Protein AF-X7YK09-F1 (afdb_monomer_lite)

Radius of gyration: 30.99 Å; chains: 1; bounding box: 77×107×88 Å

Structure (mmCIF, N/CA/C/O backbone):
data_AF-X7YK09-F1
#
_entry.id   AF-X7YK09-F1
#
loop_
_atom_site.group_PDB
_atom_site.id
_atom_site.type_symbol
_atom_site.label_atom_id
_atom_site.label_alt_id
_atom_site.label_comp_id
_atom_site.label_asym_id
_atom_site.label_entity_id
_atom_site.label_seq_id
_atom_site.pdbx_PDB_ins_code
_atom_site.Cartn_x
_atom_site.Cartn_y
_atom_site.Cartn_z
_atom_site.occupancy
_atom_site.B_iso_or_equiv
_atom_site.auth_seq_id
_atom_site.auth_comp_id
_atom_site.auth_asym_id
_atom_site.auth_atom_id
_atom_site.pdbx_PDB_model_num
ATOM 1 N N . MET A 1 1 ? -22.157 2.667 -17.220 1.00 92.31 1 MET A N 1
ATOM 2 C CA . MET A 1 1 ? -20.716 2.875 -16.976 1.00 92.31 1 MET A CA 1
ATOM 3 C C . MET A 1 1 ? -20.073 1.533 -16.712 1.00 92.31 1 MET A C 1
ATOM 5 O O . MET A 1 1 ? -20.539 0.805 -15.844 1.00 92.31 1 MET A O 1
ATOM 9 N N . GLU A 1 2 ? -19.027 1.215 -17.466 1.00 94.06 2 GLU A N 1
ATOM 10 C CA . GLU A 1 2 ? -18.252 -0.013 -17.278 1.00 94.06 2 GLU A CA 1
ATOM 11 C C . GLU A 1 2 ? -17.413 0.057 -15.997 1.00 94.06 2 GLU A C 1
ATOM 13 O O . GLU A 1 2 ? -17.046 1.136 -15.515 1.00 94.06 2 GLU A O 1
ATOM 18 N N . THR A 1 3 ? -17.043 -1.108 -15.477 1.00 94.31 3 THR A N 1
ATOM 19 C CA . THR A 1 3 ? -16.268 -1.264 -14.246 1.00 94.31 3 THR A CA 1
ATOM 20 C C . THR A 1 3 ? -14.981 -0.429 -14.191 1.00 94.31 3 THR A C 1
ATOM 22 O O . THR A 1 3 ? -14.715 0.231 -13.183 1.00 94.31 3 THR A O 1
ATOM 25 N N . TRP A 1 4 ? -14.190 -0.378 -15.269 1.00 94.31 4 TRP A N 1
ATOM 26 C CA . TRP A 1 4 ? -12.955 0.420 -15.291 1.00 94.31 4 TRP A CA 1
ATOM 27 C C . TRP A 1 4 ? -13.224 1.933 -15.201 1.00 94.31 4 TRP A C 1
ATOM 29 O O . TRP A 1 4 ? -12.419 2.669 -14.625 1.00 94.31 4 TRP A O 1
ATOM 39 N N . GLN A 1 5 ? -14.362 2.407 -15.725 1.00 95.69 5 GLN A N 1
ATOM 40 C CA . GLN A 1 5 ? -14.768 3.813 -15.636 1.00 95.69 5 GLN A CA 1
ATOM 41 C C . GLN A 1 5 ? -15.192 4.155 -14.208 1.00 95.69 5 GLN A C 1
ATOM 43 O O . GLN A 1 5 ? -14.807 5.203 -13.688 1.00 95.69 5 GLN A O 1
ATOM 48 N N . LEU A 1 6 ? -15.935 3.252 -13.555 1.00 97.12 6 LEU A N 1
ATOM 49 C CA . LEU A 1 6 ? -16.277 3.374 -12.137 1.00 97.12 6 LEU A CA 1
ATOM 50 C C . LEU A 1 6 ? -15.015 3.415 -11.276 1.00 97.12 6 LEU A C 1
ATOM 52 O O . LEU A 1 6 ? -14.893 4.280 -10.412 1.00 97.12 6 LEU A O 1
ATOM 56 N N . ARG A 1 7 ? -14.042 2.540 -11.550 1.00 97.44 7 ARG A N 1
ATOM 57 C CA . ARG A 1 7 ? -12.750 2.517 -10.852 1.00 97.44 7 ARG A CA 1
ATOM 58 C C . ARG A 1 7 ? -11.972 3.818 -11.035 1.00 97.44 7 ARG A C 1
ATOM 60 O O . ARG A 1 7 ? -11.474 4.371 -10.058 1.00 97.44 7 ARG A O 1
ATOM 67 N N . ALA A 1 8 ? -11.904 4.342 -12.259 1.00 95.62 8 ALA A N 1
ATOM 68 C CA . ALA A 1 8 ? -11.252 5.621 -12.532 1.00 95.62 8 ALA A CA 1
ATOM 69 C C . ALA A 1 8 ? -11.930 6.784 -11.788 1.00 95.62 8 ALA A C 1
ATOM 71 O O . ALA A 1 8 ? -11.247 7.618 -11.189 1.00 95.62 8 ALA A O 1
ATOM 72 N N . LYS A 1 9 ? -13.269 6.803 -11.769 1.00 96.50 9 LYS A N 1
ATOM 73 C CA . LYS A 1 9 ? -14.071 7.795 -11.043 1.00 96.50 9 LYS A CA 1
ATOM 74 C C . LYS A 1 9 ? -13.859 7.695 -9.531 1.00 96.50 9 LYS A C 1
ATOM 76 O O . LYS A 1 9 ? -13.621 8.713 -8.886 1.00 96.50 9 LYS A O 1
ATOM 81 N N . PHE A 1 10 ? -13.848 6.479 -8.986 1.00 97.56 10 PHE A N 1
ATOM 82 C CA . PHE A 1 10 ? -13.538 6.207 -7.583 1.00 97.56 10 PHE A CA 1
ATOM 83 C C . PHE A 1 10 ? -12.132 6.683 -7.206 1.00 97.56 10 PHE A C 1
ATOM 85 O O . PHE A 1 10 ? -11.985 7.438 -6.250 1.00 97.56 10 PHE A O 1
ATOM 92 N N . ALA A 1 11 ? -11.107 6.333 -7.987 1.00 96.50 11 ALA A N 1
ATOM 93 C CA . ALA A 1 11 ? -9.727 6.751 -7.738 1.00 96.50 11 ALA A CA 1
ATOM 94 C C . ALA A 1 11 ? -9.563 8.283 -7.752 1.00 96.50 11 ALA A C 1
ATOM 96 O O . ALA A 1 11 ? -8.857 8.845 -6.910 1.00 96.50 11 ALA A O 1
ATOM 97 N N . ALA A 1 12 ? -10.228 8.970 -8.687 1.00 95.38 12 ALA A N 1
ATOM 98 C CA . ALA A 1 12 ? -10.212 10.428 -8.774 1.00 95.38 12 ALA A CA 1
ATOM 99 C C . ALA A 1 12 ? -10.937 11.088 -7.589 1.00 95.38 12 ALA A C 1
ATOM 101 O O . ALA A 1 12 ? -10.392 12.002 -6.967 1.00 95.38 12 ALA A O 1
ATOM 102 N N . ALA A 1 13 ? -12.129 10.603 -7.234 1.00 96.88 13 ALA A N 1
ATOM 103 C CA . ALA A 1 13 ? -12.902 11.117 -6.106 1.00 96.88 13 ALA A CA 1
ATOM 104 C C . ALA A 1 13 ? -12.192 10.868 -4.762 1.00 96.88 13 ALA A C 1
ATOM 106 O O . ALA A 1 13 ? -12.119 11.766 -3.922 1.00 96.88 13 ALA A O 1
ATOM 107 N N . LEU A 1 14 ? -11.573 9.697 -4.594 1.00 96.19 14 LEU A N 1
ATOM 108 C CA . LEU A 1 14 ? -10.750 9.372 -3.431 1.00 96.19 14 LEU A CA 1
ATOM 109 C C . LEU A 1 14 ? -9.517 10.283 -3.336 1.00 96.19 14 LEU A C 1
ATOM 111 O O . LEU A 1 14 ? -9.189 10.767 -2.256 1.00 96.19 14 LEU A O 1
ATOM 115 N N . SER A 1 15 ? -8.867 10.570 -4.470 1.00 94.62 15 SER A N 1
ATOM 116 C CA . SER A 1 15 ? -7.759 11.530 -4.558 1.00 94.62 15 SER A CA 1
ATOM 117 C C . SER A 1 15 ? -8.180 12.941 -4.151 1.00 94.62 15 SER A C 1
ATOM 119 O O . SER A 1 15 ? -7.421 13.617 -3.459 1.00 94.62 15 SER A O 1
ATOM 121 N N . ALA A 1 16 ? -9.366 13.392 -4.563 1.00 95.12 16 ALA A N 1
ATOM 122 C CA . ALA A 1 16 ? -9.889 14.703 -4.190 1.00 95.12 16 ALA A CA 1
ATOM 123 C C . ALA A 1 16 ? -10.205 14.781 -2.687 1.00 95.12 16 ALA A C 1
ATOM 125 O O . ALA A 1 16 ? -9.787 15.728 -2.021 1.00 95.12 16 ALA A O 1
ATOM 126 N N . MET A 1 17 ? -10.872 13.758 -2.140 1.00 94.69 17 MET A N 1
ATOM 127 C CA . MET A 1 17 ? -11.149 13.652 -0.705 1.00 94.69 17 MET A CA 1
ATOM 128 C C . MET A 1 17 ? -9.850 13.654 0.112 1.00 94.69 17 MET A C 1
ATOM 130 O O . MET A 1 17 ? -9.700 14.460 1.029 1.00 94.69 17 MET A O 1
ATOM 134 N N . TYR A 1 18 ? -8.880 12.808 -0.251 1.00 91.75 18 TYR A N 1
ATOM 135 C CA . TYR A 1 18 ? -7.612 12.712 0.473 1.00 91.75 18 TYR A CA 1
ATOM 136 C C . TYR A 1 18 ? -6.796 14.010 0.389 1.00 91.75 18 TYR A C 1
ATOM 138 O O . TYR A 1 18 ? -6.213 14.427 1.385 1.00 91.75 18 TYR A O 1
ATOM 146 N N . GLY A 1 19 ? -6.802 14.703 -0.755 1.00 90.38 19 GLY A N 1
ATOM 147 C CA . GLY A 1 19 ? -6.161 16.017 -0.896 1.00 90.38 19 GLY A CA 1
ATOM 148 C C . GLY A 1 19 ? -6.806 17.118 -0.050 1.00 90.38 19 GLY A C 1
ATOM 149 O O . GLY A 1 19 ? -6.098 17.987 0.459 1.00 90.38 19 GLY A O 1
ATOM 150 N N . ALA A 1 20 ? -8.126 17.064 0.159 1.00 90.12 20 ALA A N 1
ATOM 151 C CA . ALA A 1 20 ? -8.821 17.972 1.070 1.00 90.12 20 ALA A CA 1
ATOM 152 C C . ALA A 1 20 ? -8.476 17.693 2.546 1.00 90.12 20 ALA A C 1
ATOM 154 O O . ALA A 1 20 ? -8.374 18.624 3.345 1.00 90.12 20 ALA A O 1
ATOM 155 N N . GLU A 1 21 ? -8.274 16.423 2.908 1.00 87.06 21 GLU A N 1
ATOM 156 C CA . GLU A 1 21 ? -7.881 16.012 4.261 1.00 87.06 21 GLU A CA 1
ATOM 157 C C . GLU A 1 21 ? -6.383 16.236 4.541 1.00 87.06 21 GLU A C 1
ATOM 159 O O . GLU A 1 21 ? -6.003 16.554 5.669 1.00 87.06 21 GLU A O 1
ATOM 164 N N . VAL A 1 22 ? -5.526 16.094 3.524 1.00 84.75 22 VAL A N 1
ATOM 165 C CA . VAL A 1 22 ? -4.061 16.157 3.628 1.00 84.75 22 VAL A CA 1
ATOM 166 C C . VAL A 1 22 ? -3.498 17.102 2.552 1.00 84.75 22 VAL A C 1
ATOM 168 O O . VAL A 1 22 ? -3.063 16.646 1.498 1.00 84.75 22 VAL A O 1
ATOM 171 N N . PRO A 1 23 ? -3.411 18.424 2.799 1.00 84.12 23 PRO A N 1
ATOM 172 C CA . PRO A 1 23 ? -2.991 19.393 1.776 1.00 84.12 23 PRO A CA 1
ATOM 173 C C . PRO A 1 23 ? -1.617 19.122 1.138 1.00 84.12 23 PRO A C 1
ATOM 175 O O . PRO A 1 23 ? -1.407 19.411 -0.038 1.00 84.12 23 PRO A O 1
ATOM 178 N N . ALA A 1 24 ? -0.683 18.519 1.883 1.00 82.88 24 ALA A N 1
ATOM 179 C CA . ALA A 1 24 ? 0.633 18.139 1.360 1.00 82.88 24 ALA A CA 1
ATOM 180 C C . ALA A 1 24 ? 0.560 17.067 0.250 1.00 82.88 24 ALA A C 1
ATOM 182 O O . ALA A 1 24 ? 1.453 16.995 -0.593 1.00 82.88 24 ALA A O 1
ATOM 183 N N . TYR A 1 25 ? -0.507 16.260 0.214 1.00 88.12 25 TYR A N 1
ATOM 184 C CA . TYR A 1 25 ? -0.763 15.322 -0.878 1.00 88.12 25 TYR A CA 1
ATOM 185 C C . TYR A 1 25 ? -1.059 16.051 -2.194 1.00 88.12 25 TYR A C 1
ATOM 187 O O . TYR A 1 25 ? -0.562 15.643 -3.240 1.00 88.12 25 TYR A O 1
ATOM 195 N N . THR A 1 26 ? -1.795 17.165 -2.160 1.00 89.50 26 THR A N 1
ATOM 196 C CA . THR A 1 26 ? -2.058 17.972 -3.362 1.00 89.50 26 THR A CA 1
ATOM 197 C C . THR A 1 26 ? -0.751 18.476 -3.972 1.00 89.50 26 THR A C 1
ATOM 199 O O . THR A 1 26 ? -0.512 18.287 -5.163 1.00 89.50 26 THR A O 1
ATOM 202 N N . THR A 1 27 ? 0.159 18.996 -3.138 1.00 89.25 27 THR A N 1
ATOM 203 C CA . THR A 1 27 ? 1.508 19.383 -3.578 1.00 89.25 27 THR A CA 1
ATOM 204 C C . THR A 1 27 ? 2.283 18.200 -4.161 1.00 89.25 27 THR A C 1
ATOM 206 O O . THR A 1 27 ? 2.948 18.349 -5.185 1.00 89.25 27 THR A O 1
ATOM 209 N N . LEU A 1 28 ? 2.191 17.012 -3.553 1.00 91.06 28 LEU A N 1
ATOM 210 C CA . LEU A 1 28 ? 2.830 15.809 -4.087 1.00 91.06 28 LEU A CA 1
ATOM 211 C C . LEU A 1 28 ? 2.310 15.461 -5.490 1.00 91.06 28 LEU A C 1
ATOM 213 O O . LEU A 1 28 ? 3.113 15.174 -6.379 1.00 91.06 28 LEU A O 1
ATOM 217 N N . VAL A 1 29 ? 0.992 15.483 -5.703 1.00 92.31 29 VAL A N 1
ATOM 218 C CA . VAL A 1 29 ? 0.377 15.175 -7.006 1.00 92.31 29 VAL A CA 1
ATOM 219 C C . VAL A 1 29 ? 0.823 16.180 -8.070 1.00 92.31 29 VAL A C 1
ATOM 221 O O . VAL A 1 29 ? 1.201 15.780 -9.172 1.00 92.31 29 VAL A O 1
ATOM 224 N N . GLU A 1 30 ? 0.857 17.471 -7.736 1.00 92.75 30 GLU A N 1
ATOM 225 C CA . GLU A 1 30 ? 1.338 18.530 -8.631 1.00 92.75 30 GLU A CA 1
ATOM 226 C C . GLU A 1 30 ? 2.808 18.332 -9.025 1.00 92.75 30 GLU A C 1
ATOM 228 O O . GLU A 1 30 ? 3.157 18.385 -10.209 1.00 92.75 30 GLU A O 1
ATOM 233 N N . VAL A 1 31 ? 3.677 18.062 -8.043 1.00 94.06 31 VAL A N 1
ATOM 234 C CA . VAL A 1 31 ? 5.107 17.822 -8.284 1.00 94.06 31 VAL A CA 1
ATOM 235 C C . VAL A 1 31 ? 5.309 16.548 -9.102 1.00 94.06 31 VAL A C 1
ATOM 237 O O . VAL A 1 31 ? 6.095 16.573 -10.048 1.00 94.06 31 VAL A O 1
ATOM 240 N N . SER A 1 32 ? 4.566 15.477 -8.812 1.00 94.25 32 SER A N 1
ATOM 241 C CA . SER A 1 32 ? 4.608 14.220 -9.576 1.00 94.25 32 SER A CA 1
ATOM 242 C C . SER A 1 32 ? 4.246 14.452 -11.041 1.00 94.25 32 SER A C 1
ATOM 244 O O . SER A 1 32 ? 4.984 14.045 -11.937 1.00 94.25 32 SER A O 1
ATOM 246 N N . ALA A 1 33 ? 3.161 15.188 -11.303 1.00 93.44 33 ALA A N 1
ATOM 247 C CA . ALA A 1 33 ? 2.742 15.518 -12.661 1.00 93.44 33 ALA A CA 1
ATOM 248 C C . ALA A 1 33 ? 3.799 16.346 -13.412 1.00 93.44 33 ALA A C 1
ATOM 250 O O . ALA A 1 33 ? 4.042 16.098 -14.594 1.00 93.44 33 ALA A O 1
ATOM 251 N N . GLN A 1 34 ? 4.456 17.300 -12.741 1.00 94.25 34 GLN A N 1
ATOM 252 C CA . GLN A 1 34 ? 5.534 18.077 -13.356 1.00 94.25 34 GLN A CA 1
ATOM 253 C C . GLN A 1 34 ? 6.770 17.217 -13.648 1.00 94.25 34 GLN A C 1
ATOM 255 O O . GLN A 1 34 ? 7.324 17.315 -14.739 1.00 94.25 34 GLN A O 1
ATOM 260 N N . VAL A 1 35 ? 7.191 16.365 -12.709 1.00 94.81 35 VAL A N 1
ATOM 261 C CA . VAL A 1 35 ? 8.337 15.462 -12.911 1.00 94.81 35 VAL A CA 1
ATOM 262 C C . VAL A 1 35 ? 8.082 14.509 -14.074 1.00 94.81 35 VAL A C 1
ATOM 264 O O . VAL A 1 35 ? 8.972 14.308 -14.892 1.00 94.81 35 VAL A O 1
ATOM 267 N N . ASN A 1 36 ? 6.868 13.974 -14.202 1.00 94.38 36 ASN A N 1
ATOM 268 C CA . ASN A 1 36 ? 6.520 13.072 -15.300 1.00 94.38 36 ASN A CA 1
ATOM 269 C C . ASN A 1 36 ? 6.597 13.768 -16.664 1.00 94.38 36 ASN A C 1
ATOM 271 O O . ASN A 1 36 ? 7.198 13.222 -17.588 1.00 94.38 36 ASN A O 1
ATOM 275 N N . ARG A 1 37 ? 6.051 14.989 -16.780 1.00 92.12 37 ARG A N 1
ATOM 276 C CA . ARG A 1 37 ? 6.162 15.794 -18.009 1.00 92.12 37 ARG A CA 1
ATOM 277 C C . ARG A 1 37 ? 7.616 16.096 -18.365 1.00 92.12 37 ARG A C 1
ATOM 279 O O . ARG A 1 37 ? 8.008 15.918 -19.514 1.00 92.12 37 ARG A O 1
ATOM 286 N N . ASP A 1 38 ? 8.415 16.509 -17.384 1.00 92.62 38 ASP A N 1
ATOM 287 C CA . ASP A 1 38 ? 9.821 16.841 -17.614 1.00 92.62 38 ASP A CA 1
ATOM 288 C C . ASP A 1 38 ? 10.634 15.592 -17.983 1.00 92.62 38 ASP A C 1
ATOM 290 O O . ASP A 1 38 ? 11.462 15.649 -18.886 1.00 92.62 38 ASP A O 1
ATOM 294 N N . CYS A 1 39 ? 10.380 14.450 -17.340 1.00 89.50 39 CYS A N 1
ATOM 295 C CA . CYS A 1 39 ? 11.050 13.189 -17.657 1.00 89.50 39 CYS A CA 1
ATOM 296 C C . CYS A 1 39 ? 10.800 12.786 -19.117 1.00 89.50 39 CYS A C 1
ATOM 298 O O . CYS A 1 39 ? 11.745 12.464 -19.831 1.00 89.50 39 CYS A O 1
ATOM 300 N N . LEU A 1 40 ? 9.558 12.903 -19.595 1.00 88.06 40 LEU A N 1
ATOM 301 C CA . LEU A 1 40 ? 9.205 12.602 -20.986 1.00 88.06 40 LEU A CA 1
ATOM 302 C C . LEU A 1 40 ? 9.878 13.522 -21.999 1.00 88.06 40 LEU A C 1
ATOM 304 O O . LEU A 1 40 ? 10.273 13.065 -23.067 1.00 88.06 40 LEU A O 1
ATOM 308 N N . ALA A 1 41 ? 10.038 14.801 -21.662 1.00 88.00 41 ALA A N 1
ATOM 309 C CA . ALA A 1 41 ? 10.710 15.754 -22.537 1.00 88.00 41 ALA A CA 1
ATOM 310 C C . ALA A 1 41 ? 12.214 15.458 -22.706 1.00 88.00 41 ALA A C 1
ATOM 312 O O . ALA A 1 41 ? 12.792 15.840 -23.720 1.00 88.00 41 ALA A O 1
ATOM 313 N N . HIS A 1 42 ? 12.849 14.785 -21.736 1.00 85.81 42 HIS A N 1
ATOM 314 C CA . HIS A 1 42 ? 14.308 14.613 -21.695 1.00 85.81 42 HIS A CA 1
ATOM 315 C C . HIS A 1 42 ? 14.788 13.154 -21.788 1.00 85.81 42 HIS A C 1
ATOM 317 O O . HIS A 1 42 ? 15.977 12.932 -22.014 1.00 85.81 42 HIS A O 1
ATOM 323 N N . ARG A 1 43 ? 13.910 12.153 -21.619 1.00 82.12 43 ARG A N 1
ATOM 324 C CA . ARG A 1 43 ? 14.255 10.723 -21.692 1.00 82.12 43 ARG A CA 1
ATOM 325 C C . ARG A 1 43 ? 13.436 9.995 -22.766 1.00 82.12 43 ARG A C 1
ATOM 327 O O . ARG A 1 43 ? 12.277 9.647 -22.522 1.00 82.12 43 ARG A O 1
ATOM 334 N N . PRO A 1 44 ? 14.038 9.699 -23.934 1.00 77.75 44 PRO A N 1
ATOM 335 C CA . PRO A 1 44 ? 13.422 8.844 -24.943 1.00 77.75 44 PRO A CA 1
ATOM 336 C C . PRO A 1 44 ? 13.005 7.490 -24.350 1.00 77.75 44 PRO A C 1
ATOM 338 O O . PRO A 1 44 ? 13.756 6.876 -23.596 1.00 77.75 44 PRO A O 1
ATOM 341 N N . GLY A 1 45 ? 11.800 7.020 -24.680 1.00 79.31 45 GLY A N 1
ATOM 342 C CA . GLY A 1 45 ? 11.297 5.722 -24.217 1.00 79.31 45 GLY A CA 1
ATOM 343 C C . GLY A 1 45 ? 10.759 5.691 -22.780 1.00 79.31 45 GLY A C 1
ATOM 344 O O . GLY A 1 45 ? 10.422 4.611 -22.301 1.00 79.31 45 GLY A O 1
ATOM 345 N N . ALA A 1 46 ? 10.612 6.833 -22.097 1.00 79.88 46 ALA A N 1
ATOM 346 C CA . ALA A 1 46 ? 10.075 6.882 -20.730 1.00 79.88 46 ALA A CA 1
ATOM 347 C C . ALA A 1 46 ? 8.627 6.348 -20.594 1.00 79.88 46 ALA A C 1
ATOM 349 O O . ALA A 1 46 ? 8.224 5.954 -19.501 1.00 79.88 46 ALA A O 1
ATOM 350 N N . GLU A 1 47 ? 7.868 6.244 -21.694 1.00 85.25 47 GLU A N 1
ATOM 351 C CA . GLU A 1 47 ? 6.514 5.659 -21.707 1.00 85.25 47 GLU A CA 1
ATOM 352 C C . GLU A 1 47 ? 6.477 4.129 -21.833 1.00 85.25 47 GLU A C 1
ATOM 354 O O . GLU A 1 47 ? 5.401 3.532 -21.772 1.00 85.25 47 GLU A O 1
ATOM 359 N N . ARG A 1 48 ? 7.625 3.450 -21.971 1.00 86.12 48 ARG A N 1
ATOM 360 C CA . ARG A 1 48 ? 7.666 1.980 -22.130 1.00 86.12 48 ARG A CA 1
ATOM 361 C C . ARG A 1 48 ? 7.030 1.214 -20.962 1.00 86.12 48 ARG A C 1
ATOM 363 O O . ARG A 1 48 ? 6.594 0.082 -21.133 1.00 86.12 48 ARG A O 1
ATOM 370 N N . LEU A 1 49 ? 6.959 1.837 -19.781 1.00 84.44 49 LEU A N 1
ATOM 371 C CA . LEU A 1 49 ? 6.321 1.305 -18.569 1.00 84.44 49 LEU A CA 1
ATOM 372 C C . LEU A 1 49 ? 4.943 1.946 -18.286 1.00 84.44 49 LEU A C 1
ATOM 374 O O . LEU A 1 49 ? 4.410 1.812 -17.178 1.00 84.44 49 LEU A O 1
ATOM 378 N N . GLY A 1 50 ? 4.357 2.643 -19.262 1.00 84.25 50 GLY A N 1
ATOM 379 C CA . GLY A 1 50 ? 3.042 3.282 -19.193 1.00 84.25 50 GLY A CA 1
ATOM 380 C C . GLY A 1 50 ? 3.015 4.655 -19.862 1.00 84.25 50 GLY A C 1
ATOM 381 O O . GLY A 1 50 ? 3.931 5.447 -19.666 1.00 84.25 50 GLY A O 1
ATOM 382 N N . SER A 1 51 ? 1.933 4.956 -20.585 1.00 84.88 51 SER A N 1
ATOM 383 C CA . SER A 1 51 ? 1.700 6.291 -21.151 1.00 84.88 51 SER A CA 1
ATOM 384 C C . SER A 1 51 ? 1.606 7.362 -20.064 1.00 84.88 51 SER A C 1
ATOM 386 O O . SER A 1 51 ? 1.215 7.068 -18.929 1.00 84.88 51 SER A O 1
ATOM 388 N N . LEU A 1 52 ? 1.879 8.623 -20.410 1.00 84.75 52 LEU A N 1
ATOM 389 C CA . LEU A 1 52 ? 1.736 9.749 -19.481 1.00 84.75 52 LEU A CA 1
ATOM 390 C C . LEU A 1 52 ? 0.345 9.788 -18.838 1.00 84.75 52 LEU A C 1
ATOM 392 O O . LEU A 1 52 ? 0.230 9.954 -17.626 1.00 84.75 52 LEU A O 1
ATOM 396 N N . ALA A 1 53 ? -0.709 9.584 -19.634 1.00 82.75 53 ALA A N 1
ATOM 397 C CA . ALA A 1 53 ? -2.084 9.572 -19.143 1.00 82.75 53 ALA A CA 1
ATOM 398 C C . ALA A 1 53 ? -2.296 8.490 -18.071 1.00 82.75 53 ALA A C 1
ATOM 400 O O . ALA A 1 53 ? -2.854 8.781 -17.011 1.00 82.75 53 ALA A O 1
ATOM 401 N N . ARG A 1 54 ? -1.785 7.270 -18.306 1.00 85.75 54 ARG A N 1
ATOM 402 C CA . ARG A 1 54 ? -1.821 6.184 -17.319 1.00 85.75 54 ARG A CA 1
ATOM 403 C C . ARG A 1 54 ? -1.039 6.564 -16.069 1.00 85.75 54 ARG A C 1
ATOM 405 O O . ARG A 1 54 ? -1.594 6.496 -14.983 1.00 85.75 54 ARG A O 1
ATOM 412 N N . VAL A 1 55 ? 0.212 6.998 -16.212 1.00 86.94 55 VAL A N 1
ATOM 413 C CA . VAL A 1 55 ? 1.100 7.304 -15.078 1.00 86.94 55 VAL A CA 1
ATOM 414 C C . VAL A 1 55 ? 0.552 8.449 -14.219 1.00 86.94 55 VAL A C 1
ATOM 416 O O . VAL A 1 55 ? 0.624 8.387 -12.997 1.00 86.94 55 VAL A O 1
ATOM 419 N N . THR A 1 56 ? -0.033 9.483 -14.828 1.00 85.31 56 THR A N 1
ATOM 420 C CA . THR A 1 56 ? -0.655 10.600 -14.099 1.00 85.31 56 THR A CA 1
ATOM 421 C C . THR A 1 56 ? -1.949 10.194 -13.386 1.00 85.31 56 THR A C 1
ATOM 423 O O . THR A 1 56 ? -2.256 10.728 -12.319 1.00 85.31 56 THR A O 1
ATOM 426 N N . ALA A 1 57 ? -2.725 9.265 -13.951 1.00 84.62 57 ALA A N 1
ATOM 427 C CA . ALA A 1 57 ? -3.931 8.745 -13.309 1.00 84.62 57 ALA A CA 1
ATOM 428 C C . ALA A 1 57 ? -3.627 7.684 -12.235 1.00 84.62 57 ALA A C 1
ATOM 430 O O . ALA A 1 57 ? -4.406 7.517 -11.291 1.00 84.62 57 ALA A O 1
ATOM 431 N N . GLU A 1 58 ? -2.510 6.977 -12.384 1.00 90.94 58 GLU A N 1
ATOM 432 C CA . GLU A 1 58 ? -2.109 5.839 -11.574 1.00 90.94 58 GLU A CA 1
ATOM 433 C C . GLU A 1 58 ? -1.851 6.223 -10.119 1.00 90.94 58 GLU A C 1
ATOM 435 O O . GLU A 1 58 ? -1.081 7.132 -9.793 1.00 90.94 58 GLU A O 1
ATOM 440 N N . ARG A 1 59 ? -2.529 5.487 -9.239 1.00 93.38 59 ARG A N 1
ATOM 441 C CA . ARG A 1 59 ? -2.442 5.634 -7.794 1.00 93.38 59 ARG A CA 1
ATOM 442 C C . ARG A 1 59 ? -2.570 4.268 -7.137 1.00 93.38 59 ARG A C 1
ATOM 444 O O . ARG A 1 59 ? -3.225 3.375 -7.682 1.00 93.38 59 ARG A O 1
ATOM 451 N N . HIS A 1 60 ? -2.033 4.134 -5.935 1.00 94.69 60 HIS A N 1
ATOM 452 C CA . HIS A 1 60 ? -2.483 3.096 -5.019 1.00 94.69 60 HIS A CA 1
ATOM 453 C C . HIS A 1 60 ? -2.912 3.703 -3.685 1.00 94.69 60 HIS A C 1
ATOM 455 O O . HIS A 1 60 ? -2.297 4.650 -3.205 1.00 94.69 60 HIS A O 1
ATOM 461 N N . GLY A 1 61 ? -3.987 3.184 -3.103 1.00 93.12 61 GLY A N 1
ATOM 462 C CA . GLY A 1 61 ? -4.403 3.504 -1.741 1.00 93.12 61 GLY A CA 1
ATOM 463 C C . GLY A 1 61 ? -4.014 2.394 -0.778 1.00 93.12 61 GLY A C 1
ATOM 464 O O . GLY A 1 61 ? -3.775 1.259 -1.192 1.00 93.12 61 GLY A O 1
ATOM 465 N N . THR A 1 62 ? -4.001 2.697 0.515 1.00 92.69 62 THR A N 1
ATOM 466 C CA . THR A 1 62 ? -3.859 1.670 1.548 1.00 92.69 62 THR A CA 1
ATOM 467 C C . THR A 1 62 ? -4.881 1.848 2.655 1.00 92.69 62 THR A C 1
ATOM 469 O O . THR A 1 62 ? -5.097 2.948 3.171 1.00 92.69 62 THR A O 1
ATOM 472 N N . ILE A 1 63 ? -5.533 0.750 3.027 1.00 94.50 63 ILE A N 1
ATOM 473 C CA . ILE A 1 63 ? -6.570 0.721 4.061 1.00 94.50 63 ILE A CA 1
ATOM 474 C C . ILE A 1 63 ? -6.298 -0.399 5.052 1.00 94.50 63 ILE A C 1
ATOM 476 O O . ILE A 1 63 ? -5.546 -1.343 4.782 1.00 94.50 63 ILE A O 1
ATOM 480 N N . ARG A 1 64 ? -6.927 -0.291 6.218 1.00 94.75 64 ARG A N 1
ATOM 481 C CA . ARG A 1 64 ? -6.803 -1.287 7.272 1.00 94.75 64 ARG A CA 1
ATOM 482 C C . ARG A 1 64 ? -8.171 -1.649 7.833 1.00 94.75 64 ARG A C 1
ATOM 484 O O . ARG A 1 64 ? -9.038 -0.788 7.986 1.00 94.75 64 ARG A O 1
ATOM 491 N N . VAL A 1 65 ? -8.339 -2.924 8.146 1.00 97.75 65 VAL A N 1
ATOM 492 C CA . VAL A 1 65 ? -9.542 -3.510 8.741 1.00 97.75 65 VAL A CA 1
ATOM 493 C C . VAL A 1 65 ? -9.149 -4.437 9.890 1.00 97.75 65 VAL A C 1
ATOM 495 O O . VAL A 1 65 ? -7.998 -4.848 10.019 1.00 97.75 65 VAL A O 1
ATOM 498 N N . GLY A 1 66 ? -10.085 -4.729 10.780 1.00 97.50 66 GLY A N 1
ATOM 499 C CA . GLY A 1 66 ? -9.836 -5.488 12.002 1.00 97.50 66 GLY A CA 1
ATOM 500 C C . GLY A 1 66 ? -10.312 -6.932 11.956 1.00 97.50 66 GLY A C 1
ATOM 501 O O . GLY A 1 66 ? -9.797 -7.742 12.721 1.00 97.50 66 GLY A O 1
ATOM 502 N N . SER A 1 67 ? -11.276 -7.271 11.096 1.00 97.38 67 SER A N 1
ATOM 503 C CA . SER A 1 67 ? -11.906 -8.596 11.110 1.00 97.38 67 SER A CA 1
ATOM 504 C C . SER A 1 67 ? -12.060 -9.231 9.721 1.00 97.38 67 SER A C 1
ATOM 506 O O . SER A 1 67 ? -12.085 -8.520 8.712 1.00 97.38 67 SER A O 1
ATOM 508 N N . PRO A 1 68 ? -12.236 -10.568 9.655 1.00 97.12 68 PRO A N 1
ATOM 509 C CA . PRO A 1 68 ? -12.559 -11.271 8.413 1.00 97.12 68 PRO A CA 1
ATOM 510 C C . PRO A 1 68 ? -13.807 -10.728 7.713 1.00 97.12 68 PRO A C 1
ATOM 512 O O . PRO A 1 68 ? -13.807 -10.554 6.499 1.00 97.12 68 PRO A O 1
ATOM 515 N N . ALA A 1 69 ? -14.854 -10.414 8.481 1.00 97.25 69 ALA A N 1
ATOM 516 C CA . ALA A 1 69 ? -16.109 -9.892 7.945 1.00 97.25 69 ALA A CA 1
ATOM 517 C C . ALA A 1 69 ? -15.927 -8.504 7.312 1.00 97.25 69 ALA A C 1
ATOM 519 O O . ALA A 1 69 ? -16.467 -8.231 6.242 1.00 97.25 69 ALA A O 1
ATOM 520 N N . GLU A 1 70 ? -15.121 -7.642 7.937 1.00 98.25 70 GLU A N 1
ATOM 521 C CA . GLU A 1 70 ? -14.770 -6.338 7.370 1.00 98.25 70 GLU A CA 1
ATOM 522 C C . GLU A 1 70 ? -13.939 -6.486 6.089 1.00 98.25 70 GLU A C 1
ATOM 524 O O . GLU A 1 70 ? -14.182 -5.771 5.119 1.00 98.25 70 GLU A O 1
ATOM 529 N N . LEU A 1 71 ? -12.998 -7.436 6.047 1.00 98.38 71 LEU A N 1
ATOM 530 C CA . LEU A 1 71 ? -12.211 -7.707 4.843 1.00 98.38 71 LEU A CA 1
ATOM 531 C C . LEU A 1 71 ? -13.066 -8.284 3.701 1.00 98.38 71 LEU A C 1
ATOM 533 O O . LEU A 1 71 ? -12.865 -7.923 2.543 1.00 98.38 71 LEU A O 1
ATOM 537 N N . ALA A 1 72 ? -14.044 -9.137 4.013 1.00 98.38 72 ALA A N 1
ATOM 538 C CA . ALA A 1 72 ? -15.005 -9.642 3.035 1.00 98.38 72 ALA A CA 1
ATOM 539 C C . ALA A 1 72 ? -15.866 -8.506 2.452 1.00 98.38 72 ALA A C 1
ATOM 541 O O . ALA A 1 72 ? -16.046 -8.431 1.238 1.00 98.38 72 ALA A O 1
ATOM 542 N N . ALA A 1 73 ? -16.319 -7.568 3.292 1.00 98.31 73 ALA A N 1
ATOM 543 C CA . ALA A 1 73 ? -17.040 -6.378 2.837 1.00 98.31 73 ALA A CA 1
ATOM 544 C C . ALA A 1 73 ? -16.176 -5.490 1.924 1.00 98.31 73 ALA A C 1
ATOM 546 O O . ALA A 1 73 ? -16.659 -5.010 0.899 1.00 98.31 73 ALA A O 1
ATOM 547 N N . VAL A 1 74 ? -14.886 -5.322 2.239 1.00 98.50 74 VAL A N 1
ATOM 548 C CA . VAL A 1 74 ? -13.930 -4.648 1.343 1.00 98.50 74 VAL A CA 1
ATOM 549 C C . VAL A 1 74 ? -13.840 -5.365 -0.004 1.00 98.50 74 VAL A C 1
ATOM 551 O O . VAL A 1 74 ? -13.864 -4.715 -1.048 1.00 98.50 74 VAL A O 1
ATOM 554 N N . ALA A 1 75 ? -13.763 -6.696 0.004 1.00 98.56 75 ALA A N 1
ATOM 555 C CA . ALA A 1 75 ? -13.674 -7.475 -1.221 1.00 98.56 75 ALA A CA 1
ATOM 556 C C . ALA A 1 75 ? -14.930 -7.340 -2.096 1.00 98.56 75 ALA A C 1
ATOM 558 O O . ALA A 1 75 ? -14.817 -7.241 -3.317 1.00 98.56 75 ALA A O 1
ATOM 559 N N . ASP A 1 76 ? -16.113 -7.286 -1.484 1.00 98.44 76 ASP A N 1
ATOM 560 C CA . ASP A 1 76 ? -17.372 -7.018 -2.183 1.00 98.44 76 ASP A CA 1
ATOM 561 C C . ASP A 1 76 ? -17.427 -5.600 -2.756 1.00 98.44 76 ASP A C 1
ATOM 563 O O . ASP A 1 76 ? -17.814 -5.418 -3.911 1.00 98.44 76 ASP A O 1
ATOM 567 N N . LEU A 1 77 ? -17.000 -4.601 -1.978 1.00 98.62 77 LEU A N 1
ATOM 568 C CA . LEU A 1 77 ? -16.950 -3.211 -2.422 1.00 98.62 77 LEU A CA 1
ATOM 569 C C . LEU A 1 77 ? -16.013 -3.042 -3.624 1.00 98.62 77 LEU A C 1
ATOM 571 O O . LEU A 1 77 ? -16.385 -2.430 -4.622 1.00 98.62 77 LEU A O 1
ATOM 575 N N . PHE A 1 78 ? -14.807 -3.604 -3.551 1.00 98.50 78 PHE A N 1
ATOM 576 C CA . PHE A 1 78 ? -13.807 -3.487 -4.611 1.00 98.50 78 PHE A CA 1
ATOM 577 C C . PHE A 1 78 ? -14.114 -4.336 -5.848 1.00 98.50 78 PHE A C 1
ATOM 579 O O . PHE A 1 78 ? -13.737 -3.940 -6.954 1.00 98.50 78 PHE A O 1
ATOM 586 N N . ALA A 1 79 ? -14.888 -5.416 -5.717 1.00 98.12 79 ALA A N 1
ATOM 587 C CA . ALA A 1 79 ? -15.383 -6.162 -6.871 1.00 98.12 79 ALA A CA 1
ATOM 588 C C . ALA A 1 79 ? -16.250 -5.292 -7.803 1.00 98.12 79 ALA A C 1
ATOM 590 O O . ALA A 1 79 ? -16.151 -5.436 -9.020 1.00 98.12 79 ALA A O 1
ATOM 591 N N . ALA A 1 80 ? -17.021 -4.333 -7.268 1.00 98.06 80 ALA A N 1
ATOM 592 C CA . ALA A 1 80 ? -17.803 -3.380 -8.072 1.00 98.06 80 ALA A CA 1
ATOM 593 C C . ALA A 1 80 ? -16.931 -2.479 -8.965 1.00 98.06 80 ALA A C 1
ATOM 595 O O . ALA A 1 80 ? -17.388 -1.957 -9.980 1.00 98.06 80 ALA A O 1
ATOM 596 N N . PHE A 1 81 ? -15.660 -2.317 -8.591 1.00 98.00 81 PHE A N 1
ATOM 597 C CA . PHE A 1 81 ? -14.644 -1.574 -9.331 1.00 98.00 81 PHE A CA 1
ATOM 598 C C . PHE A 1 81 ? -13.691 -2.500 -10.104 1.00 98.00 81 PHE A C 1
ATOM 600 O O . PHE A 1 81 ? -12.656 -2.043 -10.589 1.00 98.00 81 PHE A O 1
ATOM 607 N N . GLY A 1 82 ? -14.014 -3.793 -10.243 1.00 97.31 82 GLY A N 1
ATOM 608 C CA . GLY A 1 82 ? -13.243 -4.747 -11.058 1.00 97.31 82 GLY A CA 1
ATOM 609 C C . GLY A 1 82 ? -11.921 -5.132 -10.425 1.00 97.31 82 GLY A C 1
ATOM 610 O O . GLY A 1 82 ? -10.975 -5.516 -11.108 1.00 97.31 82 GLY A O 1
ATOM 611 N N . MET A 1 83 ? -11.831 -4.970 -9.111 1.00 98.50 83 MET A N 1
ATOM 612 C CA . MET A 1 83 ? -10.625 -5.221 -8.352 1.00 98.50 83 MET A CA 1
ATOM 613 C C . MET A 1 83 ? -10.787 -6.523 -7.581 1.00 98.50 83 MET A C 1
ATOM 615 O O . MET A 1 83 ? -11.748 -6.716 -6.837 1.00 98.50 83 MET A O 1
ATOM 619 N N . VAL A 1 84 ? -9.824 -7.420 -7.755 1.00 98.44 84 VAL A N 1
ATOM 620 C CA . VAL A 1 84 ? -9.783 -8.733 -7.105 1.00 98.44 84 VAL A CA 1
ATOM 621 C C . VAL A 1 84 ? -8.558 -8.829 -6.198 1.00 98.44 84 VAL A C 1
ATOM 623 O O . VAL A 1 84 ? -7.591 -8.100 -6.430 1.00 98.44 84 VAL A O 1
ATOM 626 N N . PRO A 1 85 ? -8.576 -9.681 -5.158 1.00 98.50 85 PRO A N 1
ATOM 627 C CA . PRO A 1 85 ? -7.438 -9.818 -4.259 1.00 98.50 85 PRO A CA 1
ATOM 628 C C . PRO A 1 85 ? -6.290 -10.576 -4.939 1.00 98.50 85 PRO A C 1
ATOM 630 O O . PRO A 1 85 ? -6.450 -11.707 -5.405 1.00 98.50 85 PRO A O 1
ATOM 633 N N . VAL A 1 86 ? -5.118 -9.949 -4.980 1.00 98.38 86 VAL A N 1
ATOM 634 C CA . VAL A 1 86 ? -3.891 -10.471 -5.581 1.00 98.38 86 VAL A CA 1
ATOM 635 C C . VAL A 1 86 ? -2.767 -10.452 -4.551 1.00 98.38 86 VAL A C 1
ATOM 637 O O . VAL A 1 86 ? -2.505 -9.443 -3.890 1.00 98.38 86 VAL A O 1
ATOM 640 N N . GLY A 1 87 ? -2.077 -11.584 -4.436 1.00 96.31 87 GLY A N 1
ATOM 641 C CA . GLY A 1 87 ? -0.971 -11.773 -3.510 1.00 96.31 87 GLY A CA 1
ATOM 642 C C . GLY A 1 87 ? -1.401 -11.889 -2.046 1.00 96.31 87 GLY A C 1
ATOM 643 O O . GLY A 1 87 ? -2.461 -11.422 -1.624 1.00 96.31 87 GLY A O 1
ATOM 644 N N . TYR A 1 88 ? -0.535 -12.523 -1.262 1.00 95.25 88 TYR A N 1
ATOM 645 C CA . TYR A 1 88 ? -0.651 -12.654 0.185 1.00 95.25 88 TYR A CA 1
ATOM 646 C C . TYR A 1 88 ? 0.620 -12.100 0.821 1.00 95.25 88 TYR A C 1
ATOM 648 O O . TYR A 1 88 ? 1.727 -12.495 0.447 1.00 95.25 88 TYR A O 1
ATOM 656 N N . TYR A 1 89 ? 0.456 -11.181 1.766 1.00 94.06 89 TYR A N 1
ATOM 657 C CA . TYR A 1 89 ? 1.557 -10.505 2.437 1.00 94.06 89 TYR A CA 1
ATOM 658 C C . TYR A 1 89 ? 1.422 -10.728 3.938 1.00 94.06 89 TYR A C 1
ATOM 660 O O . TYR A 1 89 ? 0.466 -10.262 4.555 1.00 94.06 89 TYR A O 1
ATOM 668 N N . ASP A 1 90 ? 2.386 -11.429 4.525 1.00 92.62 90 ASP A N 1
ATOM 669 C CA . ASP A 1 90 ? 2.442 -11.649 5.965 1.00 92.62 90 ASP A CA 1
ATOM 670 C C . ASP A 1 90 ? 3.452 -10.688 6.596 1.00 92.62 90 ASP A C 1
ATOM 672 O O . ASP A 1 90 ? 4.663 -10.888 6.510 1.00 92.62 90 ASP A O 1
ATOM 676 N N . LEU A 1 91 ? 2.967 -9.599 7.195 1.00 90.75 91 LEU A N 1
ATOM 677 C CA . LEU A 1 91 ? 3.848 -8.591 7.792 1.00 90.75 91 LEU A CA 1
ATOM 678 C C . LEU A 1 91 ? 4.288 -8.981 9.210 1.00 90.75 91 LEU A C 1
ATOM 680 O O . LEU A 1 91 ? 5.154 -8.329 9.797 1.00 90.75 91 LEU A O 1
ATOM 684 N N . ARG A 1 92 ? 3.752 -10.080 9.748 1.00 90.12 92 ARG A N 1
ATOM 685 C CA . ARG A 1 92 ? 4.096 -10.611 11.073 1.00 90.12 92 ARG A CA 1
ATOM 686 C C . ARG A 1 92 ? 5.430 -11.356 11.063 1.00 90.12 92 ARG A C 1
ATOM 688 O O . ARG A 1 92 ? 5.959 -11.687 12.124 1.00 90.12 92 ARG A O 1
ATOM 695 N N . THR A 1 93 ? 5.954 -11.658 9.875 1.00 84.62 93 THR A N 1
ATOM 696 C CA . THR A 1 93 ? 7.252 -12.316 9.664 1.00 84.62 93 THR A CA 1
ATOM 697 C C . THR A 1 93 ? 8.345 -11.336 9.233 1.00 84.62 93 THR A C 1
ATOM 699 O O . THR A 1 93 ? 9.453 -11.760 8.912 1.00 84.62 93 THR A O 1
ATOM 702 N N . ALA A 1 94 ? 8.050 -10.034 9.169 1.00 81.75 94 ALA A N 1
ATOM 703 C CA . ALA A 1 94 ? 9.045 -9.012 8.862 1.00 81.75 94 ALA A CA 1
ATOM 704 C C . ALA A 1 94 ? 10.077 -8.873 9.997 1.00 81.75 94 ALA A C 1
ATOM 706 O O . ALA A 1 94 ? 9.811 -9.245 11.137 1.00 81.75 94 ALA A O 1
ATOM 707 N N . ALA A 1 95 ? 11.245 -8.291 9.697 1.00 75.12 95 ALA A N 1
ATOM 708 C CA . ALA A 1 95 ? 12.306 -8.071 10.689 1.00 75.12 95 ALA A CA 1
ATOM 709 C C . ALA A 1 95 ? 11.851 -7.207 11.884 1.00 75.12 95 ALA A C 1
ATOM 711 O O . ALA A 1 95 ? 12.281 -7.450 13.006 1.00 75.12 95 ALA A O 1
ATOM 712 N N . SER A 1 96 ? 10.965 -6.233 11.638 1.00 75.62 96 SER A N 1
ATOM 713 C CA . SER A 1 96 ? 10.159 -5.554 12.662 1.00 75.62 96 SER A CA 1
ATOM 714 C C . SER A 1 96 ? 8.702 -5.985 12.436 1.00 75.62 96 SER A C 1
ATOM 716 O O . SER A 1 96 ? 8.077 -5.515 11.477 1.00 75.62 96 SER A O 1
ATOM 718 N N . PRO A 1 97 ? 8.196 -6.970 13.203 1.00 83.56 97 PRO A N 1
ATOM 719 C CA . PRO A 1 97 ? 6.886 -7.566 12.972 1.00 83.56 97 PRO A CA 1
ATOM 720 C C . PRO A 1 97 ? 5.732 -6.582 13.173 1.00 83.56 97 PRO A C 1
ATOM 722 O O . PRO A 1 97 ? 5.685 -5.843 14.154 1.00 83.56 97 PRO A O 1
ATOM 725 N N . ILE A 1 98 ? 4.744 -6.632 12.282 1.00 87.69 98 ILE A N 1
ATOM 726 C CA . ILE A 1 98 ? 3.497 -5.865 12.401 1.00 87.69 98 ILE A CA 1
ATOM 727 C C . ILE A 1 98 ? 2.340 -6.866 12.476 1.00 87.69 98 ILE A C 1
ATOM 729 O O . ILE A 1 98 ? 2.323 -7.802 11.675 1.00 87.69 98 ILE A O 1
ATOM 733 N N . PRO A 1 99 ? 1.355 -6.694 13.380 1.00 93.06 99 PRO A N 1
ATOM 734 C CA . PRO A 1 99 ? 0.302 -7.682 13.634 1.00 93.06 99 PRO A CA 1
ATOM 735 C C . PRO A 1 99 ? -0.786 -7.716 12.548 1.00 93.06 99 PRO A C 1
ATOM 737 O O . PRO A 1 99 ? -1.977 -7.661 12.853 1.00 93.06 99 PRO A O 1
ATOM 740 N N . VAL A 1 100 ? -0.411 -7.773 11.269 1.00 94.25 100 VAL A N 1
ATOM 741 C CA . VAL A 1 100 ? -1.348 -7.760 10.141 1.00 94.25 100 VAL A CA 1
ATOM 742 C C . VAL A 1 100 ? -0.956 -8.751 9.051 1.00 94.25 100 VAL A C 1
ATOM 744 O O . VAL A 1 100 ? 0.223 -8.992 8.793 1.00 94.25 100 VAL A O 1
ATOM 747 N N . ILE A 1 101 ? -1.974 -9.264 8.371 1.00 95.81 101 ILE A N 1
ATOM 748 C CA . ILE A 1 101 ? -1.849 -9.951 7.084 1.00 95.81 101 ILE A CA 1
ATOM 749 C C . ILE A 1 101 ? -2.596 -9.148 6.024 1.00 95.81 101 ILE A C 1
ATOM 751 O O . ILE A 1 101 ? -3.578 -8.474 6.340 1.00 95.81 101 ILE A O 1
ATOM 755 N N . SER A 1 102 ? -2.147 -9.200 4.775 1.00 96.31 102 SER A N 1
ATOM 756 C CA . SER A 1 102 ? -2.648 -8.293 3.741 1.00 96.31 102 SER A CA 1
ATOM 757 C C . SER A 1 102 ? -2.792 -8.956 2.375 1.00 96.31 102 SER A C 1
ATOM 759 O O . SER A 1 102 ? -2.174 -9.979 2.077 1.00 96.31 102 SER A O 1
ATOM 761 N N . THR A 1 103 ? -3.586 -8.318 1.519 1.00 97.88 103 THR A N 1
ATOM 762 C CA . THR A 1 103 ? -3.689 -8.588 0.078 1.00 97.88 103 THR A CA 1
ATOM 763 C C . THR A 1 103 ? -3.849 -7.265 -0.676 1.00 97.88 103 THR A C 1
ATOM 765 O O . THR A 1 103 ? -4.171 -6.237 -0.073 1.00 97.88 103 THR A O 1
ATOM 768 N N . ALA A 1 104 ? -3.614 -7.264 -1.986 1.00 97.88 104 ALA A N 1
ATOM 769 C CA . ALA A 1 104 ? -3.827 -6.098 -2.833 1.00 97.88 104 ALA A CA 1
ATOM 770 C C . ALA A 1 104 ? -5.066 -6.294 -3.706 1.00 97.88 104 ALA A C 1
ATOM 772 O O . ALA A 1 104 ? -5.110 -7.210 -4.518 1.00 97.88 104 ALA A O 1
ATOM 773 N N . PHE A 1 105 ? -6.055 -5.412 -3.589 1.00 98.62 105 PHE A N 1
ATOM 774 C CA . PHE A 1 105 ? -7.177 -5.384 -4.523 1.00 98.62 105 PHE A CA 1
ATOM 775 C C . PHE A 1 105 ? -6.781 -4.583 -5.756 1.00 98.62 105 PHE A C 1
ATOM 777 O O . PHE A 1 105 ? -6.387 -3.423 -5.626 1.00 98.62 105 PHE A O 1
ATOM 784 N N . ARG A 1 106 ? -6.860 -5.188 -6.945 1.00 98.31 106 ARG A N 1
ATOM 785 C CA . ARG A 1 106 ? -6.516 -4.528 -8.215 1.00 98.31 106 ARG A CA 1
ATOM 786 C C . ARG A 1 106 ? -7.168 -5.200 -9.425 1.00 98.31 106 ARG A C 1
ATOM 788 O O . ARG A 1 106 ? -7.537 -6.372 -9.314 1.00 98.31 106 ARG A O 1
ATOM 795 N N . PRO A 1 107 ? -7.300 -4.509 -10.572 1.00 97.75 107 PRO A N 1
ATOM 796 C CA . PRO A 1 107 ? -7.623 -5.185 -11.822 1.00 97.75 107 PRO A CA 1
ATOM 797 C C . PRO A 1 107 ? -6.491 -6.140 -12.229 1.00 97.75 107 PRO A C 1
ATOM 799 O O . PRO A 1 107 ? -5.321 -5.959 -11.867 1.00 97.75 107 PRO A O 1
ATOM 802 N N . ILE A 1 108 ? -6.859 -7.183 -12.968 1.00 96.38 108 ILE A N 1
ATOM 803 C CA . ILE A 1 108 ? -5.931 -8.222 -13.441 1.00 96.38 108 ILE A CA 1
ATOM 804 C C . ILE A 1 108 ? -5.886 -8.338 -14.962 1.00 96.38 108 ILE A C 1
ATOM 806 O O . ILE A 1 108 ? -4.957 -8.945 -15.482 1.00 96.38 108 ILE A O 1
ATOM 810 N N . ASP A 1 109 ? -6.850 -7.752 -15.665 1.00 93.56 109 ASP A N 1
ATOM 811 C CA . ASP A 1 109 ? -6.861 -7.693 -17.122 1.00 93.56 109 ASP A CA 1
ATOM 812 C C . ASP A 1 109 ? -5.876 -6.625 -17.633 1.00 93.56 109 ASP A C 1
ATOM 814 O O . ASP A 1 109 ? -5.753 -5.541 -17.049 1.00 93.56 109 ASP A O 1
ATOM 818 N N . ALA A 1 110 ? -5.135 -6.944 -18.696 1.00 89.12 110 ALA A N 1
ATOM 819 C CA . ALA A 1 110 ? -4.077 -6.084 -19.216 1.00 89.12 110 ALA A CA 1
ATOM 820 C C . ALA A 1 110 ? -4.617 -4.777 -19.823 1.00 89.12 110 ALA A C 1
ATOM 822 O O . ALA A 1 110 ? -3.988 -3.725 -19.657 1.00 89.12 110 ALA A O 1
ATOM 823 N N . GLU A 1 111 ? -5.776 -4.812 -20.488 1.00 88.94 111 GLU A N 1
ATOM 824 C CA . GLU A 1 111 ? -6.418 -3.612 -21.031 1.00 88.94 111 GLU A CA 1
ATOM 825 C C . GLU A 1 111 ? -6.962 -2.733 -19.906 1.00 88.94 111 GLU A C 1
ATOM 827 O O . GLU A 1 111 ? -6.773 -1.514 -19.905 1.00 88.94 111 GLU A O 1
ATOM 832 N N . GLU A 1 112 ? -7.584 -3.342 -18.899 1.00 92.19 112 GLU A N 1
ATOM 833 C CA . GLU A 1 112 ? -8.068 -2.629 -17.722 1.00 92.19 112 GLU A CA 1
ATOM 834 C C . GLU A 1 112 ? -6.942 -1.948 -16.933 1.00 92.19 112 GLU A C 1
ATOM 836 O O . GLU A 1 112 ? -7.109 -0.807 -16.490 1.00 92.19 112 GLU A O 1
ATOM 841 N N . LEU A 1 113 ? -5.793 -2.615 -16.778 1.00 92.12 113 LEU A N 1
ATOM 842 C CA . LEU A 1 113 ? -4.582 -2.049 -16.171 1.00 92.12 113 LEU A CA 1
ATOM 843 C C . LEU A 1 113 ? -3.992 -0.910 -17.014 1.00 92.12 113 LEU A C 1
ATOM 845 O O . LEU A 1 113 ? -3.451 0.056 -16.466 1.00 92.12 113 LEU A O 1
ATOM 849 N N . ALA A 1 114 ? -4.104 -0.991 -18.343 1.00 88.31 114 ALA A N 1
ATOM 850 C CA . ALA A 1 114 ? -3.685 0.082 -19.237 1.00 88.31 114 ALA A CA 1
ATOM 851 C C . ALA A 1 114 ? -4.592 1.321 -19.118 1.00 88.31 114 ALA A C 1
ATOM 853 O O . ALA A 1 114 ? -4.090 2.446 -19.165 1.00 88.31 114 ALA A O 1
ATOM 854 N N . ARG A 1 115 ? -5.905 1.126 -18.919 1.00 90.25 115 ARG A N 1
ATOM 855 C CA . ARG A 1 115 ? -6.888 2.212 -18.750 1.00 90.25 115 ARG A CA 1
ATOM 856 C C . ARG A 1 115 ? -6.831 2.844 -17.360 1.00 90.25 115 ARG A C 1
ATOM 858 O O . ARG A 1 115 ? -6.784 4.066 -17.237 1.00 90.25 115 ARG A O 1
ATOM 865 N N . ASN A 1 116 ? -6.861 2.031 -16.305 1.00 93.62 116 ASN A N 1
ATOM 866 C CA . ASN A 1 116 ? -6.792 2.505 -14.928 1.00 93.62 116 ASN A CA 1
ATOM 867 C C . ASN A 1 116 ? -6.259 1.411 -13.978 1.00 93.62 116 ASN A C 1
ATOM 869 O O . ASN A 1 116 ? -7.026 0.527 -13.578 1.00 93.62 116 ASN A O 1
ATOM 873 N N . PRO A 1 117 ? -4.983 1.493 -13.559 1.00 95.00 117 PRO A N 1
ATOM 874 C CA . PRO A 1 117 ? -4.348 0.512 -12.679 1.00 95.00 117 PRO A CA 1
ATOM 875 C C . PRO A 1 117 ? -4.534 0.848 -11.190 1.00 95.00 117 PRO A C 1
ATOM 877 O O . PRO A 1 117 ? -3.618 0.656 -10.395 1.00 95.00 117 PRO A O 1
ATOM 880 N N . PHE A 1 118 ? -5.675 1.417 -10.785 1.00 97.62 118 PHE A N 1
ATOM 881 C CA . PHE A 1 118 ? -5.884 1.743 -9.375 1.00 97.62 118 PHE A CA 1
ATOM 882 C C . PHE A 1 118 ? -5.865 0.478 -8.506 1.00 97.62 118 PHE A C 1
ATOM 884 O O . PHE A 1 118 ? -6.498 -0.530 -8.828 1.00 97.62 118 PHE A O 1
ATOM 891 N N . ARG A 1 119 ? -5.114 0.543 -7.403 1.00 97.75 119 ARG A N 1
ATOM 892 C CA . ARG A 1 119 ? -4.857 -0.575 -6.484 1.00 97.75 119 ARG A CA 1
ATOM 893 C C . ARG A 1 119 ? -5.139 -0.147 -5.055 1.00 97.75 119 ARG A C 1
ATOM 895 O O . ARG A 1 119 ? -4.889 1.005 -4.705 1.00 97.75 119 ARG A O 1
ATOM 902 N N . VAL A 1 120 ? -5.578 -1.076 -4.213 1.00 98.00 120 VAL A N 1
ATOM 903 C CA . VAL A 1 120 ? -5.677 -0.838 -2.770 1.00 98.00 120 VAL A CA 1
ATOM 904 C C . VAL A 1 120 ? -5.024 -1.969 -1.986 1.00 98.00 120 VAL A C 1
ATOM 906 O O . VAL A 1 120 ? -5.526 -3.094 -1.968 1.00 98.00 120 VAL A O 1
ATOM 909 N N . PHE A 1 121 ? -3.919 -1.667 -1.300 1.00 96.75 121 PHE A N 1
ATOM 910 C CA . PHE A 1 121 ? -3.321 -2.591 -0.336 1.00 96.75 121 PHE A CA 1
ATOM 911 C C . PHE A 1 121 ? -4.176 -2.601 0.931 1.00 96.75 121 PHE A C 1
ATOM 913 O O . PHE A 1 121 ? -4.369 -1.567 1.574 1.00 96.75 121 PHE A O 1
ATOM 920 N N . THR A 1 122 ? -4.717 -3.762 1.278 1.00 97.44 122 THR A N 1
ATOM 921 C CA . THR A 1 122 ? -5.647 -3.907 2.398 1.00 97.44 122 THR A CA 1
ATOM 922 C C . THR A 1 122 ? -5.052 -4.836 3.436 1.00 97.44 122 THR A C 1
ATOM 924 O O . THR A 1 122 ? -4.820 -6.013 3.159 1.00 97.44 122 THR A O 1
ATOM 927 N N . SER A 1 123 ? -4.831 -4.307 4.637 1.00 96.06 123 SER A N 1
ATOM 928 C CA . SER A 1 123 ? -4.317 -5.064 5.780 1.00 96.06 123 SER A CA 1
ATOM 929 C C . SER A 1 123 ? -5.431 -5.396 6.764 1.00 96.06 123 SER A C 1
ATOM 931 O O . SER A 1 123 ? -6.222 -4.526 7.121 1.00 96.06 123 SER A O 1
ATOM 933 N N . MET A 1 124 ? -5.458 -6.631 7.251 1.00 97.44 124 MET A N 1
ATOM 934 C CA . MET A 1 124 ? -6.348 -7.085 8.312 1.00 97.44 124 MET A CA 1
ATOM 935 C C . MET A 1 124 ? -5.545 -7.400 9.576 1.00 97.44 124 MET A C 1
ATOM 937 O O . MET A 1 124 ? -4.508 -8.063 9.508 1.00 97.44 124 MET A O 1
ATOM 941 N N . LEU A 1 125 ? -6.037 -6.949 10.732 1.00 96.75 125 LEU A N 1
ATOM 942 C CA . LEU A 1 125 ? -5.444 -7.261 12.031 1.00 96.75 125 LEU A CA 1
ATOM 943 C C . LEU A 1 125 ? -5.431 -8.772 12.302 1.00 96.75 125 LEU A C 1
ATOM 945 O O . LEU A 1 125 ? -6.446 -9.458 12.191 1.00 96.75 125 LEU A O 1
ATOM 949 N N . ALA A 1 126 ? -4.279 -9.288 12.709 1.00 96.31 126 ALA A N 1
ATOM 950 C CA . ALA A 1 126 ? -4.050 -10.700 12.968 1.00 96.31 126 ALA A CA 1
ATOM 951 C C . ALA A 1 126 ? -4.312 -11.053 14.444 1.00 96.31 126 ALA A C 1
ATOM 953 O O . ALA A 1 126 ? -3.422 -11.515 15.151 1.00 96.31 126 ALA A O 1
ATOM 954 N N . THR A 1 127 ? -5.549 -10.871 14.921 1.00 95.62 127 THR A N 1
ATOM 955 C CA . THR A 1 127 ? -5.904 -10.968 16.360 1.00 95.62 127 THR A CA 1
ATOM 956 C C . THR A 1 127 ? -5.619 -12.322 17.017 1.00 95.62 127 THR A C 1
ATOM 958 O O . THR A 1 127 ? -5.479 -12.400 18.234 1.00 95.62 127 THR A O 1
ATOM 961 N N . ARG A 1 128 ? -5.543 -13.403 16.233 1.00 94.06 128 ARG A N 1
ATOM 962 C CA . ARG A 1 128 ? -5.210 -14.757 16.704 1.00 94.06 128 ARG A CA 1
ATOM 963 C C . ARG A 1 128 ? -3.734 -14.959 17.030 1.00 94.06 128 ARG A C 1
ATOM 965 O O . ARG A 1 128 ? -3.407 -15.964 17.648 1.00 94.06 128 ARG A O 1
ATOM 972 N N . ASP A 1 129 ? -2.864 -14.048 16.608 1.00 93.38 129 ASP A N 1
ATOM 973 C CA . ASP A 1 129 ? -1.431 -14.160 16.843 1.00 93.38 129 ASP A CA 1
ATOM 974 C C . ASP A 1 129 ? -1.089 -13.766 18.285 1.00 93.38 129 ASP A C 1
ATOM 976 O O . ASP A 1 129 ? -1.093 -12.590 18.668 1.00 93.38 129 ASP A O 1
ATOM 980 N N . ARG A 1 130 ? -0.791 -14.783 19.097 1.00 91.94 130 ARG A N 1
ATOM 981 C CA . ARG A 1 130 ? -0.538 -14.642 20.537 1.00 91.94 130 ARG A CA 1
ATOM 982 C C . ARG A 1 130 ? 0.741 -13.881 20.864 1.00 91.94 130 ARG A C 1
ATOM 984 O O . ARG A 1 130 ? 0.915 -13.486 22.014 1.00 91.94 130 ARG A O 1
ATOM 991 N N . ARG A 1 131 ? 1.612 -13.652 19.876 1.00 90.38 131 ARG A N 1
ATOM 992 C CA . ARG A 1 131 ? 2.794 -12.799 20.040 1.00 90.38 131 ARG A CA 1
ATOM 993 C C . ARG A 1 131 ? 2.416 -11.336 20.269 1.00 90.38 131 ARG A C 1
ATOM 995 O O . ARG A 1 131 ? 3.199 -10.608 20.866 1.00 90.38 131 ARG A O 1
ATOM 1002 N N . PHE A 1 132 ? 1.230 -10.922 19.814 1.00 91.31 132 PHE A N 1
ATOM 1003 C CA . PHE A 1 132 ? 0.737 -9.545 19.917 1.00 91.31 132 PHE A CA 1
ATOM 1004 C C . PHE A 1 132 ? -0.516 -9.421 20.787 1.00 91.31 132 PHE A C 1
ATOM 1006 O O . PHE A 1 132 ? -0.718 -8.396 21.432 1.00 91.31 132 PHE A O 1
ATOM 1013 N N . PHE A 1 133 ? -1.371 -10.448 20.804 1.00 93.56 133 PHE A N 1
ATOM 1014 C CA . PHE A 1 133 ? -2.641 -10.418 21.526 1.00 93.56 133 PHE A CA 1
ATOM 1015 C C . PHE A 1 133 ? -2.761 -11.611 22.468 1.00 93.56 133 PHE A C 1
ATOM 1017 O O . PHE A 1 133 ? -3.069 -12.731 22.051 1.00 93.56 133 PHE A O 1
ATOM 1024 N N . ASP A 1 134 ? -2.578 -11.371 23.766 1.00 92.62 134 ASP A N 1
ATOM 1025 C CA . ASP A 1 134 ? -2.940 -12.365 24.773 1.00 92.62 134 ASP A CA 1
ATOM 1026 C C . ASP A 1 134 ? -4.454 -12.662 24.749 1.00 92.62 134 ASP A C 1
ATOM 1028 O O . ASP A 1 134 ? -5.253 -11.945 24.139 1.00 92.62 134 ASP A O 1
ATOM 1032 N N . ALA A 1 135 ? -4.879 -13.731 25.426 1.00 93.25 135 ALA A N 1
ATOM 1033 C CA . ALA A 1 135 ? -6.277 -14.165 25.407 1.00 93.25 135 ALA A CA 1
ATOM 1034 C C . ALA A 1 135 ? -7.263 -13.092 25.920 1.00 93.25 135 ALA A C 1
ATOM 1036 O O . ALA A 1 135 ? -8.394 -12.999 25.434 1.00 93.25 135 ALA A O 1
ATOM 1037 N N . GLY A 1 136 ? -6.848 -12.280 26.896 1.00 96.38 136 GLY A N 1
ATOM 1038 C CA . GLY A 1 136 ? -7.660 -11.217 27.476 1.00 96.38 136 GLY A CA 1
ATOM 1039 C C . GLY A 1 136 ? -7.794 -10.016 26.543 1.00 96.38 136 GLY A C 1
ATOM 1040 O O . GLY A 1 136 ? -8.911 -9.537 26.322 1.00 96.38 136 GLY A O 1
ATOM 1041 N N . LEU A 1 137 ? -6.680 -9.549 25.976 1.00 95.75 137 LEU A N 1
ATOM 1042 C CA . LEU A 1 137 ? -6.662 -8.457 25.008 1.00 95.75 137 LEU A CA 1
ATOM 1043 C C . LEU A 1 137 ? -7.378 -8.852 23.716 1.00 95.75 137 LEU A C 1
ATOM 1045 O O . LEU A 1 137 ? -8.253 -8.113 23.267 1.00 95.75 137 LEU A O 1
ATOM 1049 N N . ARG A 1 138 ? -7.104 -10.046 23.176 1.00 96.44 138 ARG A N 1
ATOM 1050 C CA . ARG A 1 138 ? -7.774 -10.585 21.984 1.00 96.44 138 ARG A CA 1
ATOM 1051 C C . ARG A 1 138 ? -9.292 -10.528 22.117 1.00 96.44 138 ARG A C 1
ATOM 1053 O O . ARG A 1 138 ? -9.960 -9.989 21.242 1.00 96.44 138 ARG A O 1
ATOM 1060 N N . ARG A 1 139 ? -9.842 -11.026 23.229 1.00 97.75 139 ARG A N 1
ATOM 1061 C CA . ARG A 1 139 ? -11.293 -11.025 23.472 1.00 97.75 139 ARG A CA 1
ATOM 1062 C C . ARG A 1 139 ? -11.882 -9.612 23.475 1.00 97.75 139 ARG A C 1
ATOM 1064 O O . ARG A 1 139 ? -12.980 -9.413 22.964 1.00 97.75 139 ARG A O 1
ATOM 1071 N N . ARG A 1 140 ? -11.178 -8.629 24.049 1.00 97.81 140 ARG A N 1
ATOM 1072 C CA . ARG A 1 140 ? -11.633 -7.227 24.063 1.00 97.81 140 ARG A CA 1
ATOM 1073 C C . ARG A 1 140 ? -11.557 -6.585 22.681 1.00 97.81 140 ARG A C 1
ATOM 1075 O O . ARG A 1 140 ? -12.514 -5.926 22.287 1.00 97.81 140 ARG A O 1
ATOM 1082 N N . VAL A 1 141 ? -10.475 -6.830 21.940 1.00 97.94 141 VAL A N 1
ATOM 1083 C CA . VAL A 1 141 ? -10.320 -6.383 20.547 1.00 97.94 141 VAL A CA 1
ATOM 1084 C C . VAL A 1 141 ? -11.435 -6.960 19.678 1.00 97.94 141 VAL A C 1
ATOM 1086 O O . VAL A 1 141 ? -12.149 -6.209 19.023 1.00 97.94 141 VAL A O 1
ATOM 1089 N N . GLU A 1 142 ? -11.653 -8.273 19.713 1.00 97.56 142 GLU A N 1
ATOM 1090 C CA . GLU A 1 142 ? -12.700 -8.931 18.923 1.00 97.56 142 GLU A CA 1
ATOM 1091 C C . GLU A 1 142 ? -14.103 -8.433 19.308 1.00 97.56 142 GLU A C 1
ATOM 1093 O O . GLU A 1 142 ? -14.923 -8.181 18.427 1.00 97.56 142 GLU A O 1
ATOM 1098 N N . ALA A 1 143 ? -14.373 -8.196 20.597 1.00 97.75 143 ALA A N 1
ATOM 1099 C CA . ALA A 1 143 ? -15.641 -7.620 21.049 1.00 97.75 143 ALA A CA 1
ATOM 1100 C C . ALA A 1 143 ? -15.844 -6.165 20.590 1.00 97.75 143 ALA A C 1
ATOM 1102 O O . ALA A 1 143 ? -16.973 -5.771 20.301 1.00 97.75 143 ALA A O 1
ATOM 1103 N N . PHE A 1 144 ? -14.779 -5.361 20.530 1.00 97.44 144 PHE A N 1
ATOM 1104 C CA . PHE A 1 144 ? -14.832 -4.011 19.969 1.00 97.44 144 PHE A CA 1
ATOM 1105 C C . PHE A 1 144 ? -15.147 -4.058 18.468 1.00 97.44 144 PHE A C 1
ATOM 1107 O O . PHE A 1 144 ? -16.087 -3.409 18.010 1.00 97.44 144 PHE A O 1
ATOM 1114 N N . LEU A 1 145 ? -14.409 -4.881 17.720 1.00 97.31 145 LEU A N 1
ATOM 1115 C CA . LEU A 1 145 ? -14.567 -5.033 16.273 1.00 97.31 145 LEU A CA 1
ATOM 1116 C C . LEU A 1 145 ? -15.949 -5.578 15.888 1.00 97.31 145 LEU A C 1
ATOM 1118 O O . LEU A 1 145 ? -16.531 -5.124 14.913 1.00 97.31 145 LEU A O 1
ATOM 1122 N N . ALA A 1 146 ? -16.509 -6.499 16.673 1.00 96.50 146 ALA A N 1
ATOM 1123 C CA . ALA A 1 146 ? -17.834 -7.063 16.416 1.00 96.50 146 ALA A CA 1
ATOM 1124 C C . ALA A 1 146 ? -18.989 -6.058 16.597 1.00 96.50 146 ALA A C 1
ATOM 1126 O O . ALA A 1 146 ? -20.086 -6.297 16.100 1.00 96.50 146 ALA A O 1
ATOM 1127 N N . ARG A 1 147 ? -18.774 -4.957 17.331 1.00 95.25 147 ARG A N 1
ATOM 1128 C CA . ARG A 1 147 ? -19.808 -3.941 17.604 1.00 95.25 147 ARG A CA 1
ATOM 1129 C C . ARG A 1 147 ? -19.810 -2.786 16.610 1.00 95.25 147 ARG A C 1
ATOM 1131 O O . ARG A 1 147 ? -20.799 -2.059 16.556 1.00 95.25 147 ARG A O 1
ATOM 1138 N N . ARG A 1 148 ? -18.714 -2.569 15.879 1.00 95.19 148 ARG A N 1
ATOM 1139 C CA . ARG A 1 148 ? -18.626 -1.476 14.904 1.00 95.19 148 ARG A CA 1
ATOM 1140 C C . ARG A 1 148 ? -19.097 -1.934 13.528 1.00 95.19 148 ARG A C 1
ATOM 1142 O O . ARG A 1 148 ? -19.032 -3.111 13.190 1.00 95.19 148 ARG A O 1
ATOM 1149 N N . GLN A 1 149 ? -19.509 -0.971 12.715 1.00 94.75 149 GLN A N 1
ATOM 1150 C CA . GLN A 1 149 ? -19.908 -1.196 11.334 1.00 94.75 149 GLN A CA 1
ATOM 1151 C C . GLN A 1 149 ? -19.142 -0.227 10.435 1.00 94.75 149 GLN A C 1
ATOM 1153 O O . GLN A 1 149 ? -19.433 0.965 10.420 1.00 94.75 149 GLN A O 1
ATOM 1158 N N . LEU A 1 150 ? -18.153 -0.741 9.698 1.00 95.88 150 LEU A N 1
ATOM 1159 C CA . LEU A 1 150 ? -17.327 0.084 8.808 1.00 95.88 150 LEU A CA 1
ATOM 1160 C C . LEU A 1 150 ? -18.050 0.477 7.517 1.00 95.88 150 LEU A C 1
ATOM 1162 O O . LEU A 1 150 ? -17.869 1.586 7.024 1.00 95.88 150 LEU A O 1
ATOM 1166 N N . PHE A 1 151 ? -18.856 -0.434 6.972 1.00 97.00 151 PHE A N 1
ATOM 1167 C CA . PHE A 1 151 ? -19.535 -0.252 5.696 1.00 97.00 151 PHE A CA 1
ATOM 1168 C C . PHE A 1 151 ? -21.039 -0.384 5.879 1.00 97.00 151 PHE A C 1
ATOM 1170 O O . PHE A 1 151 ? -21.515 -1.289 6.563 1.00 97.00 151 PHE A O 1
ATOM 1177 N N . ASP A 1 152 ? -21.782 0.510 5.239 1.00 97.19 152 ASP A N 1
ATOM 1178 C CA . ASP A 1 152 ? -23.234 0.419 5.147 1.00 97.19 152 ASP A CA 1
ATOM 1179 C C . ASP A 1 152 ? -23.637 -0.882 4.409 1.00 97.19 152 ASP A C 1
ATOM 1181 O O . ASP A 1 152 ? -23.217 -1.085 3.264 1.00 97.19 152 ASP A O 1
ATOM 1185 N N . PRO A 1 153 ? -24.454 -1.766 5.013 1.00 97.69 153 PRO A N 1
ATOM 1186 C CA . PRO A 1 153 ? -24.917 -2.993 4.371 1.00 97.69 153 PRO A CA 1
ATOM 1187 C C . PRO A 1 153 ? -25.599 -2.760 3.018 1.00 97.69 153 PRO A C 1
ATOM 1189 O O . PRO A 1 153 ? -25.430 -3.572 2.108 1.00 97.69 153 PRO A O 1
ATOM 1192 N N . ALA A 1 154 ? -26.318 -1.645 2.847 1.00 98.06 154 ALA A N 1
ATOM 1193 C CA . ALA A 1 154 ? -26.954 -1.304 1.576 1.00 98.06 154 ALA A CA 1
ATOM 1194 C C . ALA A 1 154 ? -25.921 -0.937 0.498 1.00 98.06 154 ALA A C 1
ATOM 1196 O O . ALA A 1 154 ? -26.100 -1.285 -0.670 1.00 98.06 154 ALA A O 1
ATOM 1197 N N . LEU A 1 155 ? -24.817 -0.282 0.880 1.00 98.31 155 LEU A N 1
ATOM 1198 C CA . LEU A 1 155 ? -23.699 -0.005 -0.027 1.00 98.31 155 LEU A CA 1
ATOM 1199 C C . LEU A 1 155 ? -23.038 -1.310 -0.487 1.00 98.31 155 LEU A C 1
ATOM 1201 O O . LEU A 1 155 ? -22.793 -1.479 -1.679 1.00 98.31 155 LEU A O 1
ATOM 1205 N N . ILE A 1 156 ? -22.790 -2.246 0.434 1.00 98.56 156 ILE A N 1
ATOM 1206 C CA . ILE A 1 156 ? -22.187 -3.546 0.103 1.00 98.56 156 ILE A CA 1
ATOM 1207 C C . ILE A 1 156 ? -23.120 -4.387 -0.775 1.00 98.56 156 ILE A C 1
ATOM 1209 O O . ILE A 1 156 ? -22.673 -4.979 -1.757 1.00 98.56 156 ILE A O 1
ATOM 1213 N N . ALA A 1 157 ? -24.422 -4.401 -0.484 1.00 98.25 157 ALA A N 1
ATOM 1214 C CA . ALA A 1 157 ? -25.408 -5.066 -1.332 1.00 98.25 157 ALA A CA 1
ATOM 1215 C C . ALA A 1 157 ? -25.423 -4.477 -2.751 1.00 98.25 157 ALA A C 1
ATOM 1217 O O . ALA A 1 157 ? -25.405 -5.231 -3.726 1.00 98.25 157 ALA A O 1
ATOM 1218 N N . ARG A 1 158 ? -25.376 -3.141 -2.880 1.00 97.94 158 ARG A N 1
ATOM 1219 C CA . ARG A 1 158 ? -25.281 -2.488 -4.192 1.00 97.94 158 ARG A CA 1
ATOM 1220 C C . ARG A 1 158 ? -23.977 -2.839 -4.901 1.00 97.94 158 ARG A C 1
ATOM 1222 O O . ARG A 1 158 ? -24.024 -3.170 -6.078 1.00 97.94 158 ARG A O 1
ATOM 1229 N N . ALA A 1 159 ? -22.846 -2.842 -4.199 1.00 98.31 159 ALA A N 1
ATOM 1230 C CA . ALA A 1 159 ? -21.555 -3.206 -4.777 1.00 98.31 159 ALA A CA 1
ATOM 1231 C C . ALA A 1 159 ? -21.559 -4.626 -5.370 1.00 98.31 159 ALA A C 1
ATOM 1233 O O . ALA A 1 159 ? -21.069 -4.829 -6.479 1.00 98.31 159 ALA A O 1
ATOM 1234 N N . ARG A 1 160 ? -22.187 -5.596 -4.690 1.00 97.94 160 ARG A N 1
ATOM 1235 C CA . ARG A 1 160 ? -22.360 -6.957 -5.229 1.00 97.94 160 ARG A CA 1
ATOM 1236 C C . ARG A 1 160 ? -23.179 -6.975 -6.520 1.00 97.94 160 ARG A C 1
ATOM 1238 O O . ARG A 1 160 ? -22.799 -7.689 -7.443 1.00 97.94 160 ARG A O 1
ATOM 1245 N N . ALA A 1 161 ? -24.263 -6.199 -6.594 1.00 97.69 161 ALA A N 1
ATOM 1246 C CA . ALA A 1 161 ? -25.075 -6.086 -7.807 1.00 97.69 161 ALA A CA 1
ATOM 1247 C C . ALA A 1 161 ? -24.269 -5.471 -8.964 1.00 97.69 161 ALA A C 1
ATOM 1249 O O . ALA A 1 161 ? -24.155 -6.082 -10.018 1.00 97.69 161 ALA A O 1
ATOM 1250 N N . VAL A 1 162 ? -23.595 -4.340 -8.724 1.00 97.69 162 VAL A N 1
ATOM 1251 C CA . VAL A 1 162 ? -22.730 -3.677 -9.721 1.00 97.69 162 VAL A CA 1
ATOM 1252 C C . VAL A 1 162 ? -21.623 -4.611 -10.223 1.00 97.69 162 VAL A C 1
ATOM 1254 O O . VAL A 1 162 ? -21.329 -4.652 -11.416 1.00 97.69 162 VAL A O 1
ATOM 1257 N N . ALA A 1 163 ? -21.013 -5.390 -9.327 1.00 96.62 163 ALA A N 1
ATOM 1258 C CA . ALA A 1 163 ? -19.999 -6.374 -9.696 1.00 96.62 163 ALA A CA 1
ATOM 1259 C C . ALA A 1 163 ? -20.569 -7.510 -10.563 1.00 96.62 163 ALA A C 1
ATOM 1261 O O . ALA A 1 163 ? -19.899 -7.959 -11.490 1.00 96.62 163 ALA A O 1
ATOM 1262 N N . ALA A 1 164 ? -21.784 -7.981 -10.262 1.00 95.94 164 ALA A N 1
ATOM 1263 C CA . ALA A 1 164 ? -22.454 -9.029 -11.031 1.00 95.94 164 ALA A CA 1
ATOM 1264 C C . ALA A 1 164 ? -22.863 -8.550 -12.433 1.00 95.94 164 ALA A C 1
ATOM 1266 O O . ALA A 1 164 ? -22.750 -9.314 -13.391 1.00 95.94 164 ALA A O 1
ATOM 1267 N N . ASP A 1 165 ? -23.270 -7.286 -12.547 1.00 95.88 165 ASP A N 1
ATOM 1268 C CA . ASP A 1 165 ? -23.709 -6.665 -13.800 1.00 95.88 165 ASP A CA 1
ATOM 1269 C C . ASP A 1 165 ? -22.533 -6.173 -14.671 1.00 95.88 165 ASP A C 1
ATOM 1271 O O . ASP A 1 165 ? -22.717 -5.846 -15.843 1.00 95.88 165 ASP A O 1
ATOM 1275 N N . GLY A 1 166 ? -21.308 -6.125 -14.127 1.00 94.00 166 GLY A N 1
ATOM 1276 C CA . GLY A 1 166 ? -20.122 -5.605 -14.825 1.00 94.00 166 GLY A CA 1
ATOM 1277 C C . GLY A 1 166 ? -20.111 -4.076 -14.969 1.00 94.00 166 GLY A C 1
ATOM 1278 O O . GLY A 1 166 ? -19.445 -3.523 -15.848 1.00 94.00 166 GLY A O 1
ATOM 1279 N N . GLY A 1 167 ? -20.863 -3.376 -14.120 1.00 94.56 167 GLY A N 1
ATOM 1280 C CA . GLY A 1 167 ? -21.054 -1.933 -14.192 1.00 94.56 167 GLY A CA 1
ATOM 1281 C C . GLY A 1 167 ? -22.382 -1.491 -13.584 1.00 94.56 167 GLY A C 1
ATOM 1282 O O . GLY A 1 167 ? -23.099 -2.271 -12.966 1.00 94.56 167 GLY A O 1
ATOM 1283 N N . CYS A 1 168 ? -22.702 -0.211 -13.741 1.00 96.12 168 CYS A N 1
ATOM 1284 C CA . CYS A 1 168 ? -23.997 0.349 -13.351 1.00 96.12 168 CYS A CA 1
ATOM 1285 C C . CYS A 1 168 ? -24.404 1.477 -14.296 1.00 96.12 168 CYS A C 1
ATOM 1287 O O . CYS A 1 168 ? -23.578 1.961 -15.078 1.00 96.12 168 CYS A O 1
ATOM 1289 N N . ASP A 1 169 ? -25.645 1.941 -14.207 1.00 94.75 169 ASP A N 1
ATOM 1290 C CA . ASP A 1 169 ? -26.104 3.089 -14.984 1.00 94.75 169 ASP A CA 1
ATOM 1291 C C . ASP A 1 169 ? -25.328 4.362 -14.626 1.00 94.75 169 ASP A C 1
ATOM 1293 O O . ASP A 1 169 ? -24.809 4.520 -13.517 1.00 94.75 169 ASP A O 1
ATOM 1297 N N . ALA A 1 170 ? -25.178 5.258 -15.606 1.00 90.06 170 ALA A N 1
ATOM 1298 C CA . ALA A 1 170 ? -24.375 6.470 -15.441 1.00 90.06 170 ALA A CA 1
ATOM 1299 C C . ALA A 1 170 ? -24.953 7.406 -14.370 1.00 90.06 170 ALA A C 1
ATOM 1301 O O . ALA A 1 170 ? -24.184 7.983 -13.602 1.00 90.06 170 ALA A O 1
ATOM 1302 N N . ASP A 1 171 ? -26.282 7.481 -14.284 1.00 89.94 171 ASP A N 1
ATOM 1303 C CA . ASP A 1 171 ? -27.000 8.335 -13.334 1.00 89.94 171 ASP A CA 1
ATOM 1304 C C . ASP A 1 171 ? -26.814 7.871 -11.880 1.00 89.94 171 ASP A C 1
ATOM 1306 O O . ASP A 1 171 ? -26.778 8.680 -10.958 1.00 89.94 171 ASP A O 1
ATOM 1310 N N . GLU A 1 172 ? -26.611 6.569 -11.667 1.00 93.19 172 GLU A N 1
ATOM 1311 C CA . GLU A 1 172 ? -26.394 5.983 -10.339 1.00 93.19 172 GLU A CA 1
ATOM 1312 C C . GLU A 1 172 ? -24.912 5.954 -9.933 1.00 93.19 172 GLU A C 1
ATOM 1314 O O . GLU A 1 172 ? -24.572 5.816 -8.753 1.00 93.19 172 GLU A O 1
ATOM 1319 N N . ALA A 1 173 ? -24.005 6.075 -10.906 1.00 95.38 173 ALA A N 1
ATOM 1320 C CA . ALA A 1 173 ? -22.572 5.931 -10.689 1.00 95.38 173 ALA A CA 1
ATOM 1321 C C . ALA A 1 173 ? -22.005 7.001 -9.745 1.00 95.38 173 ALA A C 1
ATOM 1323 O O . ALA A 1 173 ? -21.120 6.701 -8.945 1.00 95.38 173 ALA A O 1
ATOM 1324 N N . ASP A 1 174 ? -22.483 8.247 -9.841 1.00 95.31 174 ASP A N 1
ATOM 1325 C CA . ASP A 1 174 ? -22.052 9.339 -8.956 1.00 95.31 174 ASP A CA 1
ATOM 1326 C C . ASP A 1 174 ? -22.411 9.073 -7.496 1.00 95.31 174 ASP A C 1
ATOM 1328 O O . ASP A 1 174 ? -21.554 9.194 -6.617 1.00 95.31 174 ASP A O 1
ATOM 1332 N N . GLU A 1 175 ? -23.651 8.660 -7.237 1.00 96.25 175 GLU A N 1
ATOM 1333 C CA . GLU A 1 175 ? -24.109 8.362 -5.883 1.00 96.25 175 GLU A CA 1
ATOM 1334 C C . GLU A 1 175 ? -23.350 7.166 -5.299 1.00 96.25 175 GLU A C 1
ATOM 1336 O O . GLU A 1 175 ? -22.831 7.237 -4.179 1.00 96.25 175 GLU A O 1
ATOM 1341 N N . PHE A 1 176 ? -23.228 6.082 -6.071 1.00 97.94 176 PHE A N 1
ATOM 1342 C CA . PHE A 1 176 ? -22.516 4.884 -5.638 1.00 97.94 176 PHE A CA 1
ATOM 1343 C C . PHE A 1 176 ? -21.047 5.182 -5.311 1.00 97.94 176 PHE A C 1
ATOM 1345 O O . PHE A 1 176 ? -20.569 4.825 -4.230 1.00 97.94 176 PHE A O 1
ATOM 1352 N N . VAL A 1 177 ? -20.338 5.888 -6.201 1.00 98.12 177 VAL A N 1
ATOM 1353 C CA . VAL A 1 177 ? -18.941 6.288 -5.973 1.00 98.12 177 VAL A CA 1
ATOM 1354 C C . VAL A 1 177 ? -18.829 7.220 -4.769 1.00 98.12 177 VAL A C 1
ATOM 1356 O O . VAL A 1 177 ? -17.938 7.026 -3.943 1.00 98.12 177 VAL A O 1
ATOM 1359 N N . GLY A 1 178 ? -19.730 8.194 -4.625 1.00 97.81 178 GLY A N 1
ATOM 1360 C CA . GLY A 1 178 ? -19.739 9.114 -3.489 1.00 97.81 178 GLY A CA 1
ATOM 1361 C C . GLY A 1 178 ? -19.867 8.386 -2.149 1.00 97.81 178 GLY A C 1
ATOM 1362 O O . GLY A 1 178 ? -19.081 8.633 -1.231 1.00 97.81 178 GLY A O 1
ATOM 1363 N N . ARG A 1 179 ? -20.794 7.424 -2.052 1.00 97.88 179 ARG A N 1
ATOM 1364 C CA . ARG A 1 179 ? -20.968 6.586 -0.854 1.00 97.88 179 ARG A CA 1
ATOM 1365 C C . ARG A 1 179 ? -19.764 5.679 -0.598 1.00 97.88 179 ARG A C 1
ATOM 1367 O O . ARG A 1 179 ? -19.340 5.554 0.549 1.00 97.88 179 ARG A O 1
ATOM 1374 N N . ALA A 1 180 ? -19.185 5.090 -1.645 1.00 98.00 180 ALA A N 1
ATOM 1375 C CA . ALA A 1 180 ? -17.981 4.270 -1.532 1.00 98.00 180 ALA A CA 1
ATOM 1376 C C . ALA A 1 180 ? -16.776 5.076 -1.022 1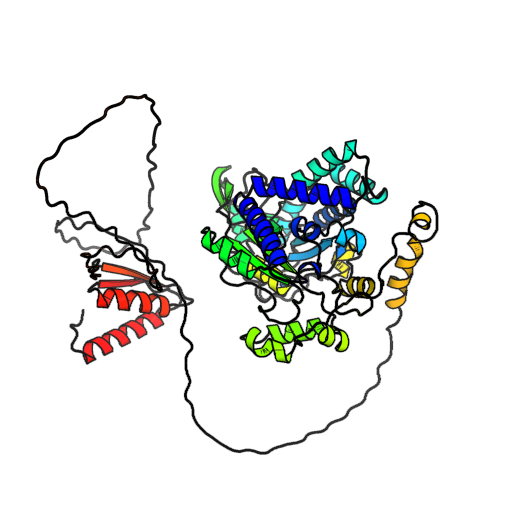.00 98.00 180 ALA A C 1
ATOM 1378 O O . ALA A 1 180 ? -16.055 4.610 -0.145 1.00 98.00 180 ALA A O 1
ATOM 1379 N N . VAL A 1 181 ? -16.564 6.292 -1.533 1.00 98.00 181 VAL A N 1
ATOM 1380 C CA . VAL A 1 181 ? -15.478 7.184 -1.090 1.00 98.00 181 VAL A CA 1
ATOM 1381 C C . VAL A 1 181 ? -15.686 7.619 0.360 1.00 98.00 181 VAL A C 1
ATOM 1383 O O . VAL A 1 181 ? -14.742 7.574 1.148 1.00 98.00 181 VAL A O 1
ATOM 1386 N N . ALA A 1 182 ? -16.920 7.962 0.740 1.00 96.31 182 ALA A N 1
ATOM 1387 C CA . ALA A 1 182 ? -17.253 8.377 2.102 1.00 96.31 182 ALA A CA 1
ATOM 1388 C C . ALA A 1 182 ? -16.946 7.303 3.162 1.00 96.31 182 ALA A C 1
ATOM 1390 O O . ALA A 1 182 ? -16.618 7.654 4.294 1.00 96.31 182 ALA A O 1
ATOM 1391 N N . ALA A 1 183 ? -16.980 6.013 2.804 1.00 96.19 183 ALA A N 1
ATOM 1392 C CA . ALA A 1 183 ? -16.613 4.918 3.707 1.00 96.19 183 ALA A CA 1
ATOM 1393 C C . ALA A 1 183 ? -15.131 4.942 4.142 1.00 96.19 183 ALA A C 1
ATOM 1395 O O . ALA A 1 183 ? -14.773 4.324 5.143 1.00 96.19 183 ALA A O 1
ATOM 1396 N N . PHE A 1 184 ? -14.275 5.665 3.411 1.00 96.00 184 PHE A N 1
ATOM 1397 C CA . PHE A 1 184 ? -12.849 5.825 3.711 1.00 96.00 184 PHE A CA 1
ATOM 1398 C C . PHE A 1 184 ? -12.482 7.238 4.181 1.00 96.00 184 PHE A C 1
ATOM 1400 O O . PHE A 1 184 ? -11.294 7.549 4.331 1.00 96.00 184 PHE A O 1
ATOM 1407 N N . ALA A 1 185 ? -13.483 8.096 4.387 1.00 92.25 185 ALA A N 1
ATOM 1408 C CA . ALA A 1 185 ? -13.284 9.437 4.903 1.00 92.25 185 ALA A CA 1
ATOM 1409 C C . ALA A 1 185 ? -12.835 9.397 6.362 1.00 92.25 185 ALA A C 1
ATOM 1411 O O . ALA A 1 185 ? -13.164 8.497 7.141 1.00 92.25 185 ALA A O 1
ATOM 1412 N N . LEU A 1 186 ? -12.093 10.419 6.758 1.00 88.00 186 LEU A N 1
ATOM 1413 C CA . LEU A 1 186 ? -11.642 10.526 8.126 1.00 88.00 186 LEU A CA 1
ATOM 1414 C C . LEU A 1 186 ? -12.802 10.780 9.101 1.00 88.00 186 LEU A C 1
ATOM 1416 O O . LEU A 1 186 ? -13.479 11.811 9.035 1.00 88.00 186 LEU A O 1
ATOM 1420 N N . SER A 1 187 ? -12.964 9.901 10.093 1.00 88.44 187 SER A N 1
ATOM 1421 C CA . SER A 1 187 ? -13.940 10.125 11.159 1.00 88.44 187 SER A CA 1
ATOM 1422 C C . SER A 1 187 ? -13.531 11.271 12.083 1.00 88.44 187 SER A C 1
ATOM 1424 O O . SER A 1 187 ? -12.371 11.444 12.466 1.00 88.44 187 SER A O 1
ATOM 1426 N N . ARG A 1 188 ? -14.533 12.052 12.495 1.00 87.38 188 ARG A N 1
ATOM 1427 C CA . ARG A 1 188 ? -14.384 13.086 13.524 1.00 87.38 188 ARG A CA 1
ATOM 1428 C C . ARG A 1 188 ? -14.689 12.553 14.920 1.00 87.38 188 ARG A C 1
ATOM 1430 O O . ARG A 1 188 ? -14.557 13.323 15.874 1.00 87.38 188 ARG A O 1
ATOM 1437 N N . GLU A 1 189 ? -15.170 11.323 15.061 1.00 91.19 189 GLU A N 1
ATOM 1438 C CA . GLU A 1 189 ? -15.588 10.772 16.349 1.00 91.19 189 GLU A CA 1
ATOM 1439 C C . GLU A 1 189 ? -14.443 10.777 17.374 1.00 91.19 189 GLU A C 1
ATOM 1441 O O . GLU A 1 189 ? -13.286 10.553 17.011 1.00 91.19 189 GLU A O 1
ATOM 1446 N N . PRO A 1 190 ? -14.723 11.090 18.653 1.00 93.12 190 PRO A N 1
ATOM 1447 C CA . PRO A 1 190 ? -13.705 11.025 19.689 1.00 93.12 190 PRO A CA 1
ATOM 1448 C C . PRO A 1 190 ? -13.199 9.595 19.903 1.00 93.12 190 PRO A C 1
ATOM 1450 O O . PRO A 1 190 ? -13.990 8.693 20.165 1.00 93.12 190 PRO A O 1
ATOM 1453 N N . ILE A 1 191 ? -11.882 9.429 19.865 1.00 93.81 191 ILE A N 1
ATOM 1454 C CA . ILE A 1 191 ? -11.176 8.175 20.136 1.00 93.81 191 ILE A CA 1
ATOM 1455 C C . ILE A 1 191 ? -11.083 7.970 21.650 1.00 93.81 191 ILE A C 1
ATOM 1457 O O . ILE A 1 191 ? -10.742 8.910 22.370 1.00 93.81 191 ILE A O 1
ATOM 1461 N N . ASP A 1 192 ? -11.358 6.768 22.151 1.00 95.44 192 ASP A N 1
ATOM 1462 C CA . ASP A 1 192 ? -11.105 6.450 23.559 1.00 95.44 192 ASP A CA 1
ATOM 1463 C C . ASP A 1 192 ? -9.596 6.461 23.830 1.00 95.44 192 ASP A C 1
ATOM 1465 O O . ASP A 1 192 ? -8.839 5.694 23.234 1.00 95.44 192 ASP A O 1
ATOM 1469 N N . ARG A 1 193 ? -9.144 7.366 24.705 1.00 93.94 193 ARG A N 1
ATOM 1470 C CA . ARG A 1 193 ? -7.714 7.587 24.922 1.00 93.94 193 ARG A CA 1
ATOM 1471 C C . ARG A 1 193 ? -7.032 6.404 25.598 1.00 93.94 193 ARG A C 1
ATOM 1473 O O . ARG A 1 193 ? -5.935 6.043 25.187 1.00 93.94 193 ARG A O 1
ATOM 1480 N N . ALA A 1 194 ? -7.654 5.844 26.632 1.00 94.69 194 ALA A N 1
ATOM 1481 C CA . ALA A 1 194 ? -7.048 4.770 27.410 1.00 94.69 194 ALA A CA 1
ATOM 1482 C C . ALA A 1 194 ? -6.940 3.497 26.565 1.00 94.69 194 ALA A C 1
ATOM 1484 O O . ALA A 1 194 ? -5.891 2.859 26.541 1.00 94.69 194 ALA A O 1
ATOM 1485 N N . TRP A 1 195 ? -7.995 3.188 25.807 1.00 95.69 195 TRP A N 1
ATOM 1486 C CA . TRP A 1 195 ? -8.009 2.055 24.890 1.00 95.69 195 TRP A CA 1
ATOM 1487 C C . TRP A 1 195 ? -7.000 2.210 23.748 1.00 95.69 195 TRP A C 1
ATOM 1489 O O . TRP A 1 195 ? -6.273 1.272 23.424 1.00 95.69 195 TRP A O 1
ATOM 1499 N N . TYR A 1 196 ? -6.909 3.407 23.163 1.00 93.06 196 TYR A N 1
ATOM 1500 C CA . TYR A 1 196 ? -5.935 3.687 22.111 1.00 93.06 196 TYR A CA 1
ATOM 1501 C C . TYR A 1 196 ? -4.489 3.577 22.616 1.00 93.06 196 TYR A C 1
ATOM 1503 O O . TYR A 1 196 ? -3.645 2.995 21.934 1.00 93.06 196 TYR A O 1
ATOM 1511 N N . ASP A 1 197 ? -4.196 4.116 23.804 1.00 91.19 197 ASP A N 1
ATOM 1512 C CA . ASP A 1 197 ? -2.860 4.048 24.405 1.00 91.19 197 ASP A CA 1
ATOM 1513 C C . ASP A 1 197 ? -2.465 2.596 24.722 1.00 91.19 197 ASP A C 1
ATOM 1515 O O . ASP A 1 197 ? -1.326 2.215 24.461 1.00 91.19 197 ASP A O 1
ATOM 1519 N N . GLU A 1 198 ? -3.398 1.774 25.215 1.00 93.75 198 GLU A N 1
ATOM 1520 C CA . GLU A 1 198 ? -3.172 0.344 25.461 1.00 93.75 198 GLU A CA 1
ATOM 1521 C C . GLU A 1 198 ? -2.840 -0.413 24.168 1.00 93.75 198 GLU A C 1
ATOM 1523 O O . GLU A 1 198 ? -1.832 -1.114 24.099 1.00 93.75 198 GLU A O 1
ATOM 1528 N N . LEU A 1 199 ? -3.635 -0.232 23.110 1.00 93.38 199 LEU A N 1
ATOM 1529 C CA . LEU A 1 199 ? -3.360 -0.855 21.812 1.00 93.38 199 LEU A CA 1
ATOM 1530 C C . LEU A 1 199 ? -2.050 -0.364 21.192 1.00 93.38 199 LEU A C 1
ATOM 1532 O O . LEU A 1 199 ? -1.378 -1.124 20.496 1.00 93.38 199 LEU A O 1
ATOM 1536 N N . SER A 1 200 ? -1.669 0.887 21.458 1.00 89.56 200 SER A N 1
ATOM 1537 C CA . SER A 1 200 ? -0.413 1.456 20.966 1.00 89.56 200 SER A CA 1
ATOM 1538 C C . SER A 1 200 ? 0.809 0.776 21.586 1.00 89.56 200 SER A C 1
ATOM 1540 O O . SER A 1 200 ? 1.846 0.737 20.930 1.00 89.56 200 SER A O 1
ATOM 1542 N N . GLN A 1 201 ? 0.683 0.199 22.792 1.00 88.56 201 GLN A N 1
ATOM 1543 C CA . GLN A 1 201 ? 1.740 -0.626 23.394 1.00 88.56 201 GLN A CA 1
ATOM 1544 C C . GLN A 1 201 ? 1.956 -1.940 22.638 1.00 88.56 201 GLN A C 1
ATOM 1546 O O . GLN A 1 201 ? 3.069 -2.452 22.620 1.00 88.56 201 GLN A O 1
ATOM 1551 N N . VAL A 1 202 ? 0.917 -2.482 21.992 1.00 88.44 202 VAL A N 1
ATOM 1552 C CA . VAL A 1 202 ? 1.072 -3.635 21.092 1.00 88.44 202 VAL A CA 1
ATOM 1553 C C . VAL A 1 202 ? 1.687 -3.183 19.775 1.00 88.44 202 VAL A C 1
ATOM 1555 O O . VAL A 1 202 ? 2.693 -3.715 19.317 1.00 88.44 202 VAL A O 1
ATOM 1558 N N . SER A 1 203 ? 1.037 -2.221 19.124 1.00 87.75 203 SER A N 1
ATOM 1559 C CA . SER A 1 203 ? 1.510 -1.596 17.897 1.00 87.75 203 SER A CA 1
ATOM 1560 C C . SER A 1 203 ? 0.630 -0.395 17.580 1.00 87.75 203 SER A C 1
ATOM 1562 O O . SER A 1 203 ? -0.597 -0.474 17.650 1.00 87.75 203 SER A O 1
ATOM 1564 N N . ALA A 1 204 ? 1.227 0.688 17.091 1.00 85.12 204 ALA A N 1
ATOM 1565 C CA . ALA A 1 204 ? 0.471 1.809 16.540 1.00 85.12 204 ALA A CA 1
ATOM 1566 C C . ALA A 1 204 ? -0.490 1.384 15.405 1.00 85.12 204 ALA A C 1
ATOM 1568 O O . ALA A 1 204 ? -1.558 1.972 15.263 1.00 85.12 204 ALA A O 1
ATOM 1569 N N . VAL A 1 205 ? -0.175 0.322 14.647 1.00 88.31 205 VAL A N 1
ATOM 1570 C CA . VAL A 1 205 ? -1.098 -0.249 13.645 1.00 88.31 205 VAL A CA 1
ATOM 1571 C C . VAL A 1 205 ? -2.306 -0.912 14.312 1.00 88.31 205 VAL A C 1
ATOM 1573 O O . VAL A 1 205 ? -3.423 -0.785 13.820 1.00 88.31 205 VAL A O 1
ATOM 1576 N N . ALA A 1 206 ? -2.118 -1.587 15.449 1.00 92.38 206 ALA A N 1
ATOM 1577 C CA . ALA A 1 206 ? -3.229 -2.167 16.200 1.00 92.38 206 ALA A CA 1
ATOM 1578 C C . ALA A 1 206 ? -4.144 -1.075 16.776 1.00 92.38 206 ALA A C 1
ATOM 1580 O O . ALA A 1 206 ? -5.363 -1.215 16.702 1.00 92.38 206 ALA A O 1
ATOM 1581 N N . ALA A 1 207 ? -3.579 0.028 17.277 1.00 91.25 207 ALA A N 1
ATOM 1582 C CA . ALA A 1 207 ? -4.346 1.182 17.753 1.00 91.25 207 ALA A CA 1
ATOM 1583 C C . ALA A 1 207 ? -5.125 1.878 16.629 1.00 91.25 207 ALA A C 1
ATOM 1585 O O . ALA A 1 207 ? -6.301 2.198 16.790 1.00 91.25 207 ALA A O 1
ATOM 1586 N N . ASP A 1 208 ? -4.502 2.049 15.466 1.00 89.62 208 ASP A N 1
ATOM 1587 C CA . ASP A 1 208 ? -5.139 2.646 14.292 1.00 89.62 208 ASP A CA 1
ATOM 1588 C C . ASP A 1 208 ? -6.260 1.776 13.701 1.00 89.62 208 ASP A C 1
ATOM 1590 O O . ASP A 1 208 ? -7.186 2.286 13.079 1.00 89.62 208 ASP A O 1
ATOM 1594 N N . ILE A 1 209 ? -6.214 0.461 13.928 1.00 93.75 209 ILE A N 1
ATOM 1595 C CA . ILE A 1 209 ? -7.264 -0.456 13.483 1.00 93.75 209 ILE A CA 1
ATOM 1596 C C . ILE A 1 209 ? -8.340 -0.625 14.546 1.00 93.75 209 ILE A C 1
ATOM 1598 O O . ILE A 1 209 ? -9.509 -0.408 14.259 1.00 93.75 209 ILE A O 1
ATOM 1602 N N . ALA A 1 210 ? -7.981 -1.065 15.748 1.00 95.56 210 ALA A N 1
ATOM 1603 C CA . ALA A 1 210 ? -8.921 -1.481 16.788 1.00 95.56 210 ALA A CA 1
ATOM 1604 C C . ALA A 1 210 ? -9.207 -0.389 17.832 1.00 95.56 210 ALA A C 1
ATOM 1606 O O . ALA A 1 210 ? -10.010 -0.612 18.734 1.00 95.56 210 ALA A O 1
ATOM 1607 N N . GLY A 1 211 ? -8.576 0.783 17.728 1.00 92.75 211 GLY A N 1
ATOM 1608 C CA . GLY A 1 211 ? -8.828 1.937 18.597 1.00 92.75 211 GLY A CA 1
ATOM 1609 C C . GLY A 1 211 ? -9.845 2.931 18.032 1.00 92.75 211 GLY A C 1
ATOM 1610 O O . GLY A 1 211 ? -10.242 3.861 18.730 1.00 92.75 211 GLY A O 1
ATOM 1611 N N . VAL A 1 212 ? -10.286 2.750 16.784 1.00 91.62 212 VAL A N 1
ATOM 1612 C CA . VAL A 1 212 ? -11.193 3.667 16.073 1.00 91.62 212 VAL A CA 1
ATOM 1613 C C . VAL A 1 212 ? -12.424 2.934 15.533 1.00 91.62 212 VAL A C 1
ATOM 1615 O O . VAL A 1 212 ? -12.375 1.746 15.217 1.00 91.62 212 VAL A O 1
ATOM 1618 N N . ALA A 1 213 ? -13.555 3.633 15.426 1.00 92.00 213 ALA A N 1
ATOM 1619 C CA . ALA A 1 213 ? -14.822 3.048 14.970 1.00 92.00 213 ALA A CA 1
ATOM 1620 C C . ALA A 1 213 ? -15.002 3.054 13.438 1.00 92.00 213 ALA A C 1
ATOM 1622 O O . ALA A 1 213 ? -15.951 2.458 12.937 1.00 92.00 213 ALA A O 1
ATOM 1623 N N . SER A 1 214 ? -14.094 3.697 12.697 1.00 92.69 214 SER A N 1
ATOM 1624 C CA . SER A 1 214 ? -14.125 3.821 11.236 1.00 92.69 214 SER A CA 1
ATOM 1625 C C . SER A 1 214 ? -12.841 3.285 10.598 1.00 92.69 214 SER A C 1
ATOM 1627 O O . SER A 1 214 ? -11.841 3.078 11.279 1.00 92.69 214 SER A O 1
ATOM 1629 N N . THR A 1 215 ? -12.836 3.119 9.277 1.00 93.44 215 THR A N 1
ATOM 1630 C CA . THR A 1 215 ? -11.607 2.941 8.490 1.00 93.44 215 THR A CA 1
ATOM 1631 C C . THR A 1 215 ? -11.331 4.209 7.690 1.00 93.44 215 THR A C 1
ATOM 1633 O O . THR A 1 215 ? -12.181 5.094 7.614 1.00 93.44 215 THR A O 1
ATOM 1636 N N . HIS A 1 216 ? -10.124 4.340 7.156 1.00 91.19 216 HIS A N 1
ATOM 1637 C CA . HIS A 1 216 ? -9.738 5.484 6.345 1.00 91.19 216 HIS A CA 1
ATOM 1638 C C . HIS A 1 216 ? -8.576 5.148 5.406 1.00 91.19 216 HIS A C 1
ATOM 1640 O O . HIS A 1 216 ? -7.906 4.123 5.562 1.00 91.19 216 HIS A O 1
ATOM 1646 N N . ILE A 1 217 ? -8.318 6.035 4.442 1.00 90.50 217 ILE A N 1
ATOM 1647 C CA . ILE A 1 217 ? -7.104 5.977 3.620 1.00 90.50 217 ILE A CA 1
ATOM 1648 C C . ILE A 1 217 ? -5.890 6.358 4.472 1.00 90.50 217 ILE A C 1
ATOM 1650 O O . ILE A 1 217 ? -5.775 7.501 4.915 1.00 90.50 217 ILE A O 1
ATOM 1654 N N . ASN A 1 218 ? -4.978 5.408 4.682 1.00 85.94 218 ASN A N 1
ATOM 1655 C CA . ASN A 1 218 ? -3.743 5.628 5.443 1.00 85.94 218 ASN A CA 1
ATOM 1656 C C . ASN A 1 218 ? -2.765 6.494 4.649 1.00 85.94 218 ASN A C 1
ATOM 1658 O O . ASN A 1 218 ? -2.189 7.450 5.167 1.00 85.94 218 ASN A O 1
ATOM 1662 N N . HIS A 1 219 ? -2.592 6.139 3.378 1.00 86.44 219 HIS A N 1
ATOM 1663 C CA . HIS A 1 219 ? -1.914 6.948 2.385 1.00 86.44 219 HIS A CA 1
ATOM 1664 C C . HIS A 1 219 ? -2.468 6.654 0.993 1.00 86.44 219 HIS A C 1
ATOM 1666 O O . HIS A 1 219 ? -3.050 5.596 0.728 1.00 86.44 219 HIS A O 1
ATOM 1672 N N . LEU A 1 220 ? -2.281 7.630 0.113 1.00 90.75 220 LEU A N 1
ATOM 1673 C CA . LEU A 1 220 ? -2.584 7.537 -1.301 1.00 90.75 220 LEU A CA 1
ATOM 1674 C C . LEU A 1 220 ? -1.322 7.932 -2.061 1.00 90.75 220 LEU A C 1
ATOM 1676 O O . LEU A 1 220 ? -0.786 9.021 -1.858 1.00 90.75 220 LEU A O 1
ATOM 1680 N N . THR A 1 221 ? -0.863 7.038 -2.921 1.00 92.81 221 THR A N 1
ATOM 1681 C CA . THR A 1 221 ? 0.459 7.093 -3.535 1.00 92.81 221 THR A CA 1
ATOM 1682 C C . THR A 1 221 ? 0.307 7.347 -5.028 1.00 92.81 221 THR A C 1
ATOM 1684 O O . THR A 1 221 ? -0.230 6.478 -5.716 1.00 92.81 221 THR A O 1
ATOM 1687 N N . PRO A 1 222 ? 0.716 8.511 -5.563 1.00 94.56 222 PRO A N 1
ATOM 1688 C CA . PRO A 1 222 ? 0.799 8.724 -6.998 1.00 94.56 222 PRO A CA 1
ATOM 1689 C C . PRO A 1 222 ? 2.055 8.059 -7.571 1.00 94.56 222 PRO A C 1
ATOM 1691 O O . PRO A 1 222 ? 3.047 7.847 -6.866 1.00 94.56 222 PRO A O 1
ATOM 1694 N N . ARG A 1 223 ? 2.030 7.785 -8.876 1.00 95.00 223 ARG A N 1
ATOM 1695 C CA . ARG A 1 223 ? 3.202 7.291 -9.599 1.00 95.00 223 ARG A CA 1
ATOM 1696 C C . ARG A 1 223 ? 4.036 8.419 -10.205 1.00 95.00 223 ARG A C 1
ATOM 1698 O O . ARG A 1 223 ? 3.516 9.375 -10.789 1.00 95.00 223 ARG A O 1
ATOM 1705 N N . VAL A 1 224 ? 5.353 8.247 -10.146 1.00 94.75 224 VAL A N 1
ATOM 1706 C CA . VAL A 1 224 ? 6.337 9.097 -10.816 1.00 94.75 224 VAL A CA 1
ATOM 1707 C C . VAL A 1 224 ? 7.282 8.275 -11.702 1.00 94.75 224 VAL A C 1
ATOM 1709 O O . VAL A 1 224 ? 7.554 7.107 -11.432 1.00 94.75 224 VAL A O 1
ATOM 1712 N N . LEU A 1 225 ? 7.771 8.879 -12.785 1.00 93.31 225 LEU A N 1
ATOM 1713 C CA . LEU A 1 225 ? 8.764 8.293 -13.693 1.00 93.31 225 LEU A CA 1
ATOM 1714 C C . LEU A 1 225 ? 10.200 8.445 -13.171 1.00 93.31 225 LEU A C 1
ATOM 1716 O O . LEU A 1 225 ? 11.062 7.645 -13.514 1.00 93.31 225 LEU A O 1
ATOM 1720 N N . ASP A 1 226 ? 10.457 9.470 -12.358 1.00 92.94 226 ASP A N 1
ATOM 1721 C CA . ASP A 1 226 ? 11.756 9.741 -11.740 1.00 92.94 226 ASP A CA 1
ATOM 1722 C C . ASP A 1 226 ? 11.570 10.103 -10.260 1.00 92.94 226 ASP A C 1
ATOM 1724 O O . ASP A 1 226 ? 11.218 11.230 -9.898 1.00 92.94 226 ASP A O 1
ATOM 1728 N N . ILE A 1 227 ? 11.756 9.108 -9.393 1.00 94.19 227 ILE A N 1
ATOM 1729 C CA . ILE A 1 227 ? 11.565 9.269 -7.950 1.00 94.19 227 ILE A CA 1
ATOM 1730 C C . ILE A 1 227 ? 12.674 10.101 -7.300 1.00 94.19 227 ILE A C 1
ATOM 1732 O O . ILE A 1 227 ? 12.406 10.797 -6.322 1.00 94.19 227 ILE A O 1
ATOM 1736 N N . ASP A 1 228 ? 13.887 10.089 -7.856 1.00 93.69 228 ASP A N 1
ATOM 1737 C CA . ASP A 1 228 ? 15.026 10.841 -7.324 1.00 93.69 228 ASP A CA 1
ATOM 1738 C C . ASP A 1 228 ? 14.835 12.347 -7.578 1.00 93.69 228 ASP A C 1
ATOM 1740 O O . ASP A 1 228 ? 15.010 13.179 -6.681 1.00 93.69 228 ASP A O 1
ATOM 1744 N N . GLU A 1 229 ? 14.379 12.712 -8.778 1.00 94.69 229 GLU A N 1
ATOM 1745 C CA . GLU A 1 229 ? 14.058 14.099 -9.113 1.00 94.69 229 GLU A CA 1
ATOM 1746 C C . GLU A 1 229 ? 12.858 14.616 -8.309 1.00 94.69 229 GLU A C 1
ATOM 1748 O O . GLU A 1 229 ? 12.857 15.761 -7.837 1.00 94.69 229 GLU A O 1
ATOM 1753 N N . LEU A 1 230 ? 11.843 13.775 -8.092 1.00 94.38 230 LEU A N 1
ATOM 1754 C CA . LEU A 1 230 ? 10.727 14.122 -7.218 1.00 94.38 230 LEU A CA 1
ATOM 1755 C C . LEU A 1 230 ? 11.184 14.339 -5.773 1.00 94.38 230 LEU A C 1
ATOM 1757 O O . LEU A 1 230 ? 10.833 15.362 -5.180 1.00 94.38 230 LEU A O 1
ATOM 1761 N N . TYR A 1 231 ? 12.005 13.438 -5.230 1.00 92.69 231 TYR A N 1
ATOM 1762 C CA . TYR A 1 231 ? 12.583 13.572 -3.894 1.00 92.69 231 TYR A CA 1
ATOM 1763 C C . TYR A 1 231 ? 13.297 14.920 -3.736 1.00 92.69 231 TYR A C 1
ATOM 1765 O O . TYR A 1 231 ? 13.032 15.679 -2.796 1.00 92.69 231 TYR A O 1
ATOM 1773 N N . ARG A 1 232 ? 14.146 15.279 -4.709 1.00 93.38 232 ARG A N 1
ATOM 1774 C CA . ARG A 1 232 ? 14.871 16.556 -4.731 1.00 93.38 232 ARG A CA 1
ATOM 1775 C C . ARG A 1 232 ? 13.919 17.756 -4.757 1.00 93.38 232 ARG A C 1
ATOM 1777 O O . ARG A 1 232 ? 14.116 18.717 -4.011 1.00 93.38 232 ARG A O 1
ATOM 1784 N N . ARG A 1 233 ? 12.878 17.719 -5.595 1.00 94.81 233 ARG A N 1
ATOM 1785 C CA . ARG A 1 233 ? 11.895 18.810 -5.741 1.00 94.81 233 ARG A CA 1
ATOM 1786 C C . ARG A 1 233 ? 11.005 18.994 -4.520 1.00 94.81 233 ARG A C 1
ATOM 1788 O O . ARG A 1 233 ? 10.660 20.139 -4.215 1.00 94.81 233 ARG A O 1
ATOM 1795 N N . MET A 1 234 ? 10.626 17.907 -3.858 1.00 91.31 234 MET A N 1
ATOM 1796 C CA . MET A 1 234 ? 9.858 17.937 -2.613 1.00 91.31 234 MET A CA 1
ATOM 1797 C C . MET A 1 234 ? 10.716 18.492 -1.470 1.00 91.31 234 MET A C 1
ATOM 1799 O O . MET A 1 234 ? 10.297 19.429 -0.789 1.00 91.31 234 MET A O 1
ATOM 1803 N N . THR A 1 235 ? 11.964 18.028 -1.351 1.00 89.75 235 THR A N 1
ATOM 1804 C CA . THR A 1 235 ? 12.938 18.547 -0.374 1.00 89.75 235 THR A CA 1
ATOM 1805 C C . THR A 1 235 ? 13.179 20.048 -0.559 1.00 89.75 235 THR A C 1
ATOM 1807 O O . THR A 1 235 ? 13.127 20.816 0.399 1.00 89.75 235 THR A O 1
ATOM 1810 N N . ALA A 1 236 ? 13.360 20.507 -1.803 1.00 91.69 236 ALA A N 1
ATOM 1811 C CA . ALA A 1 236 ? 13.555 21.925 -2.119 1.00 91.69 236 ALA A CA 1
ATOM 1812 C C . ALA A 1 236 ? 12.344 22.814 -1.764 1.00 91.69 236 ALA A C 1
ATOM 1814 O O . ALA A 1 236 ? 12.498 24.022 -1.594 1.00 91.69 236 ALA A O 1
ATOM 1815 N N . ARG A 1 237 ? 11.147 22.228 -1.634 1.00 89.69 237 ARG A N 1
ATOM 1816 C CA . ARG A 1 237 ? 9.916 22.902 -1.185 1.00 89.69 237 ARG A CA 1
ATOM 1817 C C . ARG A 1 237 ? 9.734 22.863 0.337 1.00 89.69 237 ARG A C 1
ATOM 1819 O O . ARG A 1 237 ? 8.708 23.313 0.833 1.00 89.69 237 ARG A O 1
ATOM 1826 N N . GLY A 1 238 ? 10.714 22.338 1.075 1.00 86.19 238 GLY A N 1
ATOM 1827 C CA . GLY A 1 238 ? 10.674 22.227 2.532 1.00 86.19 238 GLY A CA 1
ATOM 1828 C C . GLY A 1 238 ? 9.851 21.046 3.049 1.00 86.19 238 GLY A C 1
ATOM 1829 O O . GLY A 1 238 ? 9.559 21.000 4.242 1.00 86.19 238 GLY A O 1
ATOM 1830 N N . VAL A 1 239 ? 9.473 20.093 2.187 1.00 83.25 239 VAL A N 1
ATOM 1831 C CA . VAL A 1 239 ? 8.817 18.858 2.631 1.00 83.25 239 VAL A CA 1
ATOM 1832 C C . VAL A 1 239 ? 9.873 17.918 3.210 1.00 83.25 239 VAL A C 1
ATOM 1834 O O . VAL A 1 239 ? 10.854 17.591 2.546 1.00 83.25 239 VAL A O 1
ATOM 1837 N N . THR A 1 240 ? 9.677 17.485 4.457 1.00 83.00 240 THR A N 1
ATOM 1838 C CA . THR A 1 240 ? 10.569 16.529 5.126 1.00 83.00 240 THR A CA 1
ATOM 1839 C C . THR A 1 240 ? 10.340 15.120 4.584 1.00 83.00 240 THR A C 1
ATOM 1841 O O . THR A 1 240 ? 9.444 14.402 5.038 1.00 83.00 240 THR A O 1
ATOM 1844 N N . MET A 1 241 ? 11.154 14.745 3.602 1.00 83.31 241 MET A N 1
ATOM 1845 C CA . MET A 1 241 ? 11.235 13.385 3.075 1.00 83.31 241 MET A CA 1
ATOM 1846 C C . MET A 1 241 ? 11.873 12.442 4.104 1.00 83.31 241 MET A C 1
ATOM 1848 O O . MET A 1 241 ? 12.641 12.886 4.957 1.00 83.31 241 MET A O 1
ATOM 1852 N N . ILE A 1 242 ? 11.555 11.151 4.038 1.00 79.19 242 ILE A N 1
ATOM 1853 C CA . ILE A 1 242 ? 12.273 10.122 4.799 1.00 79.19 242 ILE A CA 1
ATOM 1854 C C . ILE A 1 242 ? 13.596 9.814 4.092 1.00 79.19 242 ILE A C 1
ATOM 1856 O O . ILE A 1 242 ? 13.613 9.668 2.874 1.00 79.19 242 ILE A O 1
ATOM 1860 N N . ASP A 1 243 ? 14.681 9.680 4.861 1.00 63.41 243 ASP A N 1
ATOM 1861 C CA . ASP A 1 243 ? 16.071 9.701 4.371 1.00 63.41 243 ASP A CA 1
ATOM 1862 C C . ASP A 1 243 ? 16.434 8.634 3.316 1.00 63.41 243 ASP A C 1
ATOM 1864 O O . ASP A 1 243 ? 17.461 8.767 2.651 1.00 63.41 243 ASP A O 1
ATOM 1868 N N . ALA A 1 244 ? 15.622 7.586 3.132 1.00 80.25 244 ALA A N 1
ATOM 1869 C CA . ALA A 1 244 ? 15.903 6.496 2.198 1.00 80.25 244 ALA A CA 1
ATOM 1870 C C . ALA A 1 244 ? 14.747 6.231 1.220 1.00 80.25 244 ALA A C 1
ATOM 1872 O O . ALA A 1 244 ? 13.593 6.042 1.617 1.00 80.25 244 ALA A O 1
ATOM 1873 N N . ILE A 1 245 ? 15.086 6.134 -0.068 1.00 88.06 245 ILE A N 1
ATOM 1874 C CA . ILE A 1 245 ? 14.232 5.514 -1.085 1.00 88.06 245 ILE A CA 1
ATOM 1875 C C . ILE A 1 245 ? 14.379 4.000 -0.937 1.00 88.06 245 ILE A C 1
ATOM 1877 O O . ILE A 1 245 ? 15.483 3.465 -0.994 1.00 88.06 245 ILE A O 1
ATOM 1881 N N . GLN A 1 246 ? 13.262 3.317 -0.727 1.00 87.31 246 GLN A N 1
ATOM 1882 C CA . GLN A 1 246 ? 13.199 1.873 -0.565 1.00 87.31 246 GLN A CA 1
ATOM 1883 C C . GLN A 1 246 ? 12.998 1.178 -1.917 1.00 87.31 246 GLN A C 1
ATOM 1885 O O . GLN A 1 246 ? 12.458 1.771 -2.853 1.00 87.31 246 GLN A O 1
ATOM 1890 N N . GLY A 1 247 ? 13.385 -0.096 -1.996 1.00 90.19 247 GLY A N 1
ATOM 1891 C CA . GLY A 1 247 ? 13.380 -0.880 -3.232 1.00 90.19 247 GLY A CA 1
ATOM 1892 C C . GLY A 1 247 ? 14.787 -1.008 -3.831 1.00 90.19 247 GLY A C 1
ATOM 1893 O O . GLY A 1 247 ? 15.765 -0.822 -3.104 1.00 90.19 247 GLY A O 1
ATOM 1894 N N . PRO A 1 248 ? 14.910 -1.348 -5.126 1.00 93.06 248 PRO A N 1
ATOM 1895 C CA . PRO A 1 248 ? 16.204 -1.469 -5.779 1.00 93.06 248 PRO A CA 1
ATOM 1896 C C . PRO A 1 248 ? 16.949 -0.123 -5.822 1.00 93.06 248 PRO A C 1
ATOM 1898 O O . PRO A 1 248 ? 16.317 0.944 -5.816 1.00 93.06 248 PRO A O 1
ATOM 1901 N N . PRO A 1 249 ? 18.291 -0.157 -5.894 1.00 92.38 249 PRO A N 1
ATOM 1902 C CA . PRO A 1 249 ? 19.099 1.039 -6.078 1.00 92.38 249 PRO A CA 1
ATOM 1903 C C . PRO A 1 249 ? 18.775 1.735 -7.409 1.00 92.38 249 PRO A C 1
ATOM 1905 O O . PRO A 1 249 ? 18.188 1.155 -8.323 1.00 92.38 249 PRO A O 1
ATOM 1908 N N . CYS A 1 250 ? 19.162 3.006 -7.518 1.00 91.25 250 CYS A N 1
ATOM 1909 C CA . CYS A 1 250 ? 19.151 3.705 -8.799 1.00 91.25 250 CYS A CA 1
ATOM 1910 C C . CYS A 1 250 ? 20.320 3.194 -9.650 1.00 91.25 250 CYS A C 1
ATOM 1912 O O . CYS A 1 250 ? 21.464 3.230 -9.196 1.00 91.25 250 CYS A O 1
ATOM 1914 N N . THR A 1 251 ? 20.033 2.698 -10.853 1.00 89.00 251 THR A N 1
ATOM 1915 C CA . THR A 1 251 ? 21.027 2.106 -11.761 1.00 89.00 251 THR A CA 1
ATOM 1916 C C . THR A 1 251 ? 20.742 2.505 -13.199 1.00 89.00 251 THR A C 1
ATOM 1918 O O . THR A 1 251 ? 19.589 2.772 -13.531 1.00 89.00 251 THR A O 1
ATOM 1921 N N . ASP A 1 252 ? 21.751 2.432 -14.066 1.00 85.75 252 ASP A N 1
ATOM 1922 C CA . ASP A 1 252 ? 21.584 2.663 -15.509 1.00 85.75 252 ASP A CA 1
ATOM 1923 C C . ASP A 1 252 ? 20.865 1.505 -16.233 1.00 85.75 252 ASP A C 1
ATOM 1925 O O . ASP A 1 252 ? 20.438 1.655 -17.377 1.00 85.75 252 ASP A O 1
ATOM 1929 N N . GLY A 1 253 ? 20.724 0.347 -15.573 1.00 89.56 253 GLY A N 1
ATOM 1930 C CA . GLY A 1 253 ? 19.999 -0.812 -16.092 1.00 89.56 253 GLY A CA 1
ATOM 1931 C C . GLY A 1 253 ? 18.469 -0.694 -15.996 1.00 89.56 253 GLY A C 1
ATOM 1932 O O . GLY A 1 253 ? 17.936 0.297 -15.486 1.00 89.56 253 GLY A O 1
ATOM 1933 N N . PRO A 1 254 ? 17.725 -1.717 -16.463 1.00 93.06 254 PRO A N 1
ATOM 1934 C CA . PRO A 1 254 ? 16.268 -1.716 -16.422 1.00 93.06 254 PRO A CA 1
ATOM 1935 C C . PRO A 1 254 ? 15.738 -1.545 -14.997 1.00 93.06 254 PRO A C 1
ATOM 1937 O O . PRO A 1 254 ? 16.133 -2.263 -14.080 1.00 93.06 254 PRO A O 1
ATOM 1940 N N . ALA A 1 255 ? 14.786 -0.628 -14.814 1.00 93.81 255 ALA A N 1
ATOM 1941 C CA . ALA A 1 255 ? 14.092 -0.485 -13.541 1.00 93.81 255 ALA A CA 1
ATOM 1942 C C . ALA A 1 255 ? 13.277 -1.754 -13.252 1.00 93.81 255 ALA A C 1
ATOM 1944 O O . ALA A 1 255 ? 12.419 -2.131 -14.052 1.00 93.81 255 ALA A O 1
ATOM 1945 N N . VAL A 1 256 ? 13.505 -2.385 -12.100 1.00 95.25 256 VAL A N 1
ATOM 1946 C CA . VAL A 1 256 ? 12.804 -3.608 -11.674 1.00 95.25 256 VAL A CA 1
ATOM 1947 C C . VAL A 1 256 ? 11.856 -3.328 -10.512 1.00 95.25 256 VAL A C 1
ATOM 1949 O O . VAL A 1 256 ? 12.121 -2.459 -9.686 1.00 95.25 256 VAL A O 1
ATOM 1952 N N . LEU A 1 257 ? 10.761 -4.085 -10.423 1.00 95.81 257 LEU A N 1
ATOM 1953 C CA . LEU A 1 257 ? 9.779 -4.003 -9.335 1.00 95.81 257 LEU A CA 1
ATOM 1954 C C . LEU A 1 257 ? 9.290 -2.564 -9.095 1.00 95.81 257 LEU A C 1
ATOM 1956 O O . LEU A 1 257 ? 8.657 -1.980 -9.970 1.00 95.81 257 LEU A O 1
ATOM 1960 N N . LEU A 1 258 ? 9.552 -1.986 -7.923 1.00 95.38 258 LEU A N 1
ATOM 1961 C CA . LEU A 1 258 ? 9.247 -0.592 -7.626 1.00 95.38 258 LEU A CA 1
ATOM 1962 C C . LEU A 1 258 ? 10.282 0.008 -6.682 1.00 95.38 258 LEU A C 1
ATOM 1964 O O . LEU A 1 258 ? 10.861 -0.699 -5.860 1.00 95.38 258 LEU A O 1
ATOM 1968 N N . ARG A 1 259 ? 10.452 1.324 -6.779 1.00 93.81 259 ARG A N 1
ATOM 1969 C CA . ARG A 1 259 ? 11.125 2.172 -5.793 1.00 93.81 259 ARG A CA 1
ATOM 1970 C C . ARG A 1 259 ? 10.082 3.065 -5.142 1.00 93.81 259 ARG A C 1
ATOM 1972 O O . ARG A 1 259 ? 9.192 3.555 -5.834 1.00 93.81 259 ARG A O 1
ATOM 1979 N N . GLN A 1 260 ? 10.192 3.300 -3.843 1.00 91.62 260 GLN A N 1
ATOM 1980 C CA . GLN A 1 260 ? 9.216 4.105 -3.111 1.00 91.62 260 GLN A CA 1
ATOM 1981 C C . GLN A 1 260 ? 9.848 4.909 -1.983 1.00 91.62 260 GLN A C 1
ATOM 1983 O O . GLN A 1 260 ? 10.867 4.529 -1.412 1.00 91.62 260 GLN A O 1
ATOM 1988 N N . THR A 1 261 ? 9.240 6.039 -1.659 1.00 88.62 261 THR A N 1
ATOM 1989 C CA . THR A 1 261 ? 9.625 6.872 -0.520 1.00 88.62 261 THR A CA 1
ATOM 1990 C C . THR A 1 261 ? 8.390 7.559 0.036 1.00 88.62 261 THR A C 1
ATOM 1992 O O . THR A 1 261 ? 7.354 7.641 -0.624 1.00 88.62 261 THR A O 1
ATOM 1995 N N . SER A 1 262 ? 8.495 8.072 1.249 1.00 83.62 262 SER A N 1
ATOM 1996 C CA . SER A 1 262 ? 7.423 8.812 1.891 1.00 83.62 262 SER A CA 1
ATOM 1997 C C . SER A 1 262 ? 7.948 10.111 2.480 1.00 83.62 262 SER A C 1
ATOM 1999 O O . SER A 1 262 ? 9.153 10.354 2.587 1.00 83.62 262 SER A O 1
ATOM 2001 N N . PHE A 1 263 ? 7.024 10.987 2.841 1.00 78.31 263 PHE A N 1
ATOM 2002 C CA . PHE A 1 263 ? 7.311 12.170 3.627 1.00 78.31 263 PHE A CA 1
ATOM 2003 C C . PHE A 1 263 ? 6.395 12.219 4.830 1.00 78.31 263 PHE A C 1
ATOM 2005 O O . PHE A 1 263 ? 5.239 11.783 4.792 1.00 78.31 263 PHE A O 1
ATOM 2012 N N . ARG A 1 264 ? 6.918 12.790 5.911 1.00 70.25 264 ARG A N 1
ATOM 2013 C CA . ARG A 1 264 ? 6.168 12.944 7.150 1.00 70.25 264 ARG A CA 1
ATOM 2014 C C . ARG A 1 264 ? 5.014 13.915 6.908 1.00 70.25 264 ARG A C 1
ATOM 2016 O O . ARG A 1 264 ? 5.257 15.112 6.751 1.00 70.25 264 ARG A O 1
ATOM 2023 N N . ALA A 1 265 ? 3.772 13.423 6.877 1.00 61.03 265 ALA A N 1
ATOM 2024 C CA . ALA A 1 265 ? 2.634 14.335 6.892 1.00 61.03 265 ALA A CA 1
ATOM 2025 C C . ALA A 1 265 ? 2.362 14.826 8.322 1.00 61.03 265 ALA A C 1
ATOM 2027 O O . ALA A 1 265 ? 2.881 14.314 9.319 1.00 61.03 265 ALA A O 1
ATOM 2028 N N . LEU A 1 266 ? 1.633 15.937 8.378 1.00 58.66 266 LEU A N 1
ATOM 2029 C CA . LEU A 1 266 ? 1.439 16.772 9.557 1.00 58.66 266 LEU A CA 1
ATOM 2030 C C . LEU A 1 266 ? 0.793 15.998 10.717 1.00 58.66 266 LEU A C 1
ATOM 2032 O O . LEU A 1 266 ? 0.026 15.062 10.510 1.00 58.66 266 LEU A O 1
ATOM 2036 N N . ALA A 1 267 ? 1.074 16.439 11.949 1.00 69.81 267 ALA A N 1
ATOM 2037 C CA . ALA A 1 267 ? 0.378 15.957 13.137 1.00 69.81 267 ALA A CA 1
ATOM 2038 C C . ALA A 1 267 ? -1.130 16.177 12.967 1.00 69.81 267 ALA A C 1
ATOM 2040 O O . ALA A 1 267 ? -1.584 17.308 12.786 1.00 69.81 267 ALA A O 1
ATOM 2041 N N . GLU A 1 268 ? -1.896 15.095 13.002 1.00 74.12 268 GLU A N 1
ATOM 2042 C CA . GLU A 1 268 ? -3.280 15.120 12.574 1.00 74.12 268 GLU A CA 1
ATOM 2043 C C . GLU A 1 268 ? -4.199 15.431 13.759 1.00 74.12 268 GLU A C 1
ATOM 2045 O O . GLU A 1 268 ? -4.201 14.673 14.735 1.00 74.12 268 GLU A O 1
ATOM 2050 N N . PRO A 1 269 ? -4.981 16.526 13.726 1.00 81.81 269 PRO A N 1
ATOM 2051 C CA . PRO A 1 269 ? -5.865 16.869 14.829 1.00 81.81 269 PRO A CA 1
ATOM 2052 C C . PRO A 1 269 ? -6.901 15.771 15.081 1.00 81.81 269 PRO A C 1
ATOM 2054 O O . PRO A 1 269 ? -7.622 15.333 14.180 1.00 81.81 269 PRO A O 1
ATOM 2057 N N . ARG A 1 270 ? -7.007 15.349 16.340 1.00 87.06 270 ARG A N 1
ATOM 2058 C CA . ARG A 1 270 ? -7.955 14.334 16.802 1.00 87.06 270 ARG A CA 1
ATOM 2059 C C . ARG A 1 270 ? -8.678 14.777 18.053 1.00 87.06 270 ARG A C 1
ATOM 2061 O O . ARG A 1 270 ? -8.196 15.607 18.824 1.00 87.06 270 ARG A O 1
ATOM 2068 N N . ARG A 1 271 ? -9.862 14.206 18.248 1.00 93.19 271 ARG A N 1
ATOM 2069 C CA . ARG A 1 271 ? -10.607 14.310 19.499 1.00 93.19 271 ARG A CA 1
ATOM 2070 C C . ARG A 1 271 ? -10.390 13.021 20.272 1.00 93.19 271 ARG A C 1
ATOM 2072 O O . ARG A 1 271 ? -10.535 11.947 19.706 1.00 93.19 271 ARG A O 1
ATOM 2079 N N . PHE A 1 272 ? -10.070 13.149 21.548 1.00 94.00 272 PHE A N 1
ATOM 2080 C CA . PHE A 1 272 ? -9.923 12.032 22.464 1.00 94.00 272 PHE A CA 1
ATOM 2081 C C . PHE A 1 272 ? -10.937 12.158 23.583 1.00 94.00 272 PHE A C 1
ATOM 2083 O O . PHE A 1 272 ? -11.088 13.243 24.148 1.00 94.00 272 PHE A O 1
ATOM 2090 N N . ARG A 1 273 ? -11.610 11.058 23.900 1.00 96.25 273 ARG A N 1
ATOM 2091 C CA . ARG A 1 273 ? -12.420 10.902 25.100 1.00 96.25 273 ARG A CA 1
ATOM 2092 C C . ARG A 1 273 ? -11.525 10.353 26.207 1.00 96.25 273 ARG A C 1
ATOM 2094 O O . ARG A 1 273 ? -10.893 9.315 26.031 1.00 96.25 273 ARG A O 1
ATOM 2101 N N . LEU A 1 274 ? -11.433 11.087 27.309 1.00 94.94 274 LEU A N 1
ATOM 2102 C CA . LEU A 1 274 ? -10.704 10.675 28.506 1.00 94.94 274 LEU A CA 1
ATOM 2103 C C . LEU A 1 274 ? -11.599 9.818 29.412 1.00 94.94 274 LEU A C 1
ATOM 2105 O O . LEU A 1 274 ? -12.816 9.772 29.230 1.00 94.94 274 LEU A O 1
ATOM 2109 N N . ALA A 1 275 ? -10.994 9.168 30.409 1.00 91.75 275 ALA A N 1
ATOM 2110 C CA . ALA A 1 275 ? -11.695 8.287 31.348 1.00 91.75 275 ALA A CA 1
ATOM 2111 C C . ALA A 1 275 ? -12.802 8.997 32.154 1.00 91.75 275 ALA A C 1
ATOM 2113 O O . ALA A 1 275 ? -13.795 8.377 32.516 1.00 91.75 275 ALA A O 1
ATOM 2114 N N . ASP A 1 276 ? -12.666 10.305 32.388 1.00 94.06 276 ASP A N 1
ATOM 2115 C CA . ASP A 1 276 ? -13.681 11.147 33.040 1.00 94.06 276 ASP A CA 1
ATOM 2116 C C . ASP A 1 276 ? -14.821 11.580 32.091 1.00 94.06 276 ASP A C 1
ATOM 2118 O O . ASP A 1 276 ? -15.671 12.393 32.451 1.00 94.06 276 ASP A O 1
ATOM 2122 N N . GLY A 1 277 ? -14.827 11.077 30.852 1.00 92.50 277 GLY A N 1
ATOM 2123 C CA . GLY A 1 277 ? -15.791 11.415 29.808 1.00 92.50 277 GLY A CA 1
ATOM 2124 C C . GLY A 1 277 ? -15.499 12.726 29.075 1.00 92.50 277 GLY A C 1
ATOM 2125 O O . GLY A 1 277 ? -16.160 13.016 28.070 1.00 92.50 277 GLY A O 1
ATOM 2126 N N . THR A 1 278 ? -14.506 13.510 29.511 1.00 95.94 278 THR A N 1
ATOM 2127 C CA . THR A 1 278 ? -14.171 14.782 28.866 1.00 95.94 278 THR A CA 1
ATOM 2128 C C . THR A 1 278 ? -13.543 14.562 27.494 1.00 95.94 278 THR A C 1
ATOM 2130 O O . THR A 1 278 ? -12.788 13.618 27.260 1.00 95.94 278 THR A O 1
ATOM 2133 N N . ILE A 1 279 ? -13.852 15.464 26.558 1.00 96.31 279 ILE A N 1
ATOM 2134 C CA . ILE A 1 279 ? -13.264 15.448 25.219 1.00 96.31 279 ILE A CA 1
ATOM 2135 C C . ILE A 1 279 ? -12.143 16.483 25.157 1.00 96.31 279 ILE A C 1
ATOM 2137 O O . ILE A 1 279 ? -12.341 17.670 25.443 1.00 96.31 279 ILE A O 1
ATOM 2141 N N . ARG A 1 280 ? -10.953 16.040 24.753 1.00 93.38 280 ARG A N 1
ATOM 2142 C CA . ARG A 1 280 ? -9.784 16.894 24.526 1.00 93.38 280 ARG A CA 1
ATOM 2143 C C . ARG A 1 280 ? -9.329 16.802 23.080 1.00 93.38 280 ARG A C 1
ATOM 2145 O O . ARG A 1 280 ? -9.449 15.763 22.435 1.00 93.38 280 ARG A O 1
ATOM 2152 N N . LYS A 1 281 ? -8.805 17.913 22.565 1.00 91.38 281 LYS A N 1
ATOM 2153 C CA . LYS A 1 281 ? -8.077 17.907 21.297 1.00 91.38 281 LYS A CA 1
ATOM 2154 C C . LYS A 1 281 ? -6.675 17.367 21.559 1.00 91.38 281 LYS A C 1
ATOM 2156 O O . LYS A 1 281 ? -6.029 17.782 22.516 1.00 91.38 281 LYS A O 1
ATOM 2161 N N . GLY A 1 282 ? -6.230 16.468 20.703 1.00 85.94 282 GLY A N 1
ATOM 2162 C CA . GLY A 1 282 ? -4.856 15.998 20.639 1.00 85.94 282 GLY A CA 1
ATOM 2163 C C . GLY A 1 282 ? -4.445 15.847 19.184 1.00 85.94 282 GLY A C 1
ATOM 2164 O O . GLY A 1 282 ? -5.158 16.286 18.279 1.00 85.94 282 GLY A O 1
ATOM 2165 N N . THR A 1 283 ? -3.309 15.209 18.959 1.00 81.81 283 THR A N 1
ATOM 2166 C CA . THR A 1 283 ? -2.854 14.856 17.619 1.00 81.81 283 THR A CA 1
ATOM 2167 C C . THR A 1 283 ? -2.448 13.398 17.582 1.00 81.81 283 THR A C 1
ATOM 2169 O O . THR A 1 283 ? -1.906 12.886 18.559 1.00 81.81 283 THR A O 1
ATOM 2172 N N . LEU A 1 284 ? -2.697 12.744 16.454 1.00 74.88 284 LEU A N 1
ATOM 2173 C CA . LEU A 1 284 ? -2.077 11.466 16.134 1.00 74.88 284 LEU A CA 1
ATOM 2174 C C . LEU A 1 284 ? -1.105 11.664 14.967 1.00 74.88 284 LEU A C 1
ATOM 2176 O O . LEU A 1 284 ? -1.332 12.491 14.083 1.00 74.88 284 LEU A O 1
ATOM 2180 N N . ARG A 1 285 ? -0.002 10.918 14.968 1.00 62.94 285 ARG A N 1
ATOM 2181 C CA . ARG A 1 285 ? 0.871 10.775 13.800 1.00 62.94 285 ARG A CA 1
ATOM 2182 C C . ARG A 1 285 ? 0.356 9.592 12.994 1.00 62.94 285 ARG A C 1
ATOM 2184 O O . ARG A 1 285 ? 0.623 8.464 13.379 1.00 62.94 285 ARG A O 1
ATOM 2191 N N . VAL A 1 286 ? -0.437 9.830 11.950 1.00 55.75 286 VAL A N 1
ATOM 2192 C CA . VAL A 1 286 ? -1.109 8.708 11.255 1.00 55.75 286 VAL A CA 1
ATOM 2193 C C . VAL A 1 286 ? -0.963 8.752 9.746 1.00 55.75 286 VAL A C 1
ATOM 2195 O O . VAL A 1 286 ? -0.943 7.704 9.111 1.00 55.75 286 VAL A O 1
ATOM 2198 N N . ARG A 1 287 ? -0.820 9.937 9.151 1.00 63.97 287 ARG A N 1
ATOM 2199 C CA . ARG A 1 287 ? -0.890 10.070 7.696 1.00 63.97 287 ARG A CA 1
ATOM 2200 C C . ARG A 1 287 ? 0.440 10.495 7.119 1.00 63.97 287 ARG A C 1
ATOM 2202 O O . ARG A 1 287 ? 1.143 11.330 7.682 1.00 63.97 287 ARG A O 1
ATOM 2209 N N . PHE A 1 288 ? 0.774 9.889 5.993 1.00 68.12 288 PHE A N 1
ATOM 2210 C CA . PHE A 1 288 ? 1.986 10.145 5.232 1.00 68.12 288 PHE A CA 1
ATOM 2211 C C . PHE A 1 288 ? 1.578 10.333 3.774 1.00 68.12 288 PHE A C 1
ATOM 2213 O O . PHE A 1 288 ? 0.570 9.787 3.316 1.00 68.12 288 PHE A O 1
ATOM 2220 N N . GLY A 1 289 ? 2.334 11.147 3.048 1.00 75.44 289 GLY A N 1
ATOM 2221 C CA . GLY A 1 289 ? 2.316 11.043 1.599 1.00 75.44 289 GLY A CA 1
ATOM 2222 C C . GLY A 1 289 ? 3.411 10.078 1.194 1.00 75.44 289 GLY A C 1
ATOM 2223 O O . GLY A 1 289 ? 4.544 10.194 1.658 1.00 75.44 289 GLY A O 1
ATOM 2224 N N . GLU A 1 290 ? 3.062 9.117 0.361 1.00 88.25 290 GLU A N 1
ATOM 2225 C CA . GLU A 1 290 ? 3.994 8.179 -0.245 1.00 88.25 290 GLU A CA 1
ATOM 2226 C C . GLU A 1 290 ? 4.009 8.426 -1.748 1.00 88.25 290 GLU A C 1
ATOM 2228 O O . GLU A 1 290 ? 3.045 8.948 -2.302 1.00 88.25 290 GLU A O 1
ATOM 2233 N N . VAL A 1 291 ? 5.112 8.091 -2.404 1.00 92.00 291 VAL A N 1
ATOM 2234 C CA . VAL A 1 291 ? 5.275 8.165 -3.856 1.00 92.00 291 VAL A CA 1
ATOM 2235 C C . VAL A 1 291 ? 6.075 6.969 -4.345 1.00 92.00 291 VAL A C 1
ATOM 2237 O O . VAL A 1 291 ? 7.004 6.517 -3.672 1.00 92.00 291 VAL A O 1
ATOM 2240 N N . GLU A 1 292 ? 5.737 6.480 -5.534 1.00 94.06 292 GLU A N 1
ATOM 2241 C CA . GLU A 1 292 ? 6.368 5.296 -6.109 1.00 94.06 292 GLU A CA 1
ATOM 2242 C C . GLU A 1 292 ? 6.782 5.495 -7.569 1.00 94.06 292 GLU A C 1
ATOM 2244 O O . GLU A 1 292 ? 6.120 6.187 -8.344 1.00 94.06 292 GLU A O 1
ATOM 2249 N N . ALA A 1 293 ? 7.860 4.826 -7.961 1.00 94.62 293 ALA A N 1
ATOM 2250 C CA . ALA A 1 293 ? 8.245 4.602 -9.344 1.00 94.62 293 ALA A CA 1
ATOM 2251 C C . ALA A 1 293 ? 8.237 3.096 -9.617 1.00 94.62 293 ALA A C 1
ATOM 2253 O O . ALA A 1 293 ? 8.840 2.323 -8.876 1.00 94.62 293 ALA A O 1
ATOM 2254 N N . ARG A 1 294 ? 7.548 2.673 -10.679 1.00 95.31 294 ARG A N 1
ATOM 2255 C CA . ARG A 1 294 ? 7.352 1.254 -11.021 1.00 95.31 294 ARG A CA 1
ATOM 2256 C C . ARG A 1 294 ? 8.139 0.860 -12.259 1.00 95.31 294 ARG A C 1
ATOM 2258 O O . ARG A 1 294 ? 8.055 1.549 -13.279 1.00 95.31 294 ARG A O 1
ATOM 2265 N N . GLY A 1 295 ? 8.849 -0.254 -12.132 1.00 95.62 295 GLY A N 1
ATOM 2266 C CA . GLY A 1 295 ? 9.643 -0.936 -13.143 1.00 95.62 295 GLY A CA 1
ATOM 2267 C C . GLY A 1 295 ? 8.955 -2.177 -13.719 1.00 95.62 295 GLY A C 1
ATOM 2268 O O . GLY A 1 295 ? 7.735 -2.338 -13.631 1.00 95.62 295 GLY A O 1
ATOM 2269 N N . VAL A 1 296 ? 9.755 -3.056 -14.322 1.00 96.75 296 VAL A N 1
ATOM 2270 C CA . VAL A 1 296 ? 9.313 -4.338 -14.886 1.00 96.75 296 VAL A CA 1
ATOM 2271 C C . VAL A 1 296 ? 9.063 -5.382 -13.790 1.00 96.75 296 VAL A C 1
ATOM 2273 O O . VAL A 1 296 ? 9.783 -5.445 -12.787 1.00 96.75 296 VAL A O 1
ATOM 2276 N N . ALA A 1 297 ? 8.043 -6.219 -13.977 1.00 97.44 297 ALA A N 1
ATOM 2277 C CA . ALA A 1 297 ? 7.757 -7.360 -13.119 1.00 97.44 297 ALA A CA 1
ATOM 2278 C C . ALA A 1 297 ? 8.823 -8.457 -13.285 1.00 97.44 297 ALA A C 1
ATOM 2280 O O . ALA A 1 297 ? 9.177 -8.837 -14.403 1.00 97.44 297 ALA A O 1
ATOM 2281 N N . LEU A 1 298 ? 9.320 -8.994 -12.167 1.00 97.88 298 LEU A N 1
ATOM 2282 C CA . LEU A 1 298 ? 10.325 -10.060 -12.168 1.00 97.88 298 LEU A CA 1
ATOM 2283 C C . LEU A 1 298 ? 9.687 -11.450 -12.176 1.00 97.88 298 LEU A C 1
ATOM 2285 O O . LEU A 1 298 ? 8.670 -11.682 -11.521 1.00 97.88 298 LEU A O 1
ATOM 2289 N N . THR A 1 299 ? 10.346 -12.400 -12.839 1.00 97.75 299 THR A N 1
ATOM 2290 C CA . THR A 1 299 ? 10.045 -13.834 -12.698 1.00 97.75 299 THR A CA 1
ATOM 2291 C C . THR A 1 299 ? 10.454 -14.327 -11.302 1.00 97.75 299 THR A C 1
ATOM 2293 O O . THR A 1 299 ? 11.198 -13.631 -10.603 1.00 97.75 299 THR A O 1
ATOM 2296 N N . PRO A 1 300 ? 10.062 -15.541 -10.866 1.00 97.19 300 PRO A N 1
ATOM 2297 C CA . PRO A 1 300 ? 10.580 -16.116 -9.620 1.00 97.19 300 PRO A CA 1
ATOM 2298 C C . PRO A 1 300 ? 12.117 -16.162 -9.566 1.00 97.19 300 PRO A C 1
ATOM 2300 O O . PRO A 1 300 ? 12.711 -15.859 -8.532 1.00 97.19 300 PRO A O 1
ATOM 2303 N N . LYS A 1 301 ? 12.775 -16.447 -10.701 1.00 97.50 301 LYS A N 1
ATOM 2304 C CA . LYS A 1 301 ? 14.240 -16.415 -10.832 1.00 97.50 301 LYS A CA 1
ATOM 2305 C C . LYS A 1 301 ? 14.794 -15.000 -10.646 1.00 97.50 301 LYS A C 1
ATOM 2307 O O . LYS A 1 301 ? 15.750 -14.811 -9.897 1.00 97.50 301 LYS A O 1
ATOM 2312 N N . GLY A 1 302 ? 14.193 -14.005 -11.302 1.00 97.50 302 GLY A N 1
ATOM 2313 C CA . GLY A 1 302 ? 14.569 -12.603 -11.113 1.00 97.50 302 GLY A CA 1
ATOM 2314 C C . GLY A 1 302 ? 14.363 -12.145 -9.672 1.00 97.50 302 GLY A C 1
ATOM 2315 O O . GLY A 1 302 ? 15.230 -11.485 -9.108 1.00 97.50 302 GLY A O 1
ATOM 2316 N N . ARG A 1 303 ? 13.263 -12.561 -9.035 1.00 96.00 303 ARG A N 1
ATOM 2317 C CA . ARG A 1 303 ? 12.980 -12.235 -7.637 1.00 96.00 303 ARG A CA 1
ATOM 2318 C C . ARG A 1 303 ? 14.013 -12.831 -6.683 1.00 96.00 303 ARG A C 1
ATOM 2320 O O . ARG A 1 303 ? 14.470 -12.126 -5.794 1.00 96.00 303 ARG A O 1
ATOM 2327 N N . GLN A 1 304 ? 14.428 -14.078 -6.894 1.00 95.38 304 GLN A N 1
ATOM 2328 C CA . GLN A 1 304 ? 15.483 -14.695 -6.089 1.00 95.38 304 GLN A CA 1
ATOM 2329 C C . GLN A 1 304 ? 16.800 -13.907 -6.176 1.00 95.38 304 GLN A C 1
ATOM 2331 O O . GLN A 1 304 ? 17.463 -13.703 -5.161 1.00 95.38 304 GLN A O 1
ATOM 2336 N N . ARG A 1 305 ? 17.168 -13.428 -7.374 1.00 96.38 305 ARG A N 1
ATOM 2337 C CA . ARG A 1 305 ? 18.348 -12.566 -7.554 1.00 96.38 305 ARG A CA 1
ATOM 2338 C C . ARG A 1 305 ? 18.184 -11.205 -6.885 1.00 96.38 305 ARG A C 1
ATOM 2340 O O . ARG A 1 305 ? 19.126 -10.734 -6.261 1.00 96.38 305 ARG A O 1
ATOM 2347 N N . TYR A 1 306 ? 16.996 -10.610 -6.980 1.00 95.56 306 TYR A N 1
ATOM 2348 C CA . TYR A 1 306 ? 16.653 -9.384 -6.260 1.00 95.56 306 TYR A CA 1
ATOM 2349 C C . TYR A 1 306 ? 16.840 -9.554 -4.753 1.00 95.56 306 TYR A C 1
ATOM 2351 O O . TYR A 1 306 ? 17.558 -8.771 -4.142 1.00 95.56 306 TYR A O 1
ATOM 2359 N N . ASP A 1 307 ? 16.253 -10.594 -4.160 1.00 92.75 307 ASP A N 1
ATOM 2360 C CA . ASP A 1 307 ? 16.341 -10.817 -2.717 1.00 92.75 307 ASP A CA 1
ATOM 2361 C C . ASP A 1 307 ? 17.801 -11.064 -2.278 1.00 92.75 307 ASP A C 1
ATOM 2363 O O . ASP A 1 307 ? 18.218 -10.561 -1.237 1.00 92.75 307 ASP A O 1
ATOM 2367 N N . ALA A 1 308 ? 18.606 -11.760 -3.093 1.00 93.44 308 ALA A N 1
ATOM 2368 C CA . ALA A 1 308 ? 20.032 -11.966 -2.831 1.00 93.44 308 ALA A CA 1
ATOM 2369 C C . ALA A 1 308 ? 20.857 -10.667 -2.916 1.00 93.44 308 ALA A C 1
ATOM 2371 O O . ALA A 1 308 ? 21.674 -10.407 -2.033 1.00 93.44 308 ALA A O 1
ATOM 2372 N N . ALA A 1 309 ? 20.616 -9.824 -3.926 1.00 94.00 309 ALA A N 1
ATOM 2373 C CA . ALA A 1 309 ? 21.277 -8.525 -4.057 1.00 94.00 309 ALA A CA 1
ATOM 2374 C C . ALA A 1 309 ? 20.913 -7.586 -2.896 1.00 94.00 309 ALA A C 1
ATOM 2376 O O . ALA A 1 309 ? 21.780 -6.941 -2.310 1.00 94.00 309 ALA A O 1
ATOM 2377 N N . MET A 1 310 ? 19.632 -7.548 -2.521 1.00 91.19 310 MET A N 1
ATOM 2378 C CA . MET A 1 310 ? 19.128 -6.697 -1.439 1.00 91.19 310 MET A CA 1
ATOM 2379 C C . MET A 1 310 ? 19.566 -7.151 -0.041 1.00 91.19 310 MET A C 1
ATOM 2381 O O . MET A 1 310 ? 19.466 -6.368 0.900 1.00 91.19 310 MET A O 1
ATOM 2385 N N . ALA A 1 311 ? 20.051 -8.386 0.110 1.00 90.31 311 ALA A N 1
ATOM 2386 C CA . ALA A 1 311 ? 20.630 -8.875 1.359 1.00 90.31 311 ALA A CA 1
ATOM 2387 C C . ALA A 1 311 ? 22.062 -8.358 1.607 1.00 90.31 311 ALA A C 1
ATOM 2389 O O . ALA A 1 311 ? 22.575 -8.489 2.720 1.00 90.31 311 ALA A O 1
ATOM 2390 N N . ALA A 1 312 ? 22.719 -7.782 0.593 1.00 91.69 312 ALA A N 1
ATOM 2391 C CA . ALA A 1 312 ? 24.028 -7.165 0.753 1.00 91.69 312 ALA A CA 1
ATOM 2392 C C . ALA A 1 312 ? 23.947 -5.879 1.591 1.00 91.69 312 ALA A C 1
ATOM 2394 O O . ALA A 1 312 ? 22.935 -5.181 1.597 1.00 91.69 312 ALA A O 1
ATOM 2395 N N . ALA A 1 313 ? 25.046 -5.534 2.269 1.00 89.62 313 ALA A N 1
ATOM 2396 C CA . ALA A 1 313 ? 25.130 -4.308 3.068 1.00 89.62 313 ALA A CA 1
ATOM 2397 C C . ALA A 1 313 ? 24.968 -3.033 2.218 1.00 89.62 313 ALA A C 1
ATOM 2399 O O . ALA A 1 313 ? 24.414 -2.045 2.693 1.00 89.62 313 ALA A O 1
ATOM 2400 N N . ASP A 1 314 ? 25.439 -3.075 0.967 1.00 90.75 314 ASP A N 1
ATOM 2401 C CA . ASP A 1 314 ? 25.235 -2.037 -0.045 1.00 90.75 314 ASP A CA 1
ATOM 2402 C C . ASP A 1 314 ? 24.780 -2.691 -1.366 1.00 90.75 314 ASP A C 1
ATOM 2404 O O . ASP A 1 314 ? 25.617 -3.111 -2.174 1.00 90.75 314 ASP A O 1
ATOM 2408 N N . PRO A 1 315 ? 23.458 -2.814 -1.598 1.00 92.19 315 PRO A N 1
ATOM 2409 C CA . PRO A 1 315 ? 22.926 -3.434 -2.808 1.00 92.19 315 PRO A CA 1
ATOM 2410 C C . PRO A 1 315 ? 23.371 -2.739 -4.097 1.00 92.19 315 PRO A C 1
ATOM 2412 O O . PRO A 1 315 ? 23.425 -3.387 -5.138 1.00 92.19 315 PRO A O 1
ATOM 2415 N N . ALA A 1 316 ? 23.706 -1.443 -4.049 1.00 91.75 316 ALA A N 1
ATOM 2416 C CA . ALA A 1 316 ? 24.129 -0.701 -5.233 1.00 91.75 316 ALA A CA 1
ATOM 2417 C C . ALA A 1 316 ? 25.500 -1.162 -5.750 1.00 91.75 316 ALA A C 1
ATOM 2419 O O . ALA A 1 316 ? 25.704 -1.208 -6.960 1.00 91.75 316 ALA A O 1
ATOM 2420 N N . GLN A 1 317 ? 26.420 -1.544 -4.856 1.00 93.44 317 GLN A N 1
ATOM 2421 C CA . GLN A 1 317 ? 27.764 -1.997 -5.240 1.00 93.44 317 GLN A CA 1
ATOM 2422 C C . GLN A 1 317 ? 27.774 -3.370 -5.906 1.00 93.44 317 GLN A C 1
ATOM 2424 O O . GLN A 1 317 ? 28.602 -3.618 -6.775 1.00 93.44 317 GLN A O 1
ATOM 2429 N N . VAL A 1 318 ? 26.863 -4.253 -5.498 1.00 94.44 318 VAL A N 1
ATOM 2430 C CA . VAL A 1 318 ? 26.797 -5.631 -6.004 1.00 94.44 318 VAL A CA 1
ATOM 2431 C C . VAL A 1 318 ? 25.756 -5.805 -7.107 1.00 94.44 318 VAL A C 1
ATOM 2433 O O . VAL A 1 318 ? 25.623 -6.893 -7.651 1.00 94.44 318 VAL A O 1
ATOM 2436 N N . TRP A 1 319 ? 24.982 -4.768 -7.444 1.00 95.19 319 TRP A N 1
ATOM 2437 C CA . TRP A 1 319 ? 23.795 -4.905 -8.294 1.00 95.19 319 TRP A CA 1
ATOM 2438 C C . TRP A 1 319 ? 24.080 -5.567 -9.649 1.00 95.19 319 TRP A C 1
ATOM 2440 O O . TRP A 1 319 ? 23.331 -6.447 -10.079 1.00 95.19 319 TRP A O 1
ATOM 2450 N N . LEU A 1 320 ? 25.188 -5.178 -10.287 1.00 93.62 320 LEU A N 1
ATOM 2451 C CA . LEU A 1 320 ? 25.607 -5.686 -11.596 1.00 93.62 320 LEU A CA 1
ATOM 2452 C C . LEU A 1 320 ? 26.023 -7.166 -11.572 1.00 93.62 320 LEU A C 1
ATOM 2454 O O . LEU A 1 320 ? 25.990 -7.818 -12.613 1.00 93.62 320 LEU A O 1
ATOM 2458 N N . ASP A 1 321 ? 26.336 -7.724 -10.400 1.00 94.50 321 ASP A N 1
ATOM 2459 C CA . ASP A 1 321 ? 26.608 -9.158 -10.251 1.00 94.50 321 ASP A CA 1
ATOM 2460 C C . ASP A 1 321 ? 25.319 -9.994 -10.368 1.00 94.50 321 ASP A C 1
ATOM 2462 O O . ASP A 1 321 ? 25.355 -11.187 -10.682 1.00 94.50 321 ASP A O 1
ATOM 2466 N N . TYR A 1 322 ? 24.157 -9.374 -10.128 1.00 95.38 322 TYR A N 1
ATOM 2467 C CA . TYR A 1 322 ? 22.854 -10.042 -10.106 1.00 95.38 322 TYR A CA 1
ATOM 2468 C C . TYR A 1 322 ? 21.984 -9.688 -11.315 1.00 95.38 322 TYR A C 1
ATOM 2470 O O . TYR A 1 322 ? 21.307 -10.571 -11.865 1.00 95.38 322 TYR A O 1
ATOM 2478 N N . PHE A 1 323 ? 21.994 -8.421 -11.733 1.00 96.31 323 PHE A N 1
ATOM 2479 C CA . PHE A 1 323 ? 21.146 -7.906 -12.803 1.00 96.31 323 PHE A CA 1
ATOM 2480 C C . PHE A 1 323 ? 21.968 -7.383 -13.983 1.00 96.31 323 PHE A C 1
ATOM 2482 O O . PHE A 1 323 ? 22.841 -6.539 -13.789 1.00 96.31 323 PHE A O 1
ATOM 2489 N N . PRO A 1 324 ? 21.667 -7.840 -15.212 1.00 95.06 324 PRO A N 1
ATOM 2490 C CA . PRO A 1 324 ? 22.271 -7.279 -16.408 1.00 95.06 324 PRO A CA 1
ATOM 2491 C C . PRO A 1 324 ? 21.797 -5.842 -16.669 1.00 95.06 324 PRO A C 1
ATOM 2493 O O . PRO A 1 324 ? 20.745 -5.408 -16.194 1.00 95.06 324 PRO A O 1
ATOM 2496 N N . SER A 1 325 ? 22.566 -5.121 -17.482 1.00 94.06 325 SER A N 1
ATOM 2497 C CA . SER A 1 325 ? 22.352 -3.696 -17.753 1.00 94.06 325 SER A CA 1
ATOM 2498 C C . SER A 1 325 ? 21.328 -3.420 -18.855 1.00 94.06 325 SER A C 1
ATOM 2500 O O . SER A 1 325 ? 21.018 -2.259 -19.110 1.00 94.06 325 SER A O 1
ATOM 2502 N N . THR A 1 326 ? 20.790 -4.445 -19.525 1.00 95.19 326 THR A N 1
ATOM 2503 C CA . THR A 1 326 ? 19.835 -4.264 -20.629 1.00 95.19 326 THR A CA 1
ATOM 2504 C C . THR A 1 326 ? 18.613 -5.171 -20.521 1.00 95.19 326 THR A C 1
ATOM 2506 O O . THR A 1 326 ? 18.674 -6.296 -20.025 1.00 95.19 326 THR A O 1
ATOM 2509 N N . ASP A 1 327 ? 17.481 -4.707 -21.054 1.00 95.12 327 ASP A N 1
ATOM 2510 C CA . ASP A 1 327 ? 16.258 -5.512 -21.131 1.00 95.12 327 ASP A CA 1
ATOM 2511 C C . ASP A 1 327 ? 16.410 -6.751 -22.019 1.00 95.12 327 ASP A C 1
ATOM 2513 O O . ASP A 1 327 ? 15.787 -7.777 -21.757 1.00 95.12 327 ASP A O 1
ATOM 2517 N N . ALA A 1 328 ? 17.252 -6.681 -23.054 1.00 96.38 328 ALA A N 1
ATOM 2518 C CA . ALA A 1 328 ? 17.524 -7.821 -23.925 1.00 96.38 328 ALA A CA 1
ATOM 2519 C C . ALA A 1 328 ? 18.177 -8.970 -23.144 1.00 96.38 328 ALA A C 1
ATOM 2521 O O . ALA A 1 328 ? 17.761 -10.122 -23.260 1.00 96.38 328 ALA A O 1
ATOM 2522 N N . GLU A 1 329 ? 19.149 -8.655 -22.288 1.00 96.69 329 GLU A N 1
ATOM 2523 C CA . GLU A 1 329 ? 19.793 -9.637 -21.415 1.00 96.69 329 GLU A CA 1
ATOM 2524 C C . GLU A 1 329 ? 18.856 -10.111 -20.297 1.00 96.69 329 GLU A C 1
ATOM 2526 O O . GLU A 1 329 ? 18.844 -11.301 -19.977 1.00 96.69 329 GLU A O 1
ATOM 2531 N N . MET A 1 330 ? 18.036 -9.215 -19.732 1.00 96.81 330 MET A N 1
ATOM 2532 C CA . MET A 1 330 ? 16.992 -9.579 -18.764 1.00 96.81 330 MET A CA 1
ATOM 2533 C C . MET A 1 330 ? 16.015 -10.606 -19.347 1.00 96.81 330 MET A C 1
ATOM 2535 O O . MET A 1 330 ? 15.702 -11.602 -18.684 1.00 96.81 330 MET A O 1
ATOM 2539 N N . ALA A 1 331 ? 15.555 -10.378 -20.581 1.00 96.06 331 ALA A N 1
ATOM 2540 C CA . ALA A 1 331 ? 14.662 -11.272 -21.308 1.00 96.06 331 ALA A CA 1
ATOM 2541 C C . ALA A 1 331 ? 15.353 -12.603 -21.638 1.00 96.06 331 ALA A C 1
ATOM 2543 O O . ALA A 1 331 ? 14.825 -13.663 -21.305 1.00 96.06 331 ALA A O 1
ATOM 2544 N N . ALA A 1 332 ? 16.569 -12.561 -22.197 1.00 96.44 332 ALA A N 1
ATOM 2545 C CA . ALA A 1 332 ? 17.340 -13.755 -22.554 1.00 96.44 332 ALA A CA 1
ATOM 2546 C C . ALA A 1 332 ? 17.644 -14.654 -21.343 1.00 96.44 332 ALA A C 1
ATOM 2548 O O . ALA A 1 332 ? 17.642 -15.880 -21.449 1.00 96.44 332 ALA A O 1
ATOM 2549 N N . GLN A 1 333 ? 17.872 -14.061 -20.168 1.00 96.69 333 GLN A N 1
ATOM 2550 C CA . GLN A 1 333 ? 18.108 -14.800 -18.928 1.00 96.69 333 GLN A CA 1
ATOM 2551 C C . GLN A 1 333 ? 16.816 -15.207 -18.194 1.00 96.69 333 GLN A C 1
ATOM 2553 O O . GLN A 1 333 ? 16.902 -15.899 -17.169 1.00 96.69 333 GLN A O 1
ATOM 2558 N N . GLY A 1 334 ? 15.638 -14.798 -18.681 1.00 96.31 334 GLY A N 1
ATOM 2559 C CA . G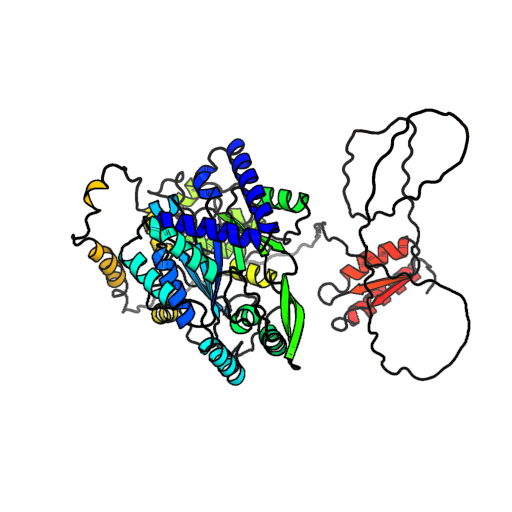LY A 1 334 ? 14.340 -15.081 -18.063 1.00 96.31 334 GLY A CA 1
ATOM 2560 C C . GLY A 1 334 ? 14.177 -14.451 -16.678 1.00 96.31 334 GLY A C 1
ATOM 2561 O O . GLY A 1 334 ? 13.638 -15.086 -15.769 1.00 96.31 334 GLY A O 1
ATOM 2562 N N . LEU A 1 335 ? 14.709 -13.242 -16.472 1.00 97.56 335 LEU A N 1
ATOM 2563 C CA . LEU A 1 335 ? 14.691 -12.551 -15.174 1.00 97.56 335 LEU A CA 1
ATOM 2564 C C . LEU A 1 335 ? 13.449 -11.673 -14.985 1.00 97.56 335 LEU A C 1
ATOM 2566 O O . LEU A 1 335 ? 13.009 -11.475 -13.854 1.00 97.56 335 LEU A O 1
ATOM 2570 N N . ALA A 1 336 ? 12.859 -11.181 -16.070 1.00 97.81 336 ALA A N 1
ATOM 2571 C CA . ALA A 1 336 ? 11.679 -10.325 -16.044 1.00 97.81 336 ALA A CA 1
ATOM 2572 C C . ALA A 1 336 ? 10.663 -10.719 -17.120 1.00 97.81 336 ALA A C 1
ATOM 2574 O O . ALA A 1 336 ? 10.989 -11.442 -18.062 1.00 97.81 336 ALA A O 1
ATOM 2575 N N . TYR A 1 337 ? 9.427 -10.257 -16.950 1.00 97.19 337 TYR A N 1
ATOM 2576 C CA . TYR A 1 337 ? 8.331 -10.518 -17.874 1.00 97.19 337 TYR A CA 1
ATOM 2577 C C . TYR A 1 337 ? 8.262 -9.452 -18.974 1.00 97.19 337 TYR A C 1
ATOM 2579 O O . TYR A 1 337 ? 8.205 -8.251 -18.700 1.00 97.19 337 TYR A O 1
ATOM 2587 N N . TYR A 1 338 ? 8.207 -9.911 -20.222 1.00 95.88 338 TYR A N 1
ATOM 2588 C CA . TYR A 1 338 ? 8.114 -9.090 -21.429 1.00 95.88 338 TYR A CA 1
ATOM 2589 C C . TYR A 1 338 ? 7.013 -9.641 -22.336 1.00 95.88 338 TYR A C 1
ATOM 2591 O O . TYR A 1 338 ? 6.927 -10.856 -22.524 1.00 95.88 338 TYR A O 1
ATOM 2599 N N . ARG A 1 339 ? 6.173 -8.768 -22.901 1.00 93.19 339 ARG A N 1
ATOM 2600 C CA . ARG A 1 339 ? 5.048 -9.187 -23.756 1.00 93.19 339 ARG A CA 1
ATOM 2601 C C . ARG A 1 339 ? 5.556 -9.811 -25.049 1.00 93.19 339 ARG A C 1
ATOM 2603 O O . ARG A 1 339 ? 6.325 -9.183 -25.773 1.00 93.19 339 ARG A O 1
ATOM 2610 N N . GLY A 1 340 ? 5.149 -11.045 -25.332 1.00 90.12 340 GLY A N 1
ATOM 2611 C CA . GLY A 1 340 ? 5.651 -11.829 -26.460 1.00 90.12 340 GLY A CA 1
ATOM 2612 C C . GLY A 1 340 ? 7.168 -12.056 -26.430 1.00 90.12 340 GLY A C 1
ATOM 2613 O O . GLY A 1 340 ? 7.758 -12.304 -27.476 1.00 90.12 340 GLY A O 1
ATOM 2614 N N . GLY A 1 341 ? 7.815 -11.906 -25.266 1.00 89.06 341 GLY A N 1
ATOM 2615 C CA . GLY A 1 341 ? 9.275 -11.947 -25.137 1.00 89.06 341 GLY A CA 1
ATOM 2616 C C . GLY A 1 341 ? 10.014 -10.724 -25.700 1.00 89.06 341 GLY A C 1
ATOM 2617 O O . GLY A 1 341 ? 11.239 -10.740 -25.735 1.00 89.06 341 GLY A O 1
ATOM 2618 N N . ASP A 1 342 ? 9.304 -9.674 -26.125 1.00 92.62 342 ASP A N 1
ATOM 2619 C CA . ASP A 1 342 ? 9.873 -8.458 -26.719 1.00 92.62 342 ASP A CA 1
ATOM 2620 C C . ASP A 1 342 ? 10.475 -7.535 -25.635 1.00 92.62 342 ASP A C 1
ATOM 2622 O O . ASP A 1 342 ? 9.718 -6.935 -24.861 1.00 92.62 342 ASP A O 1
ATOM 2626 N N . PRO A 1 343 ? 11.812 -7.346 -25.579 1.00 93.56 343 PRO A N 1
ATOM 2627 C CA . PRO A 1 343 ? 12.466 -6.520 -24.556 1.00 93.56 343 PRO A CA 1
ATOM 2628 C C . PRO A 1 343 ? 11.999 -5.054 -24.527 1.00 93.56 343 PRO A C 1
ATOM 2630 O O . PRO A 1 343 ? 12.129 -4.363 -23.510 1.00 93.56 343 PRO A O 1
ATOM 2633 N N . SER A 1 344 ? 11.419 -4.563 -25.629 1.00 91.94 344 SER A N 1
ATOM 2634 C CA . SER A 1 344 ? 10.863 -3.209 -25.707 1.00 91.94 344 SER A CA 1
ATOM 2635 C C . SER A 1 344 ? 9.510 -3.064 -24.995 1.00 91.94 344 SER A C 1
ATOM 2637 O O . SER A 1 344 ? 9.106 -1.942 -24.684 1.00 91.94 344 SER A O 1
ATOM 2639 N N . LYS A 1 345 ? 8.836 -4.179 -24.673 1.00 92.31 345 LYS A N 1
ATOM 2640 C CA . LYS A 1 345 ? 7.491 -4.228 -24.074 1.00 92.31 345 LYS A CA 1
ATOM 2641 C C . LYS A 1 345 ? 7.512 -4.891 -22.688 1.00 92.31 345 LYS A C 1
ATOM 2643 O O . LYS A 1 345 ? 6.965 -5.987 -22.522 1.00 92.31 345 LYS A O 1
ATOM 2648 N N . PRO A 1 346 ? 8.130 -4.254 -21.678 1.00 95.06 346 PRO A N 1
ATOM 2649 C CA . PRO A 1 346 ? 8.142 -4.781 -20.317 1.00 95.06 346 PRO A CA 1
ATOM 2650 C C . PRO A 1 346 ? 6.719 -4.885 -19.754 1.00 95.06 346 PRO A C 1
ATOM 2652 O O . PRO A 1 346 ? 5.898 -3.979 -19.917 1.00 95.06 346 PRO A O 1
ATOM 2655 N N . VAL A 1 347 ? 6.433 -5.974 -19.041 1.00 95.56 347 VAL A N 1
ATOM 2656 C CA . VAL A 1 347 ? 5.224 -6.075 -18.217 1.00 95.56 347 VAL A CA 1
ATOM 2657 C C . VAL A 1 347 ? 5.471 -5.286 -16.934 1.00 95.56 347 VAL A C 1
ATOM 2659 O O . VAL A 1 347 ? 6.403 -5.574 -16.185 1.00 95.56 347 VAL A O 1
ATOM 2662 N N . VAL A 1 348 ? 4.667 -4.253 -16.694 1.00 95.69 348 VAL A N 1
ATOM 2663 C CA . VAL A 1 348 ? 4.821 -3.364 -15.534 1.00 95.69 348 VAL A CA 1
ATOM 2664 C C . VAL A 1 348 ? 4.520 -4.131 -14.249 1.00 95.69 348 VAL A C 1
ATOM 2666 O O . VAL A 1 348 ? 3.585 -4.925 -14.199 1.00 95.69 348 VAL A O 1
ATOM 2669 N N . TYR A 1 349 ? 5.297 -3.883 -13.200 1.00 96.88 349 TYR A N 1
ATOM 2670 C CA . TYR A 1 349 ? 5.023 -4.430 -11.878 1.00 96.88 349 TYR A CA 1
ATOM 2671 C C . TYR A 1 349 ? 3.834 -3.713 -11.218 1.00 96.88 349 TYR A C 1
ATOM 2673 O O . TYR A 1 349 ? 3.901 -2.518 -10.926 1.00 96.88 349 TYR A O 1
ATOM 2681 N N . GLU A 1 350 ? 2.756 -4.450 -10.953 1.00 96.31 350 GLU A N 1
ATOM 2682 C CA . GLU A 1 350 ? 1.474 -3.952 -10.424 1.00 96.31 350 GLU A CA 1
ATOM 2683 C C . GLU A 1 350 ? 1.260 -4.249 -8.932 1.00 96.31 350 GLU A C 1
ATOM 2685 O O . GLU A 1 350 ? 0.273 -3.811 -8.345 1.00 96.31 350 GLU A O 1
ATOM 2690 N N . ASP A 1 351 ? 2.175 -4.993 -8.310 1.00 95.19 351 ASP A N 1
ATOM 2691 C CA . ASP A 1 351 ? 2.058 -5.449 -6.922 1.00 95.19 351 ASP A CA 1
ATOM 2692 C C . ASP A 1 351 ? 2.976 -4.651 -5.979 1.00 95.19 351 ASP A C 1
ATOM 2694 O O . ASP A 1 351 ? 3.410 -3.542 -6.308 1.00 95.19 351 ASP A O 1
ATOM 2698 N N . PHE A 1 352 ? 3.227 -5.182 -4.779 1.00 92.25 352 PHE A N 1
ATOM 2699 C CA . PHE A 1 352 ? 3.921 -4.496 -3.690 1.00 92.25 352 PHE A CA 1
ATOM 2700 C C . PHE A 1 352 ? 5.126 -5.295 -3.191 1.00 92.25 352 PHE A C 1
ATOM 2702 O O . PHE A 1 352 ? 5.126 -6.526 -3.188 1.00 92.25 352 PHE A O 1
ATOM 2709 N N . LEU A 1 353 ? 6.147 -4.598 -2.695 1.00 84.00 353 LEU A N 1
ATOM 2710 C CA . LEU A 1 353 ? 7.302 -5.227 -2.056 1.00 84.00 353 LEU A CA 1
ATOM 2711 C C . LEU A 1 353 ? 6.976 -5.575 -0.591 1.00 84.00 353 LEU A C 1
ATOM 2713 O O . LEU A 1 353 ? 6.775 -4.652 0.197 1.00 84.00 353 LEU A O 1
ATOM 2717 N N . PRO A 1 354 ? 7.000 -6.854 -0.164 1.00 63.62 354 PRO A N 1
ATOM 2718 C CA . PRO A 1 354 ? 6.623 -7.231 1.204 1.00 63.62 354 PRO A CA 1
ATOM 2719 C C . PRO A 1 354 ? 7.486 -6.565 2.292 1.00 63.62 354 PRO A C 1
ATOM 2721 O O . PRO A 1 354 ? 6.961 -5.983 3.240 1.00 63.62 354 PRO A O 1
ATOM 2724 N N . ALA A 1 355 ? 8.816 -6.588 2.132 1.00 62.97 355 ALA A N 1
ATOM 2725 C CA . ALA A 1 355 ? 9.750 -5.987 3.090 1.00 62.97 355 ALA A CA 1
ATOM 2726 C C . ALA A 1 355 ? 9.671 -4.452 3.107 1.00 62.97 355 ALA A C 1
ATOM 2728 O O . ALA A 1 355 ? 9.819 -3.829 4.156 1.00 62.97 355 ALA A O 1
ATOM 2729 N N . SER A 1 356 ? 9.403 -3.840 1.951 1.00 59.06 356 SER A N 1
ATOM 2730 C CA . SER A 1 356 ? 9.290 -2.388 1.837 1.00 59.06 356 SER A CA 1
ATOM 2731 C C . SER A 1 356 ? 7.955 -1.881 2.374 1.00 59.06 356 SER A C 1
ATOM 2733 O O . SER A 1 356 ? 7.936 -0.859 3.045 1.00 59.06 356 SER A O 1
ATOM 2735 N N . ALA A 1 357 ? 6.860 -2.626 2.187 1.00 57.19 357 ALA A N 1
ATOM 2736 C CA . ALA A 1 357 ? 5.597 -2.334 2.852 1.00 57.19 357 ALA A CA 1
ATOM 2737 C C . ALA A 1 357 ? 5.828 -2.261 4.368 1.00 57.19 357 ALA A C 1
ATOM 2739 O O . ALA A 1 357 ? 5.570 -1.221 4.965 1.00 57.19 357 ALA A O 1
ATOM 2740 N N . ALA A 1 358 ? 6.422 -3.298 4.977 1.00 55.38 358 ALA A N 1
ATOM 2741 C CA . ALA A 1 358 ? 6.757 -3.304 6.405 1.00 55.38 358 ALA A CA 1
ATOM 2742 C C . ALA A 1 358 ? 7.708 -2.159 6.814 1.00 55.38 358 ALA A C 1
ATOM 2744 O O . ALA A 1 358 ? 7.509 -1.539 7.855 1.00 55.38 358 ALA A O 1
ATOM 2745 N N . GLY A 1 359 ? 8.706 -1.833 5.986 1.00 57.59 359 GLY A N 1
ATOM 2746 C CA . GLY A 1 359 ? 9.627 -0.715 6.208 1.00 57.59 359 GLY A CA 1
ATOM 2747 C C . GLY A 1 359 ? 8.942 0.654 6.203 1.00 57.59 359 GLY A C 1
ATOM 2748 O O . GLY A 1 359 ? 9.259 1.488 7.051 1.00 57.59 359 GLY A O 1
ATOM 2749 N N . ILE A 1 360 ? 7.983 0.872 5.297 1.00 60.88 360 ILE A N 1
ATOM 2750 C CA . ILE A 1 360 ? 7.118 2.058 5.285 1.00 60.88 360 ILE A CA 1
ATOM 2751 C C . ILE A 1 360 ? 6.196 2.061 6.500 1.00 60.88 360 ILE A C 1
ATOM 2753 O O . ILE A 1 360 ? 6.121 3.066 7.202 1.00 60.88 360 ILE A O 1
ATOM 2757 N N . PHE A 1 361 ? 5.534 0.938 6.801 1.00 63.25 361 PHE A N 1
ATOM 2758 C CA . PHE A 1 361 ? 4.718 0.821 8.007 1.00 63.25 361 PHE A CA 1
ATOM 2759 C C . PHE A 1 361 ? 5.534 1.201 9.246 1.00 63.25 361 PHE A C 1
ATOM 2761 O O . PHE A 1 361 ? 5.047 2.004 10.028 1.00 63.25 361 PHE A O 1
ATOM 2768 N N . ARG A 1 362 ? 6.781 0.724 9.375 1.00 62.50 362 ARG A N 1
ATOM 2769 C CA . ARG A 1 362 ? 7.705 1.074 10.465 1.00 62.50 362 ARG A CA 1
ATOM 2770 C C . ARG A 1 362 ? 8.105 2.544 10.458 1.00 62.50 362 ARG A C 1
ATOM 2772 O O . ARG A 1 362 ? 8.072 3.169 11.508 1.00 62.50 362 ARG A O 1
ATOM 2779 N N . SER A 1 363 ? 8.485 3.117 9.312 1.00 55.19 363 SER A N 1
ATOM 2780 C CA . SER A 1 363 ? 8.864 4.539 9.244 1.00 55.19 363 SER A CA 1
ATOM 2781 C C . SER A 1 363 ? 7.721 5.480 9.644 1.00 55.19 363 SER A C 1
ATOM 2783 O O . SER A 1 363 ? 7.951 6.653 9.939 1.00 55.19 363 SER A O 1
ATOM 2785 N N . ASN A 1 364 ? 6.501 4.942 9.673 1.00 53.25 364 ASN A N 1
ATOM 2786 C CA . ASN A 1 364 ? 5.296 5.627 10.098 1.00 53.25 364 ASN A CA 1
ATOM 2787 C C . ASN A 1 364 ? 5.012 5.492 11.611 1.00 53.25 364 ASN A C 1
ATOM 2789 O O . ASN A 1 364 ? 4.039 6.084 12.075 1.00 53.25 364 ASN A O 1
ATOM 2793 N N . LEU A 1 365 ? 5.825 4.745 12.378 1.00 60.56 365 LEU A N 1
ATOM 2794 C CA . LEU A 1 365 ? 5.661 4.524 13.824 1.00 60.56 365 LEU A CA 1
ATOM 2795 C C . LEU A 1 365 ? 6.754 5.227 14.648 1.00 60.56 365 LEU A C 1
ATOM 2797 O O . LEU A 1 365 ? 7.866 5.450 14.174 1.00 60.56 365 LEU A O 1
ATOM 2801 N N . ASP A 1 366 ? 6.430 5.560 15.902 1.00 50.88 366 ASP A N 1
ATOM 2802 C CA . ASP A 1 366 ? 7.354 6.207 16.849 1.00 50.88 366 ASP A CA 1
ATOM 2803 C C . ASP A 1 366 ? 8.207 5.201 17.654 1.00 50.88 366 ASP A C 1
ATOM 2805 O O . ASP A 1 366 ? 9.222 5.583 18.237 1.00 50.88 366 ASP A O 1
ATOM 2809 N N . SER A 1 367 ? 7.814 3.925 17.675 1.00 54.59 367 SER A N 1
ATOM 2810 C CA . SER A 1 367 ? 8.497 2.833 18.374 1.00 54.59 367 SER A CA 1
ATOM 2811 C C . SER A 1 367 ? 8.283 1.504 17.646 1.00 54.59 367 SER A C 1
ATOM 2813 O O . SER A 1 367 ? 7.257 1.313 16.986 1.00 54.59 367 SER A O 1
ATOM 2815 N N . ASP A 1 368 ? 9.242 0.586 17.773 1.00 55.94 368 ASP A N 1
ATOM 2816 C CA . ASP A 1 368 ? 9.084 -0.790 17.298 1.00 55.94 368 ASP A CA 1
ATOM 2817 C C . ASP A 1 368 ? 8.049 -1.539 18.153 1.00 55.94 368 ASP A C 1
ATOM 2819 O O . ASP A 1 368 ? 7.871 -1.249 19.337 1.00 55.94 368 ASP A O 1
ATOM 2823 N N . ALA A 1 369 ? 7.348 -2.494 17.538 1.00 59.03 369 ALA A N 1
ATOM 2824 C CA . ALA A 1 369 ? 6.478 -3.411 18.263 1.00 59.03 369 ALA A CA 1
ATOM 2825 C C . ALA A 1 369 ? 7.323 -4.525 18.896 1.00 59.03 369 ALA A C 1
ATOM 2827 O O . ALA A 1 369 ? 8.115 -5.174 18.209 1.00 59.03 369 ALA A O 1
ATOM 2828 N N . GLU A 1 370 ? 7.127 -4.787 20.187 1.00 60.03 370 GLU A N 1
ATOM 2829 C CA . GLU A 1 370 ? 7.745 -5.926 20.866 1.00 60.03 370 GLU A CA 1
ATOM 2830 C C . GLU A 1 370 ? 6.815 -7.140 20.771 1.00 60.03 370 GLU A C 1
ATOM 2832 O O . GLU A 1 370 ? 5.835 -7.267 21.503 1.00 60.03 370 GLU A O 1
ATOM 2837 N N . ALA A 1 371 ? 7.104 -8.040 19.831 1.00 61.66 371 ALA A N 1
ATOM 2838 C CA . ALA A 1 371 ? 6.408 -9.318 19.748 1.00 61.66 371 ALA A CA 1
ATOM 2839 C C . ALA A 1 371 ? 6.885 -10.248 20.877 1.00 61.66 371 ALA A C 1
ATOM 2841 O O . ALA A 1 371 ? 8.088 -10.462 21.050 1.00 61.66 371 ALA A O 1
ATOM 2842 N N . ALA A 1 372 ? 5.954 -10.848 21.621 1.00 68.88 372 ALA A N 1
ATOM 2843 C CA . ALA A 1 372 ? 6.294 -11.842 22.632 1.00 68.88 372 ALA A CA 1
ATOM 2844 C C . ALA A 1 372 ? 6.954 -13.078 21.990 1.00 68.88 372 ALA A C 1
ATOM 2846 O O . ALA A 1 372 ? 6.591 -13.497 20.888 1.00 68.88 372 ALA A O 1
ATOM 2847 N N . GLN A 1 373 ? 7.901 -13.705 22.697 1.00 73.50 373 GLN A N 1
ATOM 2848 C CA . GLN A 1 373 ? 8.586 -14.923 22.245 1.00 73.50 373 GLN A CA 1
ATOM 2849 C C . GLN A 1 373 ? 7.704 -16.169 22.435 1.00 73.50 373 GLN A C 1
ATOM 2851 O O . GLN A 1 373 ? 7.958 -17.019 23.284 1.00 73.50 373 GLN A O 1
ATOM 2856 N N . VAL A 1 374 ? 6.636 -16.262 21.645 1.00 76.38 374 VAL A N 1
ATOM 2857 C CA . VAL A 1 374 ? 5.702 -17.396 21.607 1.00 76.38 374 VAL A CA 1
ATOM 2858 C C . VAL A 1 374 ? 5.637 -17.925 20.172 1.00 76.38 374 VAL A C 1
ATOM 2860 O O . VAL A 1 374 ? 5.762 -17.154 19.221 1.00 76.38 374 VAL A O 1
ATOM 2863 N N . ALA A 1 375 ? 5.470 -19.239 19.999 1.00 75.12 375 ALA A N 1
ATOM 2864 C CA . ALA A 1 375 ? 5.283 -19.829 18.674 1.00 75.12 375 ALA A CA 1
ATOM 2865 C C . ALA A 1 375 ? 4.000 -19.297 18.009 1.00 75.12 375 ALA A C 1
ATOM 2867 O O . ALA A 1 375 ? 2.981 -19.126 18.679 1.00 75.12 375 ALA A O 1
ATOM 2868 N N . ASP A 1 376 ? 4.047 -19.053 16.696 1.00 80.12 376 ASP A N 1
ATOM 2869 C CA . ASP A 1 376 ? 2.857 -18.688 15.923 1.00 80.12 376 ASP A CA 1
ATOM 2870 C C . ASP A 1 376 ? 1.987 -19.933 15.676 1.00 80.12 376 ASP A C 1
ATOM 2872 O O . ASP A 1 376 ? 2.334 -20.798 14.872 1.00 80.12 376 ASP A O 1
ATOM 2876 N N . ASP A 1 377 ? 0.855 -20.018 16.376 1.00 80.69 377 ASP A N 1
ATOM 2877 C CA . ASP A 1 377 ? -0.173 -21.057 16.242 1.00 80.69 377 ASP A CA 1
ATOM 2878 C C . ASP A 1 377 ? -1.458 -20.541 15.560 1.00 80.69 377 ASP A C 1
ATOM 2880 O O . ASP A 1 377 ? -2.484 -21.225 15.543 1.00 80.69 377 ASP A O 1
ATOM 2884 N N . SER A 1 378 ? -1.412 -19.341 14.968 1.00 85.00 378 SER A N 1
ATOM 2885 C CA . SER A 1 378 ? -2.591 -18.636 14.441 1.00 85.00 378 SER A CA 1
ATOM 2886 C C . SER A 1 378 ? -3.178 -19.230 13.156 1.00 85.00 378 SER A C 1
ATOM 2888 O O . SER A 1 378 ? -4.333 -18.943 12.826 1.00 85.00 378 SER A O 1
ATOM 2890 N N . GLN A 1 379 ? -2.392 -20.046 12.440 1.00 90.44 379 GLN A N 1
ATOM 2891 C CA . GLN A 1 379 ? -2.739 -20.694 11.166 1.00 90.44 379 GLN A CA 1
ATOM 2892 C C . GLN A 1 379 ? -3.099 -19.720 10.030 1.00 90.44 379 GLN A C 1
ATOM 2894 O O . GLN A 1 379 ? -3.742 -20.117 9.056 1.00 90.44 379 GLN A O 1
ATOM 2899 N N . TYR A 1 380 ? -2.697 -18.448 10.121 1.00 94.31 380 TYR A N 1
ATOM 2900 C CA . TYR A 1 380 ? -2.876 -17.516 9.011 1.00 94.31 380 TYR A CA 1
ATOM 2901 C C . TYR A 1 380 ? -2.062 -17.975 7.794 1.00 94.31 380 TYR A C 1
ATOM 2903 O O . TYR A 1 380 ? -0.847 -18.153 7.856 1.00 94.31 380 TYR A O 1
ATOM 2911 N N . SER A 1 381 ? -2.760 -18.179 6.682 1.00 94.81 381 SER A N 1
ATOM 2912 C CA . SER A 1 381 ? -2.198 -18.581 5.397 1.00 94.81 381 SER A CA 1
ATOM 2913 C C . SER A 1 381 ? -3.001 -17.966 4.254 1.00 94.81 381 SER A C 1
ATOM 2915 O O . SER A 1 381 ? -4.085 -17.410 4.463 1.00 94.81 381 SER A O 1
ATOM 2917 N N . VAL A 1 382 ? -2.498 -18.105 3.027 1.00 94.75 382 VAL A N 1
ATOM 2918 C CA . VAL A 1 382 ? -3.239 -17.698 1.828 1.00 94.75 382 VAL A CA 1
ATOM 2919 C C . VAL A 1 382 ? -4.551 -18.476 1.679 1.00 94.75 382 VAL A C 1
ATOM 2921 O O . VAL A 1 382 ? -5.570 -17.874 1.351 1.00 94.75 382 VAL A O 1
ATOM 2924 N N . GLU A 1 383 ? -4.571 -19.782 1.981 1.00 96.31 383 GLU A N 1
ATOM 2925 C CA . GLU A 1 383 ? -5.798 -20.589 1.976 1.00 96.31 383 GLU A CA 1
ATOM 2926 C C . GLU A 1 383 ? -6.798 -20.114 3.026 1.00 96.31 383 GLU A C 1
ATOM 2928 O O . GLU A 1 383 ? -7.992 -20.011 2.741 1.00 96.31 383 GLU A O 1
ATOM 2933 N N . TRP A 1 384 ? -6.312 -19.806 4.230 1.00 96.44 384 TRP A N 1
ATOM 2934 C CA . TRP A 1 384 ? -7.162 -19.285 5.288 1.00 96.44 384 TRP A CA 1
ATOM 2935 C C . TRP A 1 384 ? -7.773 -17.942 4.882 1.00 96.44 384 TRP A C 1
ATOM 2937 O O . TRP A 1 384 ? -8.982 -17.761 5.018 1.00 96.44 384 TRP A O 1
ATOM 2947 N N . LEU A 1 385 ? -6.961 -17.022 4.346 1.00 96.19 385 LEU A N 1
ATOM 2948 C CA . LEU A 1 385 ? -7.421 -15.698 3.928 1.00 96.19 385 LEU A CA 1
ATOM 2949 C C . LEU A 1 385 ? -8.453 -15.807 2.806 1.00 96.19 385 LEU A C 1
ATOM 2951 O O . LEU A 1 385 ? -9.487 -15.150 2.873 1.00 96.19 385 LEU A O 1
ATOM 2955 N N . ALA A 1 386 ? -8.199 -16.672 1.820 1.00 95.94 386 ALA A N 1
ATOM 2956 C CA . ALA A 1 386 ? -9.126 -16.946 0.728 1.00 95.94 386 ALA A CA 1
ATOM 2957 C C . ALA A 1 386 ? -10.488 -17.436 1.245 1.00 95.94 386 ALA A C 1
ATOM 2959 O O . ALA A 1 386 ? -11.529 -16.931 0.829 1.00 95.94 386 ALA A O 1
ATOM 2960 N N . GLY A 1 387 ? -10.480 -18.387 2.187 1.00 96.25 387 GLY A N 1
ATOM 2961 C CA . GLY A 1 387 ? -11.700 -18.889 2.820 1.00 96.25 387 GLY A CA 1
ATOM 2962 C C . GLY A 1 387 ? -12.403 -17.841 3.686 1.00 96.25 387 GLY A C 1
ATOM 2963 O O . GLY A 1 387 ? -13.627 -17.781 3.703 1.00 96.25 387 GLY A O 1
ATOM 2964 N N . ALA A 1 388 ? -11.643 -16.980 4.365 1.00 93.75 388 ALA A N 1
ATOM 2965 C CA . ALA A 1 388 ? -12.171 -15.932 5.234 1.00 93.75 388 ALA A CA 1
ATOM 2966 C C . ALA A 1 388 ? -12.972 -14.856 4.479 1.00 93.75 388 ALA A C 1
ATOM 2968 O O . ALA A 1 388 ? -13.876 -14.261 5.062 1.00 93.75 388 ALA A O 1
ATOM 2969 N N . ILE A 1 389 ? -12.648 -14.616 3.205 1.00 95.88 389 ILE A N 1
ATOM 2970 C CA . ILE A 1 389 ? -13.333 -13.633 2.349 1.00 95.88 389 ILE A CA 1
ATOM 2971 C C . ILE A 1 389 ? -14.172 -14.274 1.236 1.00 95.88 389 ILE A C 1
ATOM 2973 O O . ILE A 1 389 ? -14.699 -13.550 0.395 1.00 95.88 389 ILE A O 1
ATOM 2977 N N . ASP A 1 390 ? -14.250 -15.608 1.204 1.00 94.88 390 ASP A N 1
ATOM 2978 C CA . ASP A 1 390 ? -14.909 -16.412 0.164 1.00 94.88 390 ASP A CA 1
ATOM 2979 C C . ASP A 1 390 ? -14.476 -16.059 -1.276 1.00 94.88 390 ASP A C 1
ATOM 2981 O O . ASP A 1 390 ? -15.273 -15.979 -2.213 1.00 94.88 390 ASP A O 1
ATOM 2985 N N . ARG A 1 391 ? -13.177 -15.791 -1.473 1.00 94.44 391 ARG A N 1
ATOM 2986 C CA . ARG A 1 391 ? -12.605 -15.440 -2.784 1.00 94.44 391 ARG A CA 1
ATOM 2987 C C . ARG A 1 391 ? -11.212 -16.024 -2.944 1.00 94.44 391 ARG A C 1
ATOM 2989 O O . ARG A 1 391 ? -10.417 -16.047 -2.011 1.00 94.44 391 ARG A O 1
ATOM 2996 N N . ALA A 1 392 ? -10.884 -16.457 -4.159 1.00 95.25 392 ALA A N 1
ATOM 2997 C CA . ALA A 1 392 ? -9.524 -16.872 -4.479 1.00 95.25 392 ALA A CA 1
ATOM 2998 C C . ALA A 1 392 ? -8.567 -15.673 -4.394 1.00 95.25 392 ALA A C 1
ATOM 3000 O O . ALA A 1 392 ? -8.852 -14.620 -4.962 1.00 95.25 392 ALA A O 1
ATOM 3001 N N . ILE A 1 393 ? -7.425 -15.860 -3.731 1.00 96.62 393 ILE A N 1
ATOM 3002 C CA . ILE A 1 393 ? -6.301 -14.923 -3.789 1.00 96.62 393 ILE A CA 1
ATOM 3003 C C . ILE A 1 393 ? -5.465 -15.287 -5.016 1.00 96.62 393 ILE A C 1
ATOM 3005 O O . ILE A 1 393 ? -4.933 -16.397 -5.101 1.00 96.62 393 ILE A O 1
ATOM 3009 N N . TYR A 1 394 ? -5.370 -14.379 -5.984 1.00 97.69 394 TYR A N 1
ATOM 3010 C CA . TYR A 1 394 ? -4.628 -14.635 -7.216 1.00 97.69 394 TYR A CA 1
ATOM 3011 C C . TYR A 1 394 ? -3.119 -14.596 -6.967 1.00 97.69 394 TYR A C 1
ATOM 3013 O O . TYR A 1 394 ? -2.617 -13.727 -6.252 1.00 97.69 394 TYR A O 1
ATOM 3021 N N . ASP A 1 395 ? -2.392 -15.524 -7.591 1.00 95.81 395 ASP A N 1
ATOM 3022 C CA . ASP A 1 395 ? -0.930 -15.498 -7.616 1.00 95.81 395 ASP A CA 1
ATOM 3023 C C . ASP A 1 395 ? -0.460 -14.453 -8.641 1.00 95.81 395 ASP A C 1
ATOM 3025 O O . ASP A 1 395 ? -0.750 -14.607 -9.834 1.00 95.81 395 ASP A O 1
ATOM 3029 N N . PRO A 1 396 ? 0.264 -13.400 -8.220 1.00 95.94 396 PRO A N 1
ATOM 3030 C CA . PRO A 1 396 ? 0.753 -12.381 -9.137 1.00 95.94 396 PRO A CA 1
ATOM 3031 C C . PRO A 1 396 ? 1.665 -12.947 -10.233 1.00 95.94 396 PRO A C 1
ATOM 3033 O O . PRO A 1 396 ? 1.603 -12.469 -11.364 1.00 95.94 396 PRO A O 1
ATOM 3036 N N . TYR A 1 397 ? 2.465 -13.986 -9.959 1.00 96.00 397 TYR A N 1
ATOM 3037 C CA . TYR A 1 397 ? 3.368 -14.554 -10.967 1.00 96.00 397 TYR A CA 1
ATOM 3038 C C . TYR A 1 397 ? 2.611 -15.185 -12.133 1.00 96.00 397 TYR A C 1
ATOM 3040 O O . TYR A 1 397 ? 2.983 -14.967 -13.284 1.00 96.00 397 TYR A O 1
ATOM 3048 N N . ALA A 1 398 ? 1.525 -15.902 -11.844 1.00 95.88 398 ALA A N 1
ATOM 3049 C CA . ALA A 1 398 ? 0.672 -16.487 -12.873 1.00 95.88 398 ALA A CA 1
ATOM 3050 C C . ALA A 1 398 ? 0.012 -15.412 -13.755 1.00 95.88 398 ALA A C 1
ATOM 3052 O O . ALA A 1 398 ? -0.144 -15.616 -14.957 1.00 95.88 398 ALA A O 1
ATOM 3053 N N . LEU A 1 399 ? -0.348 -14.261 -13.173 1.00 96.81 399 LEU A N 1
ATOM 3054 C CA . LEU A 1 399 ? -0.912 -13.132 -13.918 1.00 96.81 399 LEU A CA 1
ATOM 3055 C C . LEU A 1 399 ? 0.127 -12.483 -14.839 1.00 96.81 399 LEU A C 1
ATOM 3057 O O . LEU A 1 399 ? -0.160 -12.249 -16.009 1.00 96.81 399 LEU A O 1
ATOM 3061 N N . TYR A 1 400 ? 1.343 -12.237 -14.344 1.00 96.75 400 TYR A N 1
ATOM 3062 C CA . TYR A 1 400 ? 2.411 -11.676 -15.175 1.00 96.75 400 TYR A CA 1
ATOM 3063 C C . TYR A 1 400 ? 2.826 -12.610 -16.308 1.00 96.75 400 TYR A C 1
ATOM 3065 O O . TYR A 1 400 ? 3.106 -12.146 -17.410 1.00 96.75 400 TYR A O 1
ATOM 3073 N N . GLU A 1 401 ? 2.842 -13.920 -16.058 1.00 95.50 401 GLU A N 1
ATOM 3074 C CA . GLU A 1 401 ? 3.108 -14.904 -17.101 1.00 95.50 401 GLU A CA 1
ATOM 3075 C C . GLU A 1 401 ? 2.010 -14.900 -18.174 1.00 95.50 401 GLU A C 1
ATOM 3077 O O . GLU A 1 401 ? 2.329 -14.927 -19.361 1.00 95.50 401 GLU A O 1
ATOM 3082 N N . ALA A 1 402 ? 0.736 -14.768 -17.787 1.00 93.88 402 ALA A N 1
ATOM 3083 C CA . ALA A 1 402 ? -0.360 -14.603 -18.742 1.00 93.88 402 ALA A CA 1
ATOM 3084 C C . ALA A 1 402 ? -0.198 -13.322 -19.584 1.00 93.88 402 ALA A C 1
ATOM 3086 O O . ALA A 1 402 ? -0.229 -13.392 -20.811 1.00 93.88 402 ALA A O 1
ATOM 3087 N N . HIS A 1 403 ? 0.086 -12.177 -18.953 1.00 93.44 403 HIS A N 1
ATOM 3088 C CA . HIS A 1 403 ? 0.329 -10.908 -19.660 1.00 93.44 403 HIS A CA 1
ATOM 3089 C C . HIS A 1 403 ? 1.556 -10.947 -20.573 1.00 93.44 403 HIS A C 1
ATOM 3091 O O . HIS A 1 403 ? 1.610 -10.223 -21.563 1.00 93.44 403 HIS A O 1
ATOM 3097 N N . ALA A 1 404 ? 2.567 -11.747 -20.231 1.00 92.50 404 ALA A N 1
ATOM 3098 C CA . ALA A 1 404 ? 3.739 -11.944 -21.073 1.00 92.50 404 ALA A CA 1
ATOM 3099 C C . ALA A 1 404 ? 3.431 -12.824 -22.297 1.00 92.50 404 ALA A C 1
ATOM 3101 O O . ALA A 1 404 ? 4.062 -12.654 -23.339 1.00 92.50 404 ALA A O 1
ATOM 3102 N N . GLN A 1 405 ? 2.480 -13.756 -22.183 1.00 87.44 405 GLN A N 1
ATOM 3103 C CA . GLN A 1 405 ? 2.079 -14.678 -23.253 1.00 87.44 405 GLN A CA 1
ATOM 3104 C C . GLN A 1 405 ? 1.049 -14.076 -24.217 1.00 87.44 405 GLN A C 1
ATOM 3106 O O . GLN A 1 405 ? 1.033 -14.447 -25.390 1.00 87.44 405 GLN A O 1
ATOM 3111 N N . GLU A 1 406 ? 0.213 -13.148 -23.752 1.00 69.06 406 GLU A N 1
ATOM 3112 C CA . GLU A 1 406 ? -0.680 -12.361 -24.604 1.00 69.06 406 GLU A CA 1
ATOM 3113 C C . GLU A 1 406 ? 0.166 -11.469 -25.537 1.00 69.06 406 GLU A C 1
ATOM 3115 O O . GLU A 1 406 ? 0.801 -10.496 -25.123 1.00 69.06 406 GLU A O 1
ATOM 3120 N N . GLY A 1 407 ? 0.248 -11.856 -26.817 1.00 54.00 407 GLY A N 1
ATOM 3121 C CA . GLY A 1 407 ? 0.860 -11.043 -27.870 1.00 54.00 407 GLY A CA 1
ATOM 3122 C C . GLY A 1 407 ? 0.101 -9.722 -28.085 1.00 54.00 407 GLY A C 1
ATOM 3123 O O . GLY A 1 407 ? -0.960 -9.515 -27.500 1.00 54.00 407 GLY A O 1
ATOM 3124 N N . PRO A 1 408 ? 0.613 -8.791 -28.911 1.00 40.94 408 PRO A N 1
ATOM 3125 C CA . PRO A 1 408 ? -0.108 -7.553 -29.205 1.00 40.94 408 PRO A CA 1
ATOM 3126 C C . PRO A 1 408 ? -1.466 -7.875 -29.854 1.00 40.94 408 PRO A C 1
ATOM 3128 O O . PRO A 1 408 ? -1.507 -8.412 -30.957 1.00 40.94 408 PRO A O 1
ATOM 3131 N N . HIS A 1 409 ? -2.565 -7.567 -29.162 1.00 45.44 409 HIS A N 1
ATOM 3132 C CA . HIS A 1 409 ? -3.921 -7.741 -29.681 1.00 45.44 409 HIS A CA 1
ATOM 3133 C C . HIS A 1 409 ? -4.262 -6.656 -30.718 1.00 45.44 409 HIS A C 1
ATOM 3135 O O . HIS A 1 409 ? -4.038 -5.467 -30.482 1.00 45.44 409 HIS A O 1
ATOM 3141 N N . ASP A 1 410 ? -4.814 -7.078 -31.861 1.00 34.69 410 ASP A N 1
ATOM 3142 C CA . ASP A 1 410 ? -5.454 -6.213 -32.859 1.00 34.69 410 ASP A CA 1
ATOM 3143 C C . ASP A 1 410 ? -6.859 -5.812 -32.349 1.00 34.69 410 ASP A C 1
ATOM 3145 O O . ASP A 1 410 ? -7.657 -6.697 -32.020 1.00 34.69 410 ASP A O 1
ATOM 3149 N N . PRO A 1 411 ? -7.202 -4.510 -32.269 1.00 35.22 411 PRO A N 1
ATOM 3150 C CA . PRO A 1 411 ? -8.500 -4.031 -31.781 1.00 35.22 411 PRO A CA 1
ATOM 3151 C C . PRO A 1 411 ? -9.739 -4.564 -32.530 1.00 35.22 411 PRO A C 1
ATOM 3153 O O . PRO A 1 411 ? -10.861 -4.387 -32.050 1.00 35.22 411 PRO A O 1
ATOM 3156 N N . ALA A 1 412 ? -9.582 -5.172 -33.711 1.00 31.58 412 ALA A N 1
ATOM 3157 C CA . ALA A 1 412 ? -10.696 -5.553 -34.581 1.00 31.58 412 ALA A CA 1
ATOM 3158 C C . ALA A 1 412 ? -11.442 -6.848 -34.182 1.00 31.58 412 ALA A C 1
ATOM 3160 O O . ALA A 1 412 ? -12.615 -7.003 -34.534 1.00 31.58 412 ALA A O 1
ATOM 3161 N N . GLU A 1 413 ? -10.833 -7.768 -33.425 1.00 32.38 413 GLU A N 1
ATOM 3162 C CA . GLU A 1 413 ? -11.446 -9.084 -33.141 1.00 32.38 413 GLU A CA 1
ATOM 3163 C C . GLU A 1 413 ? -12.482 -9.074 -31.997 1.00 32.38 413 GLU A C 1
ATOM 3165 O O . GLU A 1 413 ? -13.232 -10.036 -31.810 1.00 32.38 413 GLU A O 1
ATOM 3170 N N . HIS A 1 414 ? -12.611 -7.970 -31.252 1.00 37.34 414 HIS A N 1
ATOM 3171 C CA . HIS A 1 414 ? -13.427 -7.937 -30.032 1.00 37.34 414 HIS A CA 1
ATOM 3172 C C . HIS A 1 414 ? -14.946 -7.784 -30.250 1.00 37.34 414 HIS A C 1
ATOM 3174 O O . HIS A 1 414 ? -15.721 -7.834 -29.294 1.00 37.34 414 HIS A O 1
ATOM 3180 N N . ARG A 1 415 ? -15.431 -7.665 -31.495 1.00 30.83 415 ARG A N 1
ATOM 3181 C CA . ARG A 1 415 ? -16.886 -7.615 -31.765 1.00 30.83 415 ARG A CA 1
ATOM 3182 C C . ARG A 1 415 ? -17.615 -8.953 -31.578 1.00 30.83 415 ARG A C 1
ATOM 3184 O O . ARG A 1 415 ? -18.841 -8.968 -31.641 1.00 30.83 415 ARG A O 1
ATOM 3191 N N . ALA A 1 416 ? -16.907 -10.058 -31.327 1.00 27.64 416 ALA A N 1
ATOM 3192 C CA . ALA A 1 416 ? -17.516 -11.388 -31.230 1.00 27.64 416 ALA A CA 1
ATOM 3193 C C . ALA A 1 416 ? -17.631 -11.969 -29.802 1.00 27.64 416 ALA A C 1
ATOM 3195 O O . ALA A 1 416 ? -18.324 -12.970 -29.628 1.00 27.64 416 ALA A O 1
ATOM 3196 N N . ILE A 1 417 ? -17.000 -11.374 -28.777 1.00 33.56 417 ILE A N 1
ATOM 3197 C CA . ILE A 1 417 ? -16.887 -11.994 -27.433 1.00 33.56 417 ILE A CA 1
ATOM 3198 C C . ILE A 1 417 ? -17.753 -11.296 -26.360 1.00 33.56 417 ILE A C 1
ATOM 3200 O O . ILE A 1 417 ? -17.984 -11.847 -25.286 1.00 33.56 417 ILE A O 1
ATOM 3204 N N . THR A 1 418 ? -18.360 -10.148 -26.660 1.00 29.89 418 THR A N 1
ATOM 3205 C CA . THR A 1 418 ? -19.194 -9.375 -25.719 1.00 29.89 418 THR A CA 1
ATOM 3206 C C . THR A 1 418 ? -20.699 -9.536 -25.970 1.00 29.89 418 THR A C 1
ATOM 3208 O O . THR A 1 418 ? -21.438 -8.571 -26.156 1.00 29.89 418 THR A O 1
ATOM 3211 N N . ARG A 1 419 ? -21.194 -10.781 -25.933 1.00 25.56 419 ARG A N 1
ATOM 3212 C CA . ARG A 1 419 ? -22.625 -11.060 -25.702 1.00 25.56 419 ARG A CA 1
ATOM 3213 C C . ARG A 1 419 ? -22.798 -11.937 -24.456 1.00 25.56 419 ARG A C 1
ATOM 3215 O O . ARG A 1 419 ? -22.233 -13.033 -24.420 1.00 25.56 419 ARG A O 1
ATOM 3222 N N . PRO A 1 420 ? -23.585 -11.512 -23.451 1.00 33.06 420 PRO A N 1
ATOM 3223 C CA . PRO A 1 420 ? -23.869 -12.342 -22.289 1.00 33.06 420 PRO A CA 1
ATOM 3224 C C . PRO A 1 420 ? -24.776 -13.500 -22.727 1.00 33.06 420 PRO A C 1
ATOM 3226 O O . PRO A 1 420 ? -25.923 -13.293 -23.114 1.00 33.06 420 PRO A O 1
ATOM 3229 N N . GLY A 1 421 ? -24.227 -14.720 -22.732 1.00 32.66 421 GLY A N 1
ATOM 3230 C CA . GLY A 1 421 ? -24.973 -15.936 -23.084 1.00 32.66 421 GLY A CA 1
ATOM 3231 C C . GLY A 1 421 ? -24.170 -17.114 -23.653 1.00 32.66 421 GLY A C 1
ATOM 3232 O O . GLY A 1 421 ? -24.737 -18.192 -23.799 1.00 32.66 421 GLY A O 1
ATOM 3233 N N . ALA A 1 422 ? -22.872 -16.976 -23.952 1.00 25.73 422 ALA A N 1
ATOM 3234 C CA . ALA A 1 422 ? -22.063 -18.062 -24.530 1.00 25.73 422 ALA A CA 1
ATOM 3235 C C . ALA A 1 422 ? -20.979 -18.599 -23.557 1.00 25.73 422 ALA A C 1
ATOM 3237 O O . ALA A 1 422 ? -20.469 -17.847 -22.726 1.00 25.73 422 ALA A O 1
ATOM 3238 N N . PRO A 1 423 ? -20.601 -19.895 -23.629 1.00 26.50 423 PRO A N 1
ATOM 3239 C CA . PRO A 1 423 ? -19.947 -20.658 -22.551 1.00 26.50 423 PRO A CA 1
ATOM 3240 C C . PRO A 1 423 ? -18.429 -20.401 -22.375 1.00 26.50 423 PRO A C 1
ATOM 3242 O O . PRO A 1 423 ? -17.660 -21.329 -22.124 1.00 26.50 423 PRO A O 1
ATOM 3245 N N . GLY A 1 424 ? -17.978 -19.147 -22.471 1.00 27.61 424 GLY A N 1
ATOM 3246 C CA . GLY A 1 424 ? -16.562 -18.756 -22.371 1.00 27.61 424 GLY A CA 1
ATOM 3247 C C . GLY A 1 424 ? -16.007 -18.663 -20.941 1.00 27.61 424 GLY A C 1
ATOM 3248 O O . GLY A 1 424 ? -14.827 -18.926 -20.712 1.00 27.61 424 GLY A O 1
ATOM 3249 N N . THR A 1 425 ? -16.847 -18.404 -19.936 1.00 28.30 425 THR A N 1
ATOM 3250 C CA . THR A 1 425 ? -16.431 -18.274 -18.521 1.00 28.30 425 THR A CA 1
ATOM 3251 C C . THR A 1 425 ? -16.066 -19.605 -17.846 1.00 28.30 425 THR A C 1
ATOM 3253 O O . THR A 1 425 ? -15.501 -19.617 -16.751 1.00 28.30 425 THR A O 1
ATOM 3256 N N . ARG A 1 426 ? -16.297 -20.757 -18.497 1.00 27.42 426 ARG A N 1
ATOM 3257 C CA . ARG A 1 426 ? -15.875 -22.075 -17.977 1.00 27.42 426 ARG A CA 1
ATOM 3258 C C . ARG A 1 426 ? -14.389 -22.385 -18.188 1.00 27.42 426 ARG A C 1
ATOM 3260 O O . ARG A 1 426 ? -13.874 -23.283 -17.518 1.00 27.42 426 ARG A O 1
ATOM 3267 N N . CYS A 1 427 ? -13.689 -21.671 -19.073 1.00 29.92 427 CYS A N 1
ATOM 3268 C CA . CYS A 1 427 ? -12.324 -22.046 -19.457 1.00 29.92 427 CYS A CA 1
ATOM 3269 C C . CYS A 1 427 ? -11.275 -21.674 -18.389 1.00 29.92 427 CYS A C 1
ATOM 3271 O O . CYS A 1 427 ? -10.360 -22.456 -18.117 1.00 29.92 427 CYS A O 1
ATOM 3273 N N . TYR A 1 428 ? -11.463 -20.551 -17.685 1.00 35.75 428 TYR A N 1
ATOM 3274 C CA . TYR A 1 428 ? -10.520 -20.092 -16.654 1.00 35.75 428 TYR A CA 1
ATOM 3275 C C . TYR A 1 428 ? -10.580 -20.944 -15.368 1.00 35.75 428 TYR A C 1
ATOM 3277 O O . TYR A 1 428 ? -9.551 -21.286 -14.785 1.00 35.75 428 TYR A O 1
ATOM 3285 N N . ARG A 1 429 ? -11.778 -21.412 -14.976 1.00 30.88 429 ARG A N 1
ATOM 3286 C CA . ARG A 1 429 ? -11.982 -22.236 -13.764 1.00 30.88 429 ARG A CA 1
ATOM 3287 C C . ARG A 1 429 ? -11.386 -23.649 -13.883 1.00 30.88 429 ARG A C 1
ATOM 3289 O O . ARG A 1 429 ? -10.954 -24.219 -12.883 1.00 30.88 429 ARG A O 1
ATOM 3296 N N . ARG A 1 430 ? -11.325 -24.222 -15.097 1.00 27.48 430 ARG A N 1
ATOM 3297 C CA . ARG A 1 430 ? -10.792 -25.582 -15.330 1.00 27.48 430 ARG A CA 1
ATOM 3298 C C . ARG A 1 430 ? -9.263 -25.646 -15.361 1.00 27.48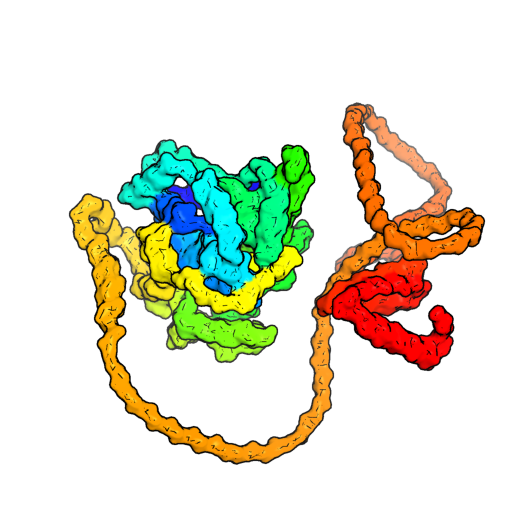 430 ARG A C 1
ATOM 3300 O O . ARG A 1 430 ? -8.709 -26.620 -14.857 1.00 27.48 430 ARG A O 1
ATOM 3307 N N . ARG A 1 431 ? -8.570 -24.631 -15.896 1.00 30.48 431 ARG A N 1
ATOM 3308 C CA . ARG A 1 431 ? -7.091 -24.624 -15.941 1.00 30.48 431 ARG A CA 1
ATOM 3309 C C . ARG A 1 431 ? -6.454 -24.431 -14.561 1.00 30.48 431 ARG A C 1
ATOM 3311 O O . ARG A 1 431 ? -5.424 -25.045 -14.295 1.00 30.48 431 ARG A O 1
ATOM 3318 N N . TYR A 1 432 ? -7.094 -23.665 -13.676 1.00 33.94 432 TYR A N 1
ATOM 3319 C CA . TYR A 1 432 ? -6.603 -23.439 -12.312 1.00 33.94 432 TYR A CA 1
ATOM 3320 C C . TYR A 1 432 ? -6.724 -24.696 -11.423 1.00 33.94 432 TYR A C 1
ATOM 3322 O O . TYR A 1 432 ? -5.786 -25.051 -10.714 1.00 33.94 432 TYR A O 1
ATOM 3330 N N . LEU A 1 433 ? -7.837 -25.439 -11.517 1.00 33.25 433 LEU A N 1
ATOM 3331 C CA . LEU A 1 433 ? -8.058 -26.653 -10.713 1.00 33.25 433 LEU A CA 1
ATOM 3332 C C . LEU A 1 433 ? -7.315 -27.893 -11.246 1.00 33.25 433 LEU A C 1
ATOM 3334 O O . LEU A 1 433 ? -6.900 -28.740 -10.457 1.00 33.25 433 LEU A O 1
ATOM 3338 N N . ALA A 1 434 ? -7.078 -27.994 -12.559 1.00 30.97 434 ALA A N 1
ATOM 3339 C CA . ALA A 1 434 ? -6.410 -29.158 -13.150 1.00 30.97 434 ALA A CA 1
ATOM 3340 C C . ALA A 1 434 ? -4.910 -29.263 -12.803 1.00 30.97 434 ALA A C 1
ATOM 3342 O O . ALA A 1 434 ? -4.363 -30.363 -12.803 1.00 30.97 434 ALA A O 1
ATOM 3343 N N . ARG A 1 435 ? -4.233 -28.154 -12.466 1.00 35.75 435 ARG A N 1
ATOM 3344 C CA . ARG A 1 435 ? -2.792 -28.170 -12.139 1.00 35.75 435 ARG A CA 1
ATOM 3345 C C . ARG A 1 435 ? -2.473 -28.493 -10.674 1.00 35.75 435 ARG A C 1
ATOM 3347 O O . ARG A 1 435 ? -1.358 -28.928 -10.400 1.00 35.75 435 ARG A O 1
ATOM 3354 N N . ARG A 1 436 ? -3.428 -28.361 -9.740 1.00 32.84 436 ARG A N 1
ATOM 3355 C CA . ARG A 1 436 ? -3.208 -28.680 -8.309 1.00 32.84 436 ARG A CA 1
ATOM 3356 C C . ARG A 1 436 ? -3.395 -30.173 -7.985 1.00 32.84 436 ARG A C 1
ATOM 3358 O O . ARG A 1 436 ? -2.863 -30.643 -6.987 1.00 32.84 436 ARG A O 1
ATOM 3365 N N . ALA A 1 437 ? -4.063 -30.941 -8.851 1.00 29.81 437 ALA A N 1
ATOM 3366 C CA . ALA A 1 437 ? -4.287 -32.382 -8.666 1.00 29.81 437 ALA A CA 1
ATOM 3367 C C . ALA A 1 437 ? -3.093 -33.279 -9.077 1.00 29.81 437 ALA A C 1
ATOM 3369 O O . ALA A 1 437 ? -3.155 -34.494 -8.918 1.00 29.81 437 ALA A O 1
ATOM 3370 N N . GLY A 1 438 ? -2.003 -32.706 -9.599 1.00 30.62 438 GLY A N 1
ATOM 3371 C CA . GLY A 1 438 ? -0.928 -33.451 -10.264 1.00 30.62 438 GLY A CA 1
ATOM 3372 C C . GLY A 1 438 ? 0.401 -33.560 -9.516 1.00 30.62 438 GLY A C 1
ATOM 3373 O O . GLY A 1 438 ? 1.424 -33.649 -10.185 1.00 30.62 438 GLY A O 1
ATOM 3374 N N . ARG A 1 439 ? 0.444 -33.509 -8.175 1.00 29.64 439 ARG A N 1
ATOM 3375 C CA . ARG A 1 439 ? 1.669 -33.821 -7.405 1.00 29.64 439 ARG A CA 1
ATOM 3376 C C . ARG A 1 439 ? 1.361 -34.511 -6.076 1.00 29.64 439 ARG A C 1
ATOM 3378 O O . ARG A 1 439 ? 1.391 -33.897 -5.018 1.00 29.64 439 ARG A O 1
ATOM 3385 N N . THR A 1 440 ? 1.116 -35.816 -6.136 1.00 25.08 440 THR A N 1
ATOM 3386 C CA . THR A 1 440 ? 1.380 -36.734 -5.020 1.00 25.08 440 THR A CA 1
ATOM 3387 C C . THR A 1 440 ? 2.102 -37.975 -5.555 1.00 25.08 440 THR A C 1
ATOM 3389 O O . THR A 1 440 ? 1.643 -38.586 -6.514 1.00 25.08 440 THR A O 1
ATOM 3392 N N . ARG A 1 441 ? 3.212 -38.331 -4.881 1.00 24.33 441 ARG A N 1
ATOM 3393 C CA . ARG A 1 441 ? 4.145 -39.468 -5.100 1.00 24.33 441 ARG A CA 1
ATOM 3394 C C . ARG A 1 441 ? 5.114 -39.287 -6.293 1.00 24.33 441 ARG A C 1
ATOM 3396 O O . ARG A 1 441 ? 4.709 -38.811 -7.338 1.00 24.33 441 ARG A O 1
ATOM 3403 N N . ALA A 1 442 ? 6.412 -39.592 -6.211 1.00 24.62 442 ALA A N 1
ATOM 3404 C CA . ALA A 1 442 ? 7.138 -40.506 -5.328 1.00 24.62 442 ALA A CA 1
ATOM 3405 C C . ALA A 1 442 ? 8.570 -40.023 -4.999 1.00 24.62 442 ALA A C 1
ATOM 3407 O O . ALA A 1 442 ? 9.169 -39.239 -5.731 1.00 24.62 442 ALA A O 1
ATOM 3408 N N . ALA A 1 443 ? 9.085 -40.535 -3.880 1.00 22.62 443 ALA A N 1
ATOM 3409 C CA . ALA A 1 443 ? 10.466 -40.444 -3.427 1.00 22.62 443 ALA A CA 1
ATOM 3410 C C . ALA A 1 443 ? 11.408 -41.344 -4.251 1.00 22.62 443 ALA A C 1
ATOM 3412 O O . ALA A 1 443 ? 10.989 -42.387 -4.748 1.00 22.62 443 ALA A O 1
ATOM 3413 N N . GLY A 1 444 ? 12.690 -40.981 -4.311 1.00 23.22 444 GLY A N 1
ATOM 3414 C CA . GLY A 1 444 ? 13.759 -41.824 -4.844 1.00 23.22 444 GLY A CA 1
ATOM 3415 C C . GLY A 1 444 ? 15.117 -41.149 -4.676 1.00 23.22 444 GLY A C 1
ATOM 3416 O O . GLY A 1 444 ? 15.369 -40.108 -5.269 1.00 23.22 444 GLY A O 1
ATOM 3417 N N . ALA A 1 445 ? 15.941 -41.717 -3.802 1.00 22.80 445 ALA A N 1
ATOM 3418 C CA . ALA A 1 445 ? 17.246 -41.231 -3.378 1.00 22.80 445 ALA A CA 1
ATOM 3419 C C . ALA A 1 445 ? 18.285 -41.155 -4.508 1.00 22.80 445 ALA A C 1
ATOM 3421 O O . ALA A 1 445 ? 18.284 -42.005 -5.388 1.00 22.80 445 ALA A O 1
ATOM 3422 N N . HIS A 1 446 ? 19.243 -40.227 -4.398 1.00 24.95 446 HIS A N 1
ATOM 3423 C CA . HIS A 1 446 ? 20.632 -40.496 -4.780 1.00 24.95 446 HIS A CA 1
ATOM 3424 C C . HIS A 1 446 ? 21.613 -39.581 -4.033 1.00 24.95 446 HIS A C 1
ATOM 3426 O O . HIS A 1 446 ? 21.592 -38.358 -4.134 1.00 24.95 446 HIS A O 1
ATOM 3432 N N . THR A 1 447 ? 22.464 -40.242 -3.258 1.00 22.73 447 THR A N 1
ATOM 3433 C CA . THR A 1 447 ? 23.695 -39.782 -2.614 1.00 22.73 447 THR A CA 1
ATOM 3434 C C . THR A 1 447 ? 24.797 -39.522 -3.644 1.00 22.73 447 THR A C 1
ATOM 3436 O O . THR A 1 447 ? 24.931 -40.289 -4.595 1.00 22.73 447 THR A O 1
ATOM 3439 N N . GLY A 1 448 ? 25.640 -38.511 -3.413 1.00 24.45 448 GLY A N 1
ATOM 3440 C CA . GLY A 1 448 ? 26.816 -38.235 -4.244 1.00 24.45 448 GLY A CA 1
ATOM 3441 C C . GLY A 1 448 ? 27.753 -37.205 -3.615 1.00 24.45 448 GLY A C 1
ATOM 3442 O O . GLY A 1 448 ? 27.701 -36.027 -3.942 1.00 24.45 448 GLY A O 1
ATOM 3443 N N . ASP A 1 449 ? 28.582 -37.684 -2.693 1.00 22.94 449 ASP A N 1
ATOM 3444 C CA . ASP A 1 449 ? 29.724 -37.020 -2.060 1.00 22.94 449 ASP A CA 1
ATOM 3445 C C . ASP A 1 449 ? 30.821 -36.659 -3.083 1.00 22.94 449 ASP A C 1
ATOM 3447 O O . ASP A 1 449 ? 31.202 -37.518 -3.879 1.00 22.94 449 ASP A O 1
ATOM 3451 N N . ARG A 1 450 ? 31.369 -35.433 -3.027 1.00 25.48 450 ARG A N 1
ATOM 3452 C CA . ARG A 1 450 ? 32.777 -35.148 -3.373 1.00 25.48 450 ARG A CA 1
ATOM 3453 C C . ARG A 1 450 ? 33.327 -33.976 -2.559 1.00 25.48 450 ARG A C 1
ATOM 3455 O O . ARG A 1 450 ? 33.129 -32.807 -2.881 1.00 25.48 450 ARG A O 1
ATOM 3462 N N . ARG A 1 451 ? 34.102 -34.337 -1.537 1.00 22.48 451 ARG A N 1
ATOM 3463 C CA . ARG A 1 451 ? 35.159 -33.529 -0.917 1.00 22.48 451 ARG A CA 1
ATOM 3464 C C . ARG A 1 451 ? 36.281 -33.208 -1.916 1.00 22.48 451 ARG A C 1
ATOM 3466 O O . ARG A 1 451 ? 36.684 -34.066 -2.696 1.00 22.48 451 ARG A O 1
ATOM 3473 N N . GLY A 1 452 ? 36.852 -32.012 -1.797 1.00 24.67 452 GLY A N 1
ATOM 3474 C CA . GLY A 1 452 ? 38.131 -31.609 -2.386 1.00 24.67 452 GLY A CA 1
ATOM 3475 C C . GLY A 1 452 ? 38.733 -30.491 -1.536 1.00 24.67 452 GLY A C 1
ATOM 3476 O O . GLY A 1 452 ? 38.080 -29.483 -1.291 1.00 24.67 452 GLY A O 1
ATOM 3477 N N . ALA A 1 453 ? 39.931 -30.719 -1.007 1.00 23.23 453 ALA A N 1
ATOM 3478 C CA . ALA A 1 453 ? 40.524 -29.995 0.107 1.00 23.23 453 ALA A CA 1
ATOM 3479 C C . ALA A 1 453 ? 41.812 -29.244 -0.306 1.00 23.23 453 ALA A C 1
ATOM 3481 O O . ALA A 1 453 ? 42.577 -29.760 -1.109 1.00 23.23 453 ALA A O 1
ATOM 3482 N N . ILE A 1 454 ? 42.048 -28.096 0.353 1.00 22.77 454 ILE A N 1
ATOM 3483 C CA . ILE A 1 454 ? 43.337 -27.502 0.793 1.00 22.77 454 ILE A CA 1
ATOM 3484 C C . ILE A 1 454 ? 44.316 -26.929 -0.263 1.00 22.77 454 ILE A C 1
ATOM 3486 O O . ILE A 1 454 ? 44.947 -27.668 -1.004 1.00 22.77 454 ILE A O 1
ATOM 3490 N N . HIS A 1 455 ? 44.615 -25.621 -0.150 1.00 23.84 455 HIS A N 1
ATOM 3491 C CA . HIS A 1 455 ? 45.976 -25.144 0.175 1.00 23.84 455 HIS A CA 1
ATOM 3492 C C . HIS A 1 455 ? 45.994 -23.740 0.817 1.00 23.84 455 HIS A C 1
ATOM 3494 O O . HIS A 1 455 ? 45.207 -22.863 0.475 1.00 23.84 455 HIS A O 1
ATOM 3500 N N . ARG A 1 456 ? 46.886 -23.587 1.808 1.00 22.53 456 ARG A N 1
ATOM 3501 C CA . ARG A 1 456 ? 47.151 -22.407 2.654 1.00 22.53 456 ARG A CA 1
ATOM 3502 C C . ARG A 1 456 ? 48.216 -21.473 2.058 1.00 22.53 456 ARG A C 1
ATOM 3504 O O . ARG A 1 456 ? 49.142 -21.947 1.411 1.00 22.53 456 ARG A O 1
ATOM 3511 N N . GLY A 1 457 ? 48.168 -20.213 2.498 1.00 23.00 457 GLY A N 1
ATOM 3512 C CA . GLY A 1 457 ? 49.262 -19.225 2.549 1.00 23.00 457 GLY A CA 1
ATOM 3513 C C . GLY A 1 457 ? 48.705 -17.834 2.226 1.00 23.00 457 GLY A C 1
ATOM 3514 O O . GLY A 1 457 ? 47.950 -17.713 1.279 1.00 23.00 457 GLY A O 1
ATOM 3515 N N . GLY A 1 458 ? 48.930 -16.733 2.935 1.00 22.30 458 GLY A N 1
ATOM 3516 C CA . GLY A 1 458 ? 49.738 -16.353 4.089 1.00 22.30 458 GLY A CA 1
ATOM 3517 C C . GLY A 1 458 ? 49.712 -14.810 4.115 1.00 22.30 458 GLY A C 1
ATOM 3518 O O . GLY A 1 458 ? 49.745 -14.197 3.057 1.00 22.30 458 GLY A O 1
ATOM 3519 N N . ASN A 1 459 ? 49.552 -14.223 5.305 1.00 22.14 459 ASN A N 1
ATOM 3520 C CA . ASN A 1 459 ? 49.594 -12.800 5.701 1.00 22.14 459 ASN A CA 1
ATOM 3521 C C . ASN A 1 459 ? 49.923 -11.706 4.660 1.00 22.14 459 ASN A C 1
ATOM 3523 O O . ASN A 1 459 ? 50.998 -11.736 4.080 1.00 22.14 459 ASN A O 1
ATOM 3527 N N . HIS A 1 460 ? 49.139 -10.614 4.665 1.00 24.55 460 HIS A N 1
ATOM 3528 C CA . HIS A 1 460 ? 49.660 -9.250 4.878 1.00 24.55 460 HIS A CA 1
ATOM 3529 C C . HIS A 1 460 ? 48.574 -8.232 5.268 1.00 24.55 460 HIS A C 1
ATOM 3531 O O . HIS A 1 460 ? 47.383 -8.424 5.043 1.00 24.55 460 HIS A O 1
ATOM 3537 N N . ALA A 1 461 ? 49.034 -7.195 5.967 1.00 23.34 461 ALA A N 1
ATOM 3538 C CA . ALA A 1 461 ? 48.285 -6.280 6.813 1.00 23.34 461 ALA A CA 1
ATOM 3539 C C . ALA A 1 461 ? 47.633 -5.088 6.075 1.00 23.34 461 ALA A C 1
ATOM 3541 O O . ALA A 1 461 ? 48.001 -4.725 4.964 1.00 23.34 461 ALA A O 1
ATOM 3542 N N . HIS A 1 462 ? 46.666 -4.491 6.779 1.00 23.62 462 HIS A N 1
ATOM 3543 C CA . HIS A 1 462 ? 45.890 -3.259 6.550 1.00 23.62 462 HIS A CA 1
ATOM 3544 C C . HIS A 1 462 ? 46.668 -2.034 5.989 1.00 23.62 462 HIS A C 1
ATOM 3546 O O . HIS A 1 462 ? 47.863 -1.909 6.247 1.00 23.62 462 HIS A O 1
ATOM 3552 N N . PRO A 1 463 ? 45.990 -1.078 5.299 1.00 26.89 463 PRO A N 1
ATOM 3553 C CA . PRO A 1 463 ? 45.163 -0.079 5.994 1.00 26.89 463 PRO A CA 1
ATOM 3554 C C . PRO A 1 463 ? 43.794 0.238 5.369 1.00 26.89 463 PRO A C 1
ATOM 3556 O O . PRO A 1 463 ? 43.591 0.269 4.159 1.00 26.89 463 PRO A O 1
ATOM 3559 N N . ARG A 1 464 ? 42.854 0.522 6.276 1.00 22.98 464 ARG A N 1
ATOM 3560 C CA . ARG A 1 464 ? 41.492 1.007 6.039 1.00 22.98 464 ARG A CA 1
ATOM 3561 C C . ARG A 1 464 ? 41.528 2.473 5.588 1.00 22.98 464 ARG A C 1
ATOM 3563 O O . ARG A 1 464 ? 42.202 3.280 6.223 1.00 22.98 464 ARG A O 1
ATOM 3570 N N . ARG A 1 465 ? 40.751 2.834 4.562 1.00 24.67 465 ARG A N 1
ATOM 3571 C CA . ARG A 1 465 ? 40.333 4.223 4.306 1.00 24.67 465 ARG A CA 1
ATOM 3572 C C . ARG A 1 465 ? 38.832 4.340 4.544 1.00 24.67 465 ARG A C 1
ATOM 3574 O O . ARG A 1 465 ? 38.043 3.621 3.941 1.00 24.67 465 ARG A O 1
ATOM 3581 N N . SER A 1 466 ? 38.488 5.216 5.480 1.00 25.53 466 SER A N 1
ATOM 3582 C CA . SER A 1 466 ? 37.146 5.607 5.889 1.00 25.53 466 SER A CA 1
ATOM 3583 C C . SER A 1 466 ? 36.527 6.577 4.883 1.00 25.53 466 SER A C 1
ATOM 3585 O O . SER A 1 466 ? 37.181 7.510 4.420 1.00 25.53 466 SER A O 1
ATOM 3587 N N . CYS A 1 467 ? 35.255 6.343 4.575 1.00 23.11 467 CYS A N 1
ATOM 3588 C CA . CYS A 1 467 ? 34.389 7.213 3.795 1.00 23.11 467 CYS A CA 1
ATOM 3589 C C . CYS A 1 467 ? 33.719 8.229 4.735 1.00 23.11 467 CYS A C 1
ATOM 3591 O O . CYS A 1 467 ? 32.961 7.840 5.621 1.00 23.11 467 CYS A O 1
ATOM 3593 N N . ASP A 1 468 ? 33.995 9.518 4.537 1.00 23.72 468 ASP A N 1
ATOM 3594 C CA . ASP A 1 468 ? 33.283 10.635 5.164 1.00 23.72 468 ASP A CA 1
ATOM 3595 C C . ASP A 1 468 ? 32.059 11.021 4.319 1.00 23.72 468 ASP A C 1
ATOM 3597 O O . ASP A 1 468 ? 32.233 11.375 3.151 1.00 23.72 468 ASP A O 1
ATOM 3601 N N . ARG A 1 469 ? 30.850 11.047 4.912 1.00 24.39 469 ARG A N 1
ATOM 3602 C CA . ARG A 1 469 ? 29.908 12.194 4.854 1.00 24.39 469 ARG A CA 1
ATOM 3603 C C . ARG A 1 469 ? 28.527 11.934 5.482 1.00 24.39 469 ARG A C 1
ATOM 3605 O O . ARG A 1 469 ? 27.925 10.888 5.293 1.00 24.39 469 ARG A O 1
ATOM 3612 N N . CYS A 1 470 ? 28.024 13.027 6.071 1.00 22.56 470 CYS A N 1
ATOM 3613 C CA . CYS A 1 470 ? 26.631 13.408 6.359 1.00 22.56 470 CYS A CA 1
ATOM 3614 C C . CYS A 1 470 ? 25.969 12.908 7.658 1.00 22.56 470 CYS A C 1
ATOM 3616 O O . CYS A 1 470 ? 25.356 11.852 7.701 1.00 22.56 470 CYS A O 1
ATOM 3618 N N . CYS A 1 471 ? 25.951 13.783 8.674 1.00 23.14 471 CYS A N 1
ATOM 3619 C CA . CYS A 1 471 ? 24.880 13.861 9.674 1.00 23.14 471 CYS A CA 1
ATOM 3620 C C . CYS A 1 471 ? 24.622 15.328 10.059 1.00 23.14 471 CYS A C 1
ATOM 3622 O O . CYS A 1 471 ? 25.551 16.083 10.343 1.00 23.14 471 CYS A O 1
ATOM 3624 N N . SER A 1 472 ? 23.350 15.726 10.018 1.00 25.42 472 SER A N 1
ATOM 3625 C CA . SER A 1 472 ? 22.825 17.060 10.323 1.00 25.42 472 SER A CA 1
ATOM 3626 C C . SER A 1 472 ? 22.452 17.215 11.802 1.00 25.42 472 SER A C 1
ATOM 3628 O O . SER A 1 472 ? 21.859 16.322 12.401 1.00 25.42 472 SER A O 1
ATOM 3630 N N . THR A 1 473 ? 22.774 18.378 12.366 1.00 25.06 473 THR A N 1
ATOM 3631 C CA . THR A 1 473 ? 22.654 18.761 13.781 1.00 25.06 473 THR A CA 1
ATOM 3632 C C . THR A 1 473 ? 21.269 19.324 14.133 1.00 25.06 473 THR A C 1
ATOM 3634 O O . THR A 1 473 ? 20.736 20.151 13.395 1.00 25.06 473 THR A O 1
ATOM 3637 N N . SER A 1 474 ? 20.726 18.980 15.306 1.00 24.56 474 SER A N 1
ATOM 3638 C CA . SER A 1 474 ? 19.620 19.705 15.953 1.00 24.56 474 SER A CA 1
ATOM 3639 C C . SER A 1 474 ? 20.090 20.298 17.288 1.00 24.56 474 SER A C 1
ATOM 3641 O O . SER A 1 474 ? 20.398 19.551 18.215 1.00 24.56 474 SER A O 1
ATOM 3643 N N . LEU A 1 475 ? 20.146 21.630 17.373 1.00 28.03 475 LEU A N 1
ATOM 3644 C CA . LEU A 1 475 ? 20.420 22.423 18.580 1.00 28.03 475 LEU A CA 1
ATOM 3645 C C . LEU A 1 475 ? 19.095 22.954 19.154 1.00 28.03 475 LEU A C 1
ATOM 3647 O O . LEU A 1 475 ? 18.263 23.456 18.400 1.00 28.03 475 LEU A O 1
ATOM 3651 N N . PHE A 1 476 ? 18.922 22.889 20.476 1.00 26.50 476 PHE A N 1
ATOM 3652 C CA . PHE A 1 476 ? 17.874 23.605 21.212 1.00 26.50 476 PHE A CA 1
ATOM 3653 C C . PHE A 1 476 ? 18.527 24.523 22.255 1.00 26.50 476 PHE A C 1
ATOM 3655 O O . PHE A 1 476 ? 19.342 24.068 23.054 1.00 26.50 476 PHE A O 1
ATOM 3662 N N . ASP A 1 477 ? 18.155 25.806 22.238 1.00 24.08 477 ASP A N 1
ATOM 3663 C CA . ASP A 1 477 ? 18.602 26.845 23.176 1.00 24.08 477 ASP A CA 1
ATOM 3664 C C . ASP A 1 477 ? 17.861 26.756 24.523 1.00 24.08 477 ASP A C 1
ATOM 3666 O O . ASP A 1 477 ? 16.631 26.671 24.562 1.00 24.08 477 ASP A O 1
ATOM 3670 N N . VAL A 1 478 ? 18.594 26.888 25.635 1.00 26.73 478 VAL A N 1
ATOM 3671 C CA . VAL A 1 478 ? 18.041 27.264 26.949 1.00 26.73 478 VAL A CA 1
ATOM 3672 C C . VAL A 1 478 ? 18.871 28.420 27.505 1.00 26.73 478 VAL A C 1
ATOM 3674 O O . VAL A 1 478 ? 19.892 28.213 28.153 1.00 26.73 478 VAL A O 1
ATOM 3677 N N . ALA A 1 479 ? 18.424 29.655 27.277 1.00 25.80 479 ALA A N 1
ATOM 3678 C CA . ALA A 1 479 ? 18.982 30.839 27.925 1.00 25.80 479 ALA A CA 1
ATOM 3679 C C . ALA A 1 479 ? 18.240 31.118 29.248 1.00 25.80 479 ALA A C 1
ATOM 3681 O O . ALA A 1 479 ? 17.021 31.300 29.253 1.00 25.80 479 ALA A O 1
ATOM 3682 N N . ARG A 1 480 ? 18.959 31.189 30.379 1.00 29.31 480 ARG A N 1
ATOM 3683 C CA . ARG A 1 480 ? 18.467 31.804 31.627 1.00 29.31 480 ARG A CA 1
ATOM 3684 C C . ARG A 1 480 ? 19.233 33.094 31.908 1.00 29.31 480 ARG A C 1
ATOM 3686 O O . ARG A 1 480 ? 20.458 33.098 31.947 1.00 29.31 480 ARG A O 1
ATOM 3693 N N . HIS A 1 481 ? 18.478 34.163 32.155 1.00 25.14 481 HIS A N 1
ATOM 3694 C CA . HIS A 1 481 ? 18.951 35.427 32.710 1.00 25.14 481 HIS A CA 1
ATOM 3695 C C . HIS A 1 481 ? 19.619 35.225 34.078 1.00 25.14 481 HIS A C 1
ATOM 3697 O O . HIS A 1 481 ? 19.003 34.696 35.002 1.00 25.14 481 HIS A O 1
ATOM 3703 N N . THR A 1 482 ? 20.850 35.708 34.230 1.00 26.55 482 THR A N 1
ATOM 3704 C CA . THR A 1 482 ? 21.493 35.918 35.530 1.00 26.55 482 THR A CA 1
ATOM 3705 C C . THR A 1 482 ? 21.112 37.296 36.070 1.00 26.55 482 THR A C 1
ATOM 3707 O O . THR A 1 482 ? 21.606 38.312 35.586 1.00 26.55 482 THR A O 1
ATOM 3710 N N . GLY A 1 483 ? 20.238 37.327 37.075 1.00 24.58 483 GLY A N 1
ATOM 3711 C CA . GLY A 1 483 ? 20.089 38.444 38.006 1.00 24.58 483 GLY A CA 1
ATOM 3712 C C . GLY A 1 483 ? 20.671 38.029 39.355 1.00 24.58 483 GLY A C 1
ATOM 3713 O O . GLY A 1 483 ? 20.297 36.990 39.893 1.00 24.58 483 GLY A O 1
ATOM 3714 N N . ALA A 1 484 ? 21.632 38.802 39.851 1.00 27.55 484 ALA A N 1
ATOM 3715 C CA . ALA A 1 484 ? 22.356 38.566 41.093 1.00 27.55 484 ALA A CA 1
ATOM 3716 C C . ALA A 1 484 ? 21.437 38.563 42.331 1.00 27.55 484 ALA A C 1
ATOM 3718 O O . ALA A 1 484 ? 20.516 39.369 42.436 1.00 27.55 484 ALA A O 1
ATOM 3719 N N . GLY A 1 485 ? 21.735 37.690 43.298 1.00 25.41 485 GLY A N 1
ATOM 3720 C CA . GLY A 1 485 ? 21.073 37.662 44.603 1.00 25.41 485 GLY A CA 1
ATOM 3721 C C . GLY A 1 485 ? 21.443 36.418 45.407 1.00 25.41 485 GLY A C 1
ATOM 3722 O O . GLY A 1 485 ? 20.836 35.365 45.256 1.00 25.41 485 GLY A O 1
ATOM 3723 N N . ALA A 1 486 ? 22.465 36.536 46.250 1.00 28.72 486 ALA A N 1
ATOM 3724 C CA . ALA A 1 486 ? 22.915 35.490 47.159 1.00 28.72 486 ALA A CA 1
ATOM 3725 C C . ALA A 1 486 ? 21.857 35.132 48.222 1.00 28.72 486 ALA A C 1
ATOM 3727 O O . ALA A 1 486 ? 21.253 36.031 48.805 1.00 28.72 486 ALA A O 1
ATOM 3728 N N . ARG A 1 487 ? 21.724 33.835 48.548 1.00 25.08 487 ARG A N 1
ATOM 3729 C CA . ARG A 1 487 ? 21.508 33.305 49.914 1.00 25.08 487 ARG A CA 1
ATOM 3730 C C . ARG A 1 487 ? 21.660 31.776 49.929 1.00 25.08 487 ARG A C 1
ATOM 3732 O O . ARG A 1 487 ? 21.024 31.074 49.151 1.00 25.08 487 ARG A O 1
ATOM 3739 N N . ARG A 1 488 ? 22.513 31.275 50.829 1.00 29.69 488 ARG A N 1
ATOM 3740 C CA . ARG A 1 488 ? 22.625 29.854 51.205 1.00 29.69 488 ARG A CA 1
ATOM 3741 C C . ARG A 1 488 ? 21.394 29.440 52.012 1.00 29.69 488 ARG A C 1
ATOM 3743 O O . ARG A 1 488 ? 21.103 30.123 52.988 1.00 29.69 488 ARG A O 1
ATOM 3750 N N . ILE A 1 489 ? 20.783 28.296 51.695 1.00 26.91 489 ILE A N 1
ATOM 3751 C CA . ILE A 1 489 ? 20.017 27.469 52.646 1.00 26.91 489 ILE A CA 1
ATOM 3752 C C . ILE A 1 489 ? 20.242 25.996 52.258 1.00 26.91 489 ILE A C 1
ATOM 3754 O O . ILE A 1 489 ? 20.080 25.637 51.095 1.00 26.91 489 ILE A O 1
ATOM 3758 N N . GLY A 1 490 ? 20.691 25.176 53.213 1.00 24.25 490 GLY A N 1
ATOM 3759 C CA . GLY A 1 490 ? 20.866 23.727 53.064 1.00 24.25 490 GLY A CA 1
ATOM 3760 C C . GLY A 1 490 ? 19.588 22.936 53.376 1.00 24.25 490 GLY A C 1
ATOM 3761 O O . GLY A 1 490 ? 18.689 23.450 54.034 1.00 24.25 490 GLY A O 1
ATOM 3762 N N . GLY A 1 491 ? 19.524 21.681 52.920 1.00 24.52 491 GLY A N 1
ATOM 3763 C CA . GLY A 1 491 ? 18.436 20.729 53.208 1.00 24.52 491 GLY A CA 1
ATOM 3764 C C . GLY A 1 491 ? 18.081 19.838 52.005 1.00 24.52 491 GLY A C 1
ATOM 3765 O O . GLY A 1 491 ? 18.355 20.243 50.881 1.00 24.52 491 GLY A O 1
ATOM 3766 N N . PRO A 1 492 ? 17.547 18.618 52.211 1.00 26.81 492 PRO A N 1
ATOM 3767 C CA . PRO A 1 492 ? 17.782 17.450 51.353 1.00 26.81 492 PRO A CA 1
ATOM 3768 C C . PRO A 1 492 ? 17.004 17.458 50.028 1.00 26.81 492 PRO A C 1
ATOM 3770 O O . PRO A 1 492 ? 15.898 17.984 49.928 1.00 26.81 492 PRO A O 1
ATOM 3773 N N . ILE A 1 493 ? 17.588 16.819 49.009 1.00 26.95 493 ILE A N 1
ATOM 3774 C CA . ILE A 1 493 ? 17.021 16.668 47.663 1.00 26.95 493 ILE A CA 1
ATOM 3775 C C . ILE A 1 493 ? 15.857 15.668 47.715 1.00 26.95 493 ILE A C 1
ATOM 3777 O O . ILE A 1 493 ? 16.059 14.457 47.692 1.00 26.95 493 ILE A O 1
ATOM 3781 N N . GLY A 1 494 ? 14.634 16.194 47.781 1.00 22.52 494 GLY A N 1
ATOM 3782 C CA . GLY A 1 494 ? 13.399 15.484 47.453 1.00 22.52 494 GLY A CA 1
ATOM 3783 C C . GLY A 1 494 ? 13.012 15.714 45.988 1.00 22.52 494 GLY A C 1
ATOM 3784 O O . GLY A 1 494 ? 13.108 16.827 45.466 1.00 22.52 494 GLY A O 1
ATOM 3785 N N . SER A 1 495 ? 12.579 14.650 45.317 1.00 28.78 495 SER A N 1
ATOM 3786 C CA . SER A 1 495 ? 12.120 14.633 43.926 1.00 28.78 495 SER A CA 1
ATOM 3787 C C . SER A 1 495 ? 10.997 15.648 43.674 1.00 28.78 495 SER A C 1
ATOM 3789 O O . SER A 1 495 ? 9.903 15.494 44.215 1.00 28.78 495 SER A O 1
ATOM 3791 N N . THR A 1 496 ? 11.232 16.649 42.817 1.00 23.53 496 THR A N 1
ATOM 3792 C CA . THR A 1 496 ? 10.171 17.555 42.342 1.00 23.53 496 THR A CA 1
ATOM 3793 C C . THR A 1 496 ? 10.126 17.601 40.817 1.00 23.53 496 THR A C 1
ATOM 3795 O O . THR A 1 496 ? 11.048 18.062 40.146 1.00 23.53 496 THR A O 1
ATOM 3798 N N . THR A 1 497 ? 9.011 17.117 40.284 1.00 22.06 497 THR A N 1
ATOM 3799 C CA . THR A 1 497 ? 8.568 17.140 38.888 1.00 22.06 497 THR A CA 1
ATOM 3800 C C . THR A 1 497 ? 8.366 18.586 38.404 1.00 22.06 497 THR A C 1
ATOM 3802 O O . THR A 1 497 ? 7.581 19.324 38.999 1.00 22.06 497 THR A O 1
ATOM 3805 N N . PHE A 1 498 ? 9.016 19.014 37.313 1.00 22.19 498 PHE A N 1
ATOM 3806 C CA . PHE A 1 498 ? 8.763 20.334 36.707 1.00 22.19 498 PHE A CA 1
ATOM 3807 C C . PHE A 1 498 ? 7.664 20.258 35.634 1.00 22.19 498 PHE A C 1
ATOM 3809 O O . PHE A 1 498 ? 7.801 19.580 34.618 1.00 22.19 498 PHE A O 1
ATOM 3816 N N . ARG A 1 499 ? 6.570 20.990 35.871 1.00 20.30 499 ARG A N 1
ATOM 3817 C CA . ARG A 1 499 ? 5.407 21.168 34.987 1.00 20.30 499 ARG A CA 1
ATOM 3818 C C . ARG A 1 499 ? 5.565 22.501 34.240 1.00 20.30 499 ARG A C 1
ATOM 3820 O O . ARG A 1 499 ? 5.644 23.541 34.887 1.00 20.30 499 ARG A O 1
ATOM 3827 N N . ALA A 1 500 ? 5.599 22.502 32.907 1.00 24.38 500 ALA A N 1
ATOM 3828 C CA . ALA A 1 500 ? 5.610 23.736 32.112 1.00 24.38 500 ALA A CA 1
ATOM 3829 C C . ALA A 1 500 ? 4.171 24.169 31.768 1.00 24.38 500 ALA A C 1
ATOM 3831 O O . ALA A 1 500 ? 3.442 23.441 31.097 1.00 24.38 500 ALA A O 1
ATOM 3832 N N . GLN A 1 501 ? 3.753 25.350 32.234 1.00 20.67 501 GLN A N 1
ATOM 3833 C CA . GLN A 1 501 ? 2.528 26.027 31.791 1.00 20.67 501 GLN A CA 1
ATOM 3834 C C . GLN A 1 501 ? 2.839 26.917 30.581 1.00 20.67 501 GLN A C 1
ATOM 3836 O O . GLN A 1 501 ? 3.713 27.776 30.653 1.00 20.67 501 GLN A O 1
ATOM 3841 N N . ILE A 1 502 ? 2.081 26.755 29.495 1.00 23.95 502 ILE A N 1
ATOM 3842 C CA . ILE A 1 502 ? 2.074 27.661 28.340 1.00 23.95 502 ILE A CA 1
ATOM 3843 C C . ILE A 1 502 ? 0.792 28.502 28.421 1.00 23.95 502 ILE A C 1
ATOM 3845 O O . ILE A 1 502 ? -0.306 27.946 28.444 1.00 23.95 502 ILE A O 1
ATOM 3849 N N . ARG A 1 503 ? 0.914 29.835 28.456 1.00 19.86 503 ARG A N 1
ATOM 3850 C CA . ARG A 1 503 ? -0.210 30.765 28.232 1.00 19.86 503 ARG A CA 1
ATOM 3851 C C . ARG A 1 503 ? -0.236 31.204 26.758 1.00 19.86 503 ARG A C 1
ATOM 3853 O O . ARG A 1 503 ? 0.819 31.570 26.246 1.00 19.86 503 ARG A O 1
ATOM 3860 N N . PRO A 1 504 ? -1.401 31.228 26.085 1.00 23.91 504 PRO A N 1
ATOM 3861 C CA . PRO A 1 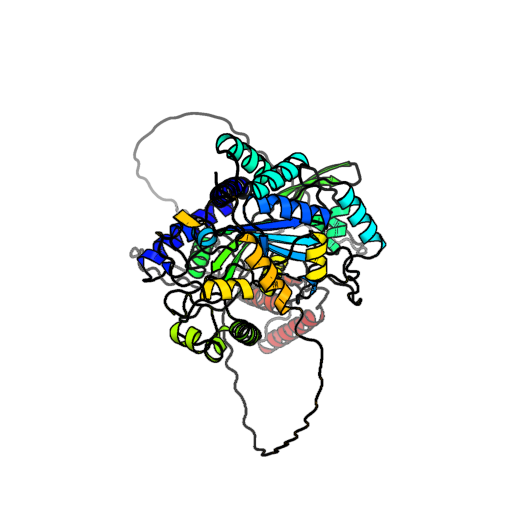504 ? -1.540 31.806 24.751 1.00 23.91 504 PRO A CA 1
ATOM 3862 C C . PRO A 1 504 ? -1.844 33.312 24.834 1.00 23.91 504 PRO A C 1
ATOM 3864 O O . PRO A 1 504 ? -2.614 33.741 25.691 1.00 23.91 504 PRO A O 1
ATOM 3867 N N . CYS A 1 505 ? -1.282 34.110 23.921 1.00 23.22 505 CYS A N 1
ATOM 3868 C CA . CYS A 1 505 ? -1.667 35.510 23.726 1.00 23.22 505 CYS A CA 1
ATOM 3869 C C . CYS A 1 505 ? -2.408 35.664 22.389 1.00 23.22 505 CYS A C 1
ATOM 3871 O O . CYS A 1 505 ? -1.901 35.273 21.338 1.00 23.22 505 CYS A O 1
ATOM 3873 N N . HIS A 1 506 ? -3.624 36.209 22.458 1.00 25.52 506 HIS A N 1
ATOM 3874 C CA . HIS A 1 506 ? -4.505 36.539 21.337 1.00 25.52 506 HIS A CA 1
ATOM 3875 C C . HIS A 1 506 ? -3.980 37.743 20.537 1.00 25.52 506 HIS A C 1
ATOM 3877 O O . HIS A 1 506 ? -3.641 38.766 21.125 1.00 25.52 506 HIS A O 1
ATOM 3883 N N . ALA A 1 507 ? -4.028 37.674 19.204 1.00 28.89 507 ALA A N 1
ATOM 3884 C CA . ALA A 1 507 ? -3.961 38.847 18.332 1.00 28.89 507 ALA A CA 1
ATOM 3885 C C . ALA A 1 507 ? -5.368 39.146 17.790 1.00 28.89 507 ALA A C 1
ATOM 3887 O O . ALA A 1 507 ? -5.924 38.375 17.008 1.00 28.89 507 ALA A O 1
ATOM 3888 N N . GLY A 1 508 ? -5.963 40.246 18.253 1.00 24.64 508 GLY A N 1
ATOM 3889 C CA . GLY A 1 508 ? -7.226 40.773 17.747 1.00 24.64 508 GLY A CA 1
ATOM 3890 C C . GLY A 1 508 ? -7.005 41.688 16.542 1.00 24.64 508 GLY A C 1
ATOM 3891 O O . GLY A 1 508 ? -6.195 42.609 16.587 1.00 24.64 508 GLY A O 1
ATOM 3892 N N . HIS A 1 509 ? -7.768 41.451 15.477 1.00 27.56 509 HIS A N 1
ATOM 3893 C CA . HIS A 1 509 ? -7.950 42.370 14.357 1.00 27.56 509 HIS A CA 1
ATOM 3894 C C . HIS A 1 509 ? -8.664 43.659 14.798 1.00 27.56 509 HIS A C 1
ATOM 3896 O O . HIS A 1 509 ? -9.771 43.581 15.333 1.00 27.56 509 HIS A O 1
ATOM 3902 N N . ARG A 1 510 ? -8.134 44.836 14.431 1.00 25.19 510 ARG A N 1
ATOM 3903 C CA . ARG A 1 510 ? -8.954 46.022 14.118 1.00 25.19 510 ARG A CA 1
ATOM 3904 C C . ARG A 1 510 ? -8.394 46.834 12.936 1.00 25.19 510 ARG A C 1
ATOM 3906 O O . ARG A 1 510 ? -7.197 47.019 12.785 1.00 25.19 510 ARG A O 1
ATOM 391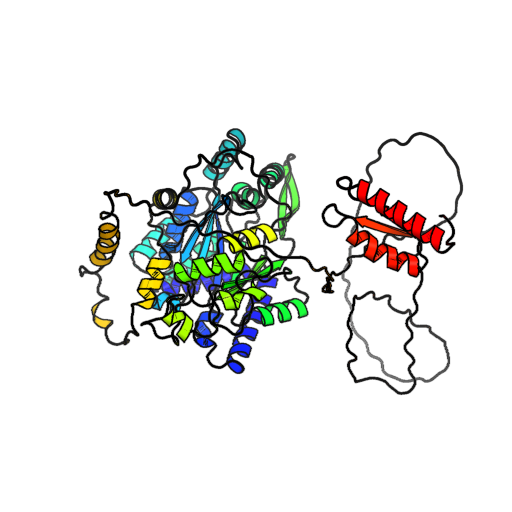3 N N . ARG A 1 511 ? -9.372 47.237 12.121 1.00 24.48 511 ARG A N 1
ATOM 3914 C CA . ARG A 1 511 ? -9.471 48.011 10.868 1.00 24.48 511 ARG A CA 1
ATOM 3915 C C . ARG A 1 511 ? -8.643 49.307 10.752 1.00 24.48 511 ARG A C 1
ATOM 3917 O O . ARG A 1 511 ? -8.510 50.014 11.740 1.00 24.48 511 ARG A O 1
ATOM 3924 N N . GLY A 1 512 ? -8.375 49.717 9.499 1.00 22.94 512 GLY A N 1
ATOM 3925 C CA . GLY A 1 512 ? -8.577 51.114 9.056 1.00 22.94 512 GLY A CA 1
ATOM 3926 C C . GLY A 1 512 ? -7.523 51.745 8.125 1.00 22.94 512 GLY A C 1
ATOM 3927 O O . GLY A 1 512 ? -6.451 52.075 8.598 1.00 22.94 512 GLY A O 1
ATOM 3928 N N . ARG A 1 513 ? -7.894 51.924 6.838 1.00 23.41 513 ARG A N 1
ATOM 3929 C CA . ARG A 1 513 ? -7.662 53.053 5.883 1.00 23.41 513 ARG A CA 1
ATOM 3930 C C . ARG A 1 513 ? -6.350 53.875 5.940 1.00 23.41 513 ARG A C 1
ATOM 3932 O O . ARG A 1 513 ? -5.994 54.404 6.976 1.00 23.41 513 ARG A O 1
ATOM 3939 N N . GLN A 1 514 ? -5.593 53.901 4.830 1.00 25.94 514 GLN A N 1
ATOM 3940 C CA . GLN A 1 514 ? -5.483 54.996 3.823 1.00 25.94 514 GLN A CA 1
ATOM 3941 C C . GLN A 1 514 ? -4.887 56.310 4.367 1.00 25.94 514 GLN A C 1
ATOM 3943 O O . GLN A 1 514 ? -5.551 56.983 5.138 1.00 25.94 514 GLN A O 1
ATOM 3948 N N . ASP A 1 515 ? -3.673 56.678 3.926 1.00 25.28 515 ASP A N 1
ATOM 3949 C CA . ASP A 1 515 ? -3.439 57.898 3.128 1.00 25.28 515 ASP A CA 1
ATOM 3950 C C . ASP A 1 515 ? -1.969 58.088 2.699 1.00 25.28 515 ASP A C 1
ATOM 3952 O O . ASP A 1 515 ? -1.028 57.558 3.288 1.00 25.28 515 ASP A O 1
ATOM 3956 N N . HIS A 1 516 ? -1.825 58.801 1.580 1.00 26.25 516 HIS A N 1
ATOM 3957 C CA . HIS A 1 516 ? -0.606 59.191 0.870 1.00 26.25 516 HIS A CA 1
ATOM 3958 C C . HIS A 1 516 ? 0.426 59.952 1.722 1.00 26.25 516 HIS A C 1
ATOM 3960 O O . HIS A 1 516 ? 0.043 60.679 2.627 1.00 26.25 516 HIS A O 1
ATOM 3966 N N . LEU A 1 517 ? 1.709 59.925 1.313 1.00 25.56 517 LEU A N 1
ATOM 3967 C CA . LEU A 1 517 ? 2.478 61.142 0.979 1.00 25.56 517 LEU A CA 1
ATOM 3968 C C . LEU A 1 517 ? 3.865 60.846 0.368 1.00 25.56 517 LEU A C 1
ATOM 3970 O O . LEU A 1 517 ? 4.547 59.880 0.701 1.00 25.56 517 LEU A O 1
ATOM 3974 N N . ARG A 1 518 ? 4.230 61.720 -0.577 1.00 24.39 518 ARG A N 1
ATOM 3975 C CA . ARG A 1 518 ? 5.500 61.832 -1.308 1.00 24.39 518 ARG A CA 1
ATOM 3976 C C . ARG A 1 518 ? 6.576 62.506 -0.444 1.00 24.39 518 ARG A C 1
ATOM 3978 O O . ARG A 1 518 ? 6.242 63.351 0.374 1.00 24.39 518 ARG A O 1
ATOM 3985 N N . GLY A 1 519 ? 7.841 62.313 -0.830 1.00 23.73 519 GLY A N 1
ATOM 3986 C CA . GLY A 1 519 ? 8.759 63.446 -1.027 1.00 23.73 519 GLY A CA 1
ATOM 3987 C C . GLY A 1 519 ? 9.898 63.649 -0.020 1.00 23.73 519 GLY A C 1
ATOM 3988 O O . GLY A 1 519 ? 9.666 64.085 1.093 1.00 23.73 519 GLY A O 1
ATOM 3989 N N . ALA A 1 520 ? 11.118 63.434 -0.531 1.00 24.88 520 ALA A N 1
ATOM 3990 C CA . ALA A 1 520 ? 12.337 64.248 -0.390 1.00 24.88 520 ALA A CA 1
ATOM 3991 C C . ALA A 1 520 ? 12.883 64.652 0.998 1.00 24.88 520 ALA A C 1
ATOM 3993 O O . ALA A 1 520 ? 12.210 65.277 1.803 1.00 24.88 520 ALA A O 1
ATOM 3994 N N . GLY A 1 521 ? 14.202 64.491 1.172 1.00 23.59 521 GLY A N 1
ATOM 3995 C CA . GLY A 1 521 ? 14.960 65.325 2.111 1.00 23.59 521 GLY A CA 1
ATOM 3996 C C . GLY A 1 521 ? 16.269 64.717 2.594 1.00 23.59 521 GLY A C 1
ATOM 3997 O O . GLY A 1 521 ? 16.271 63.709 3.283 1.00 23.59 521 GLY A O 1
ATOM 3998 N N . ARG A 1 522 ? 17.384 65.345 2.217 1.00 25.33 522 ARG A N 1
ATOM 3999 C CA . ARG A 1 522 ? 18.770 65.035 2.602 1.00 25.33 522 ARG A CA 1
ATOM 4000 C C . ARG A 1 522 ? 19.021 65.306 4.094 1.00 25.33 522 ARG A C 1
ATOM 4002 O O . ARG A 1 522 ? 18.436 66.241 4.626 1.00 25.33 522 ARG A O 1
ATOM 4009 N N . GLY A 1 523 ? 20.009 64.630 4.692 1.00 23.73 523 GLY A N 1
ATOM 4010 C CA . GLY A 1 523 ? 20.718 65.169 5.863 1.00 23.73 523 GLY A CA 1
ATOM 4011 C C . GLY A 1 523 ? 21.269 64.145 6.857 1.00 23.73 523 GLY A C 1
ATOM 4012 O O . GLY A 1 523 ? 20.516 63.612 7.653 1.00 23.73 523 GLY A O 1
ATOM 4013 N N . ALA A 1 524 ? 22.590 63.953 6.794 1.00 25.55 524 ALA A N 1
ATOM 4014 C CA . ALA A 1 524 ? 23.544 63.717 7.887 1.00 25.55 524 ALA A CA 1
ATOM 4015 C C . ALA A 1 524 ? 23.284 62.638 8.967 1.00 25.55 524 ALA A C 1
ATOM 4017 O O . ALA A 1 524 ? 22.444 62.791 9.842 1.00 25.55 524 ALA A O 1
ATOM 4018 N N . GLY A 1 525 ? 24.174 61.634 8.957 1.00 29.69 525 GLY A N 1
ATOM 4019 C CA . GLY A 1 525 ? 24.926 61.168 10.129 1.00 29.69 525 GLY A CA 1
ATOM 4020 C C . GLY A 1 525 ? 24.158 60.471 11.246 1.00 29.69 525 GLY A C 1
ATOM 4021 O O . GLY A 1 525 ? 23.724 61.129 12.181 1.00 29.69 525 GLY A O 1
ATOM 4022 N N . ASP A 1 526 ? 24.121 59.137 11.207 1.00 26.34 526 ASP A N 1
ATOM 4023 C CA . ASP A 1 526 ? 24.150 58.342 12.437 1.00 26.34 526 ASP A CA 1
ATOM 4024 C C . ASP A 1 526 ? 24.653 56.918 12.142 1.00 26.34 526 ASP A C 1
ATOM 4026 O O . ASP A 1 526 ? 24.091 56.208 11.296 1.00 26.34 526 ASP A O 1
ATOM 4030 N N . ASP A 1 527 ? 25.731 56.524 12.820 1.00 33.16 527 ASP A N 1
ATOM 4031 C CA . ASP A 1 527 ? 26.315 55.184 12.798 1.00 33.16 527 ASP A CA 1
ATOM 4032 C C . ASP A 1 527 ? 25.313 54.188 13.393 1.00 33.16 527 ASP A C 1
ATOM 4034 O O . ASP A 1 527 ? 25.231 53.970 14.601 1.00 33.16 527 ASP A O 1
ATOM 4038 N N . ARG A 1 528 ? 24.524 53.545 12.528 1.00 27.45 528 ARG A N 1
ATOM 4039 C CA . ARG A 1 528 ? 23.632 52.451 12.924 1.00 27.45 528 ARG A CA 1
ATOM 4040 C C . ARG A 1 528 ? 24.229 51.113 12.518 1.00 27.45 528 ARG A C 1
ATOM 4042 O O . ARG A 1 528 ? 24.018 50.624 11.409 1.00 27.45 528 ARG A O 1
ATOM 4049 N N . HIS A 1 529 ? 24.929 50.490 13.467 1.00 26.30 529 HIS A N 1
ATOM 4050 C CA . HIS A 1 529 ? 25.171 49.050 13.470 1.00 26.30 529 HIS A CA 1
ATOM 4051 C C . HIS A 1 529 ? 23.834 48.308 13.307 1.00 26.30 529 HIS A C 1
ATOM 4053 O O . HIS A 1 529 ? 23.008 48.262 14.218 1.00 26.30 529 HIS A O 1
ATOM 4059 N N . LEU A 1 530 ? 23.612 47.719 12.130 1.00 24.31 530 LEU A N 1
ATOM 4060 C CA . LEU A 1 530 ? 22.524 46.770 11.926 1.00 24.31 530 LEU A CA 1
ATOM 4061 C C . LEU A 1 530 ? 22.761 45.521 12.795 1.00 24.31 530 LEU A C 1
ATOM 4063 O O . LEU A 1 530 ? 23.873 44.988 12.796 1.00 24.31 530 LEU A O 1
ATOM 4067 N N . PRO A 1 531 ? 21.733 44.996 13.486 1.00 26.47 531 PRO A N 1
ATOM 4068 C CA . PRO A 1 531 ? 21.860 43.754 14.230 1.00 26.47 531 PRO A CA 1
ATOM 4069 C C . PRO A 1 531 ? 22.055 42.592 13.250 1.00 26.47 531 PRO A C 1
ATOM 4071 O O . PRO A 1 531 ? 21.167 42.248 12.464 1.00 26.47 531 PRO A O 1
ATOM 4074 N N . VAL A 1 532 ? 23.240 41.983 13.297 1.00 27.12 532 VAL A N 1
ATOM 4075 C CA . VAL A 1 532 ? 23.566 40.762 12.557 1.00 27.12 532 VAL A CA 1
ATOM 4076 C C . VAL A 1 532 ? 22.637 39.647 13.038 1.00 27.12 532 VAL A C 1
ATOM 4078 O O . VAL A 1 532 ? 22.698 39.202 14.184 1.00 27.12 532 VAL A O 1
ATOM 4081 N N . ARG A 1 533 ? 21.750 39.189 12.148 1.00 27.41 533 ARG A N 1
ATOM 4082 C CA . ARG A 1 533 ? 20.943 37.982 12.354 1.00 27.41 533 ARG A CA 1
ATOM 4083 C C . ARG A 1 533 ? 21.882 36.785 12.521 1.00 27.41 533 ARG A C 1
ATOM 4085 O O . ARG A 1 533 ? 22.536 36.384 11.562 1.00 27.41 533 ARG A O 1
ATOM 4092 N N . ARG A 1 534 ? 21.906 36.188 13.714 1.00 31.11 534 ARG A N 1
ATOM 4093 C CA . ARG A 1 534 ? 22.557 34.896 13.969 1.00 31.11 534 ARG A CA 1
ATOM 4094 C C . ARG A 1 534 ? 21.820 33.806 13.180 1.00 31.11 534 ARG A C 1
ATOM 4096 O O . ARG A 1 534 ? 20.690 33.456 13.510 1.00 31.11 534 ARG A O 1
ATOM 4103 N N . ARG A 1 535 ? 22.437 33.305 12.109 1.00 28.56 535 ARG A N 1
ATOM 4104 C CA . ARG A 1 535 ? 22.032 32.083 11.398 1.00 28.56 535 ARG A CA 1
ATOM 4105 C C . ARG A 1 535 ? 23.119 31.032 11.599 1.00 28.56 535 ARG A C 1
ATOM 4107 O O . ARG A 1 535 ? 24.265 31.284 11.256 1.00 28.56 535 ARG A O 1
ATOM 4114 N N . LEU A 1 536 ? 22.731 29.861 12.092 1.00 30.88 536 LEU A N 1
ATOM 4115 C CA . LEU A 1 536 ? 23.488 28.616 11.968 1.00 30.88 536 LEU A CA 1
ATOM 4116 C C . LEU A 1 536 ? 22.914 27.839 10.774 1.00 30.88 536 LEU A C 1
ATOM 4118 O O . LEU A 1 536 ? 21.703 27.627 10.710 1.00 30.88 536 LEU A O 1
ATOM 4122 N N . VAL A 1 537 ? 23.766 27.432 9.830 1.00 31.39 537 VAL A N 1
ATOM 4123 C CA . VAL A 1 537 ? 23.460 26.436 8.784 1.00 31.39 537 VAL A CA 1
ATOM 4124 C C . VAL A 1 537 ? 24.674 25.504 8.648 1.00 31.39 537 VAL A C 1
ATOM 4126 O O . VAL A 1 537 ? 25.790 26.024 8.580 1.00 31.39 537 VAL A O 1
ATOM 4129 N N . PRO A 1 538 ? 24.513 24.166 8.573 1.00 34.88 538 PRO A N 1
ATOM 4130 C CA . PRO A 1 538 ? 25.607 23.254 8.253 1.00 34.88 538 PRO A CA 1
ATOM 4131 C C . PRO A 1 538 ? 25.876 23.193 6.737 1.00 34.88 538 PRO A C 1
ATOM 4133 O O . PRO A 1 538 ? 24.973 22.946 5.942 1.00 34.88 538 PRO A O 1
ATOM 4136 N N . SER A 1 539 ? 27.145 23.431 6.398 1.00 32.16 539 SER A N 1
ATOM 4137 C CA . SER A 1 539 ? 27.956 22.928 5.271 1.00 32.16 539 SER A CA 1
ATOM 4138 C C . SER A 1 539 ? 27.459 22.978 3.806 1.00 32.16 539 SER A C 1
ATOM 4140 O O . SER A 1 539 ? 26.562 22.262 3.376 1.00 32.16 539 SER A O 1
ATOM 4142 N N . ALA A 1 540 ? 28.286 23.689 3.016 1.00 30.89 540 ALA A N 1
ATOM 4143 C CA . ALA A 1 540 ? 28.497 23.665 1.558 1.00 30.89 540 ALA A CA 1
ATOM 4144 C C . ALA A 1 540 ? 27.765 24.721 0.705 1.00 30.89 540 ALA A C 1
ATOM 4146 O O . ALA A 1 540 ? 27.078 24.406 -0.265 1.00 30.89 540 ALA A O 1
ATOM 4147 N N . VAL A 1 541 ? 28.025 26.006 0.974 1.00 35.12 541 VAL A N 1
ATOM 4148 C CA . VAL A 1 541 ? 27.805 27.060 -0.029 1.00 35.12 541 VAL A CA 1
ATOM 4149 C C . VAL A 1 541 ? 28.945 27.003 -1.051 1.00 35.12 541 VAL A C 1
ATOM 4151 O O . VAL A 1 541 ? 30.060 27.444 -0.779 1.00 35.12 541 VAL A O 1
ATOM 4154 N N . ARG A 1 542 ? 28.679 26.458 -2.246 1.00 32.50 542 ARG A N 1
ATOM 4155 C CA . ARG A 1 542 ? 29.500 26.770 -3.428 1.00 32.50 542 ARG A CA 1
ATOM 4156 C C . ARG A 1 542 ? 29.289 28.254 -3.760 1.00 32.50 542 ARG A C 1
ATOM 4158 O O . ARG A 1 542 ? 28.144 28.708 -3.704 1.00 32.50 542 ARG A O 1
ATOM 4165 N N . PRO A 1 543 ? 30.334 29.026 -4.094 1.00 37.31 543 PRO A N 1
ATOM 4166 C CA . PRO A 1 543 ? 30.174 30.451 -4.334 1.00 37.31 543 PRO A CA 1
ATOM 4167 C C . PRO A 1 543 ? 29.333 30.660 -5.597 1.00 37.31 543 PRO A C 1
ATOM 4169 O O . PRO A 1 543 ? 29.791 30.427 -6.715 1.00 37.31 543 PRO A O 1
ATOM 4172 N N . HIS A 1 544 ? 28.093 31.122 -5.429 1.00 35.19 544 HIS A N 1
ATOM 4173 C CA . HIS A 1 544 ? 27.365 31.753 -6.518 1.00 35.19 544 HIS A CA 1
ATOM 4174 C C . HIS A 1 544 ? 28.107 33.047 -6.868 1.00 35.19 544 HIS A C 1
ATOM 4176 O O . HIS A 1 544 ? 28.003 34.060 -6.177 1.00 35.19 544 HIS A O 1
ATOM 4182 N N . HIS A 1 545 ? 28.900 33.006 -7.938 1.00 40.41 545 HIS A N 1
ATOM 4183 C CA . HIS A 1 545 ? 29.418 34.201 -8.589 1.00 40.41 545 HIS A CA 1
ATOM 4184 C C . HIS A 1 545 ? 28.238 35.032 -9.097 1.00 40.41 545 HIS A C 1
ATOM 4186 O O . HIS A 1 545 ? 27.711 34.752 -10.170 1.00 40.41 545 HIS A O 1
ATOM 4192 N N . ARG A 1 546 ? 27.814 36.030 -8.316 1.00 44.94 546 ARG A N 1
ATOM 4193 C CA . ARG A 1 546 ? 27.263 37.331 -8.745 1.00 44.94 546 ARG A CA 1
ATOM 4194 C C . ARG A 1 546 ? 26.805 38.088 -7.498 1.00 44.94 546 ARG A C 1
ATOM 4196 O O . ARG A 1 546 ? 26.073 37.534 -6.693 1.00 44.94 546 ARG A O 1
ATOM 4203 N N . LEU A 1 547 ? 27.217 39.356 -7.404 1.00 46.41 547 LEU A N 1
ATOM 4204 C CA . LEU A 1 547 ? 27.047 40.316 -6.295 1.00 46.41 547 LEU A CA 1
ATOM 4205 C C . LEU A 1 547 ? 28.234 40.386 -5.317 1.00 46.41 547 LEU A C 1
ATOM 4207 O O . LEU A 1 547 ? 28.095 40.195 -4.114 1.00 46.41 547 LEU A O 1
ATOM 4211 N N . ARG A 1 548 ? 29.414 40.761 -5.823 1.00 45.12 548 ARG A N 1
ATOM 4212 C CA . ARG A 1 548 ? 30.348 41.578 -5.033 1.00 45.12 548 ARG A CA 1
ATOM 4213 C C . ARG A 1 548 ? 30.381 42.972 -5.645 1.00 45.12 548 ARG A C 1
ATOM 4215 O O . ARG A 1 548 ? 31.006 43.171 -6.680 1.00 45.12 548 ARG A O 1
ATOM 4222 N N . ALA A 1 549 ? 29.680 43.916 -5.022 1.00 52.28 549 ALA A N 1
ATOM 4223 C CA . ALA A 1 549 ? 29.992 45.325 -5.211 1.00 52.28 549 ALA A CA 1
ATOM 4224 C C . ALA A 1 549 ? 31.403 45.573 -4.645 1.00 52.28 549 ALA A C 1
ATOM 4226 O O . ALA A 1 549 ? 31.751 45.046 -3.582 1.00 52.28 549 ALA A O 1
ATOM 4227 N N . ALA A 1 550 ? 32.239 46.302 -5.385 1.00 42.03 550 ALA A N 1
ATOM 4228 C CA . ALA A 1 550 ? 33.589 46.644 -4.954 1.00 42.03 550 ALA A CA 1
ATOM 4229 C C . ALA A 1 550 ? 33.526 47.438 -3.634 1.00 42.03 550 ALA A C 1
ATOM 4231 O O . ALA A 1 550 ? 32.801 48.424 -3.552 1.00 42.03 550 ALA A O 1
ATOM 4232 N N . GLY A 1 551 ? 34.250 46.986 -2.602 1.00 53.50 551 GLY A N 1
ATOM 4233 C CA . GLY A 1 551 ? 34.335 47.658 -1.294 1.00 53.50 551 GLY A CA 1
ATOM 4234 C C . GLY A 1 551 ? 33.783 46.889 -0.085 1.00 53.50 551 GLY A C 1
ATOM 4235 O O . GLY A 1 551 ? 33.969 47.338 1.041 1.00 53.50 551 GLY A O 1
ATOM 4236 N N . HIS A 1 552 ? 33.157 45.719 -0.259 1.00 54.28 552 HIS A N 1
ATOM 4237 C CA . HIS A 1 552 ? 32.632 44.942 0.875 1.00 54.28 552 HIS A CA 1
ATOM 4238 C C . HIS A 1 552 ? 33.587 43.828 1.342 1.00 54.28 552 HIS A C 1
ATOM 4240 O O . HIS A 1 552 ? 33.961 42.945 0.566 1.00 54.28 552 HIS A O 1
ATOM 4246 N N . ARG A 1 553 ? 33.927 43.834 2.641 1.00 56.44 553 ARG A N 1
ATOM 4247 C CA . ARG A 1 553 ? 34.623 42.746 3.350 1.00 56.44 553 ARG A CA 1
ATOM 4248 C C . ARG A 1 553 ? 33.604 41.938 4.154 1.00 56.44 553 ARG A C 1
ATOM 4250 O O . ARG A 1 553 ? 32.915 42.491 5.003 1.00 56.44 553 ARG A O 1
ATOM 4257 N N . LEU A 1 554 ? 33.526 40.634 3.895 1.00 67.81 554 LEU A N 1
ATOM 4258 C CA . LEU A 1 554 ? 32.794 39.688 4.738 1.00 67.81 554 LEU A CA 1
ATOM 4259 C C . LEU A 1 554 ? 33.787 39.067 5.727 1.00 67.81 554 LEU A C 1
ATOM 4261 O O . LEU A 1 554 ? 34.859 38.627 5.312 1.00 67.81 554 LEU A O 1
ATOM 4265 N N . MET A 1 555 ? 33.442 39.053 7.012 1.00 63.69 555 MET A N 1
ATOM 4266 C CA . MET A 1 555 ? 34.211 38.395 8.069 1.00 63.69 555 MET A CA 1
ATOM 4267 C C . MET A 1 555 ? 33.259 37.537 8.899 1.00 63.69 555 MET A C 1
ATOM 4269 O O . MET A 1 555 ? 32.170 37.992 9.244 1.00 63.69 555 MET A O 1
ATOM 4273 N N . GLU A 1 556 ? 33.675 36.310 9.202 1.00 59.09 556 GLU A N 1
ATOM 4274 C CA . GLU A 1 556 ? 32.999 35.431 10.154 1.00 59.09 556 GLU A CA 1
ATOM 4275 C C . GLU A 1 556 ? 33.771 35.447 11.475 1.00 59.09 556 GLU A C 1
ATOM 4277 O O . GLU A 1 556 ? 34.996 35.308 11.485 1.00 59.09 556 GLU A O 1
ATOM 4282 N N . THR A 1 557 ? 33.049 35.628 12.581 1.00 61.59 557 THR A N 1
ATOM 4283 C CA . THR A 1 557 ? 33.612 35.667 13.935 1.00 61.59 557 THR A CA 1
ATOM 4284 C 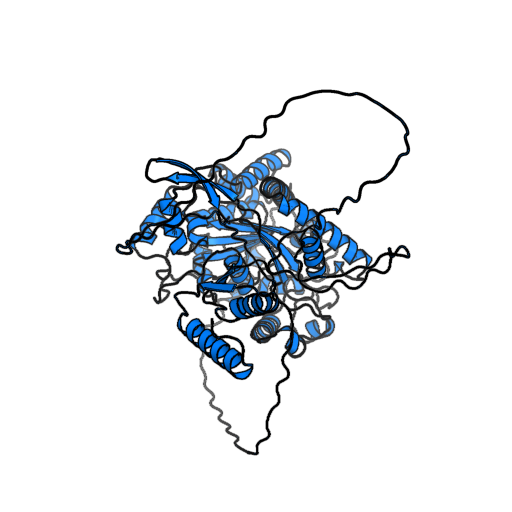C . THR A 1 557 ? 32.811 34.725 14.827 1.00 61.59 557 THR A C 1
ATOM 4286 O O . THR A 1 557 ? 31.581 34.803 14.867 1.00 61.59 557 THR A O 1
ATOM 4289 N N . TRP A 1 558 ? 33.499 33.840 15.547 1.00 70.56 558 TRP A N 1
ATOM 4290 C CA . TRP A 1 558 ? 32.886 32.910 16.497 1.00 70.56 558 TRP A CA 1
ATOM 4291 C C . TRP A 1 558 ? 32.812 33.564 17.877 1.00 70.56 558 TRP A C 1
ATOM 4293 O O . TRP A 1 558 ? 33.800 34.127 18.347 1.00 70.56 558 TRP A O 1
ATOM 4303 N N . HIS A 1 559 ? 31.648 33.501 18.522 1.00 75.81 559 HIS A N 1
ATOM 4304 C CA . HIS A 1 559 ? 31.429 34.069 19.852 1.00 75.81 559 HIS A CA 1
ATOM 4305 C C . HIS A 1 559 ? 30.848 33.000 20.787 1.00 75.81 559 HIS A C 1
ATOM 4307 O O . HIS A 1 559 ? 29.887 32.345 20.373 1.00 75.81 559 HIS A O 1
ATOM 4313 N N . PRO A 1 560 ? 31.366 32.851 22.024 1.00 83.50 560 PRO A N 1
ATOM 4314 C CA . PRO A 1 560 ? 30.800 31.923 22.997 1.00 83.50 560 PRO A CA 1
ATOM 4315 C C . PRO A 1 560 ? 29.349 32.286 23.321 1.00 83.50 560 PRO A C 1
ATOM 4317 O O . PRO A 1 560 ? 28.983 33.463 23.428 1.00 83.50 560 PRO A O 1
ATOM 4320 N N . LEU A 1 561 ? 28.525 31.260 23.498 1.00 82.88 561 LEU A N 1
ATOM 4321 C CA . LEU A 1 561 ? 27.154 31.344 23.994 1.00 82.88 561 LEU A CA 1
ATOM 4322 C C . LEU A 1 561 ? 27.082 31.245 25.527 1.00 82.88 561 LEU A C 1
ATOM 4324 O O . LEU A 1 561 ? 26.087 31.672 26.113 1.00 82.88 561 LEU A O 1
ATOM 4328 N N . GLY A 1 562 ? 28.123 30.723 26.181 1.00 86.88 562 GLY A N 1
ATOM 4329 C CA . GLY A 1 562 ? 28.180 30.510 27.625 1.00 86.88 562 GLY A CA 1
ATOM 4330 C C . GLY A 1 562 ? 28.063 29.030 27.985 1.00 86.88 562 GLY A C 1
ATOM 4331 O O . GLY A 1 562 ? 28.926 28.237 27.628 1.00 86.88 562 GLY A O 1
ATOM 4332 N N . VAL A 1 563 ? 27.033 28.644 28.745 1.00 91.44 563 VAL A N 1
ATOM 4333 C CA . VAL A 1 563 ? 26.801 27.237 29.124 1.00 91.44 563 VAL A CA 1
ATOM 4334 C C . VAL A 1 563 ? 25.852 26.578 28.121 1.00 91.44 563 VAL A C 1
ATOM 4336 O O . VAL A 1 563 ? 24.729 27.040 27.938 1.00 91.44 563 VAL A O 1
ATOM 4339 N N . VAL A 1 564 ? 26.278 25.470 27.521 1.00 89.12 564 VAL A N 1
ATOM 4340 C CA . VAL A 1 564 ? 25.549 24.693 26.516 1.00 89.12 564 VAL A CA 1
ATOM 4341 C C . VAL A 1 564 ? 25.188 23.320 27.078 1.00 89.12 564 VAL A C 1
ATOM 4343 O O . VAL A 1 564 ? 26.037 22.592 27.590 1.00 89.12 564 VAL A O 1
ATOM 4346 N N . GLY A 1 565 ? 23.913 22.949 26.977 1.00 91.44 565 GLY A N 1
ATOM 4347 C CA . GLY A 1 565 ? 23.429 21.617 27.334 1.00 91.44 565 GLY A CA 1
ATOM 4348 C C . GLY A 1 565 ? 23.486 20.657 26.147 1.00 91.44 565 GLY A C 1
ATOM 4349 O O . GLY A 1 565 ? 23.008 20.983 25.065 1.00 91.44 565 GLY A O 1
ATOM 4350 N N . VAL A 1 566 ? 24.011 19.453 26.357 1.00 90.69 566 VAL A N 1
ATOM 4351 C CA . VAL A 1 566 ? 24.007 18.361 25.375 1.00 90.69 566 VAL A CA 1
ATOM 4352 C C . VAL A 1 566 ? 23.231 17.189 25.964 1.00 90.69 566 VAL A C 1
ATOM 4354 O O . VAL A 1 566 ? 23.520 16.752 27.074 1.00 90.69 566 VAL A O 1
ATOM 4357 N N . ILE A 1 567 ? 22.240 16.670 25.238 1.00 91.25 567 ILE A N 1
ATOM 4358 C CA . ILE A 1 567 ? 21.425 15.524 25.666 1.00 91.25 567 ILE A CA 1
ATOM 4359 C C . ILE A 1 567 ? 21.532 14.438 24.599 1.00 91.25 567 ILE A C 1
ATOM 4361 O O . ILE A 1 567 ? 21.209 14.691 23.441 1.00 91.25 567 ILE A O 1
ATOM 4365 N N . THR A 1 568 ? 21.980 13.238 24.970 1.00 87.62 568 THR A N 1
ATOM 4366 C CA . THR A 1 568 ? 22.210 12.144 24.009 1.00 87.62 568 THR A CA 1
ATOM 4367 C C . THR A 1 568 ? 21.282 10.957 24.248 1.00 87.62 568 THR A C 1
ATOM 4369 O O . THR A 1 568 ? 21.055 10.558 25.390 1.00 87.62 568 THR A O 1
ATOM 4372 N N . ALA A 1 569 ? 20.778 10.363 23.164 1.00 82.44 569 ALA A N 1
ATOM 4373 C CA . ALA A 1 569 ? 20.024 9.108 23.179 1.00 82.44 569 ALA A CA 1
ATOM 4374 C C . ALA A 1 569 ? 20.955 7.875 23.178 1.00 82.44 569 ALA A C 1
ATOM 4376 O O . ALA A 1 569 ? 22.166 8.006 22.999 1.00 82.44 569 ALA A O 1
ATOM 4377 N N . PHE A 1 570 ? 20.394 6.678 23.381 1.00 82.81 570 PHE A N 1
ATOM 4378 C CA . PHE A 1 570 ? 21.147 5.424 23.549 1.00 82.81 570 PHE A CA 1
ATOM 4379 C C . PHE A 1 570 ? 21.752 4.859 22.253 1.00 82.81 570 PHE A C 1
ATOM 4381 O O . PHE A 1 570 ? 22.702 4.087 22.310 1.00 82.81 570 PHE A O 1
ATOM 4388 N N . ASN A 1 571 ? 21.207 5.215 21.088 1.00 77.50 571 ASN A N 1
ATOM 4389 C CA . ASN A 1 571 ? 21.586 4.640 19.793 1.00 77.50 571 ASN A CA 1
ATOM 4390 C C . ASN A 1 571 ? 22.859 5.265 19.191 1.00 77.50 571 ASN A C 1
ATOM 4392 O O . ASN A 1 571 ? 23.565 4.600 18.442 1.00 77.50 571 ASN A O 1
ATOM 4396 N N . PHE A 1 572 ? 23.183 6.513 19.552 1.00 85.12 572 PHE A N 1
ATOM 4397 C CA . PHE A 1 572 ? 24.434 7.196 19.180 1.00 85.12 572 PHE A CA 1
ATOM 4398 C C . PHE A 1 572 ? 24.990 8.022 20.353 1.00 85.12 572 PHE A C 1
ATOM 4400 O O . PHE A 1 572 ? 25.121 9.248 20.254 1.00 85.12 572 PHE A O 1
ATOM 4407 N N . PRO A 1 573 ? 25.321 7.378 21.485 1.00 81.94 573 PRO A N 1
ATOM 4408 C CA . PRO A 1 573 ? 25.510 8.074 22.753 1.00 81.94 573 PRO A CA 1
ATOM 4409 C C . PRO A 1 573 ? 26.762 8.957 22.768 1.00 81.94 573 PRO A C 1
ATOM 4411 O O . PRO A 1 573 ? 26.770 9.989 23.429 1.00 81.94 573 PRO A O 1
ATOM 4414 N N . VAL A 1 574 ? 27.796 8.598 22.000 1.00 90.06 574 VAL A N 1
ATOM 4415 C CA . VAL A 1 574 ? 29.053 9.363 21.910 1.00 90.06 574 VAL A CA 1
ATOM 4416 C C . VAL A 1 574 ? 29.058 10.343 20.737 1.00 90.06 574 VAL A C 1
ATOM 4418 O O . VAL A 1 574 ? 29.557 11.454 20.882 1.00 90.06 574 VAL A O 1
ATOM 4421 N N . ALA A 1 575 ? 28.498 9.972 19.581 1.00 86.19 575 ALA A N 1
ATOM 4422 C CA . ALA A 1 575 ? 28.617 10.771 18.357 1.00 86.19 575 ALA A CA 1
ATOM 4423 C C . ALA A 1 575 ? 27.929 12.141 18.480 1.00 86.19 575 ALA A C 1
ATOM 4425 O O . ALA A 1 575 ? 28.537 13.172 18.194 1.00 86.19 575 ALA A O 1
ATOM 4426 N N . VAL A 1 576 ? 26.692 12.159 18.992 1.00 82.25 576 VAL A N 1
ATOM 4427 C CA . VAL A 1 576 ? 25.923 13.399 19.199 1.00 82.25 576 VAL A CA 1
ATOM 4428 C C . VAL A 1 576 ? 26.610 14.314 20.214 1.00 82.25 576 VAL A C 1
ATOM 4430 O O . VAL A 1 576 ? 26.587 15.537 20.066 1.00 82.25 576 VAL A O 1
ATOM 4433 N N . TRP A 1 577 ? 27.250 13.732 21.230 1.00 91.25 577 TRP A N 1
ATOM 4434 C CA . TRP A 1 577 ? 28.040 14.499 22.180 1.00 91.25 577 TRP A CA 1
ATOM 4435 C C . TRP A 1 577 ? 29.309 15.061 21.538 1.00 91.25 577 TRP A C 1
ATOM 4437 O O . TRP A 1 577 ? 29.533 16.264 21.618 1.00 91.25 577 TRP A O 1
ATOM 4447 N N . ALA A 1 578 ? 30.100 14.239 20.850 1.00 87.94 578 ALA A N 1
ATOM 4448 C CA . ALA A 1 578 ? 31.396 14.640 20.308 1.00 87.94 578 ALA A CA 1
ATOM 4449 C C . ALA A 1 578 ? 31.282 15.804 19.311 1.00 87.94 578 ALA A C 1
ATOM 4451 O O . ALA A 1 578 ? 32.040 16.768 19.407 1.00 87.94 578 ALA A O 1
ATOM 4452 N N . TRP A 1 579 ? 30.307 15.755 18.395 1.00 81.94 579 TRP A N 1
ATOM 4453 C CA . TRP A 1 579 ? 30.120 16.802 17.384 1.00 81.94 579 TRP A CA 1
ATOM 4454 C C . TRP A 1 579 ? 29.776 18.164 17.986 1.00 81.94 579 TRP A C 1
ATOM 4456 O O . TRP A 1 579 ? 30.279 19.184 17.522 1.00 81.94 579 TRP A O 1
ATOM 4466 N N . ASN A 1 580 ? 28.943 18.189 19.027 1.00 84.12 580 ASN A N 1
ATOM 4467 C CA . ASN A 1 580 ? 28.493 19.438 19.638 1.00 84.12 580 ASN A CA 1
ATOM 4468 C C . ASN A 1 580 ? 29.486 19.952 20.685 1.00 84.12 580 ASN A C 1
ATOM 4470 O O . ASN A 1 580 ? 29.795 21.141 20.715 1.00 84.12 580 ASN A O 1
ATOM 4474 N N . THR A 1 581 ? 30.025 19.056 21.513 1.00 88.56 581 THR A N 1
ATOM 4475 C CA . THR A 1 581 ? 30.973 19.397 22.577 1.00 88.56 581 THR A CA 1
ATOM 4476 C C . THR A 1 581 ? 32.271 19.957 22.008 1.00 88.56 581 THR A C 1
ATOM 4478 O O . THR A 1 581 ? 32.765 20.951 22.528 1.00 88.56 581 THR A O 1
ATOM 4481 N N . ALA A 1 582 ? 32.806 19.395 20.918 1.00 86.00 582 ALA A N 1
ATOM 4482 C CA . ALA A 1 582 ? 34.038 19.905 20.313 1.00 86.00 582 ALA A CA 1
ATOM 4483 C C . ALA A 1 582 ? 33.884 21.353 19.817 1.00 86.00 582 ALA A C 1
ATOM 4485 O O . ALA A 1 582 ? 34.732 22.196 20.102 1.00 86.00 582 ALA A O 1
ATOM 4486 N N . VAL A 1 583 ? 32.779 21.655 19.128 1.00 84.88 583 VAL A N 1
ATOM 4487 C CA . VAL A 1 583 ? 32.493 23.008 18.625 1.00 84.88 583 VAL A CA 1
ATOM 4488 C C . VAL A 1 583 ? 32.299 23.986 19.781 1.00 84.88 583 VAL A C 1
ATOM 4490 O O . VAL A 1 583 ? 32.925 25.042 19.793 1.00 84.88 583 VAL A O 1
ATOM 4493 N N . ALA A 1 584 ? 31.498 23.611 20.780 1.00 87.75 584 ALA A N 1
ATOM 4494 C CA . ALA A 1 584 ? 31.259 24.431 21.964 1.00 87.75 584 ALA A CA 1
ATOM 4495 C C . ALA A 1 584 ? 32.572 24.752 22.704 1.00 87.75 584 ALA A C 1
ATOM 4497 O O . ALA A 1 584 ? 32.846 25.908 23.021 1.00 87.75 584 ALA A O 1
ATOM 4498 N N . LEU A 1 585 ? 33.441 23.756 22.910 1.00 85.81 585 LEU A N 1
ATOM 4499 C CA . LEU A 1 585 ? 34.736 23.962 23.564 1.00 85.81 585 LEU A CA 1
ATOM 4500 C C . LEU A 1 585 ? 35.656 24.897 22.762 1.00 85.81 585 LEU A C 1
ATOM 4502 O O . LEU A 1 585 ? 36.281 25.770 23.361 1.00 85.81 585 LEU A O 1
ATOM 4506 N N . VAL A 1 586 ? 35.706 24.772 21.429 1.00 84.31 586 VAL A N 1
ATOM 4507 C CA . VAL A 1 586 ? 36.486 25.679 20.559 1.00 84.31 586 VAL A CA 1
ATOM 4508 C C . VAL A 1 586 ? 35.951 27.112 20.616 1.00 84.31 586 VAL A C 1
ATOM 4510 O O . VAL A 1 586 ? 36.734 28.060 20.592 1.00 84.31 586 VAL A O 1
ATOM 4513 N N . CYS A 1 587 ? 34.634 27.286 20.731 1.00 84.50 587 CYS A N 1
ATOM 4514 C CA . CYS A 1 587 ? 34.013 28.600 20.891 1.00 84.50 587 CYS A CA 1
ATOM 4515 C C . CYS A 1 587 ? 34.201 29.206 22.293 1.00 84.50 587 CYS A C 1
ATOM 4517 O O . CYS A 1 587 ? 33.899 30.384 22.472 1.00 84.50 587 CYS A O 1
ATOM 4519 N N . GLY A 1 588 ? 34.731 28.447 23.261 1.00 85.94 588 GLY A N 1
ATOM 4520 C CA . GLY A 1 588 ? 34.962 28.889 24.639 1.00 85.94 588 GLY A CA 1
ATOM 4521 C C . GLY A 1 588 ? 33.813 28.584 25.608 1.00 85.94 588 GLY A C 1
ATOM 4522 O O . GLY A 1 588 ? 33.808 29.093 26.729 1.00 85.94 588 GLY A O 1
ATOM 4523 N N . ASP A 1 589 ? 32.853 27.751 25.210 1.00 88.50 589 ASP A N 1
ATOM 4524 C CA . ASP A 1 589 ? 31.669 27.435 26.006 1.00 88.50 589 ASP A CA 1
ATOM 4525 C C . ASP A 1 589 ? 31.945 26.417 27.132 1.00 88.50 589 ASP A C 1
ATOM 4527 O O . ASP A 1 589 ? 32.915 25.643 27.146 1.00 88.50 589 ASP A O 1
ATOM 4531 N N . ALA A 1 590 ? 31.061 26.408 28.127 1.00 89.38 590 ALA A N 1
ATOM 4532 C CA . ALA A 1 590 ? 30.942 25.325 29.096 1.00 89.38 590 ALA A CA 1
ATOM 4533 C C . ALA A 1 590 ? 29.891 24.324 28.625 1.00 89.38 590 ALA A C 1
ATOM 4535 O O . ALA A 1 590 ? 28.828 24.728 28.177 1.00 89.38 590 ALA A O 1
ATOM 4536 N N . VAL A 1 591 ? 30.163 23.023 28.739 1.00 91.12 591 VAL A N 1
ATOM 4537 C CA . VAL A 1 591 ? 29.245 21.980 28.263 1.00 91.12 591 VAL A CA 1
ATOM 4538 C C . VAL A 1 591 ? 28.723 21.164 29.437 1.00 91.12 591 VAL A C 1
ATOM 4540 O O . VAL A 1 591 ? 29.504 20.604 30.202 1.00 91.12 591 VAL A O 1
ATOM 4543 N N . VAL A 1 592 ? 27.399 21.071 29.561 1.00 92.25 592 VAL A N 1
ATOM 4544 C CA . VAL A 1 592 ? 26.710 20.185 30.506 1.00 92.25 592 VAL A CA 1
ATOM 4545 C C . VAL A 1 592 ? 26.105 19.034 29.721 1.00 92.25 592 VAL A C 1
ATOM 4547 O O . VAL A 1 592 ? 25.200 19.235 28.913 1.00 92.25 592 VAL A O 1
ATOM 4550 N N . TRP A 1 593 ? 26.587 17.819 29.958 1.00 92.62 593 TRP A N 1
ATOM 4551 C CA . TRP A 1 593 ? 26.111 16.638 29.248 1.00 92.62 593 TRP A CA 1
ATOM 4552 C C . TRP A 1 593 ? 25.154 15.806 30.106 1.00 92.62 593 TRP A C 1
ATOM 4554 O O . TRP A 1 593 ? 25.519 15.347 31.186 1.00 92.62 593 TRP A O 1
ATOM 4564 N N . LYS A 1 594 ? 23.938 15.571 29.597 1.00 93.38 594 LYS A N 1
ATOM 4565 C CA . LYS A 1 594 ? 23.012 14.544 30.086 1.00 93.38 594 LYS A CA 1
ATOM 4566 C C . LYS A 1 594 ? 23.067 13.317 29.154 1.00 93.38 594 LYS A C 1
ATOM 4568 O O . LYS A 1 594 ? 22.441 13.349 28.087 1.00 93.38 594 LYS A O 1
ATOM 4573 N N . PRO A 1 595 ? 23.779 12.239 29.520 1.00 91.94 595 PRO A N 1
ATOM 4574 C CA . PRO A 1 595 ? 23.791 11.014 28.732 1.00 91.94 595 PRO A CA 1
ATOM 4575 C C . PRO A 1 595 ? 22.482 10.224 28.869 1.00 91.94 595 PRO A C 1
ATOM 4577 O O . PRO A 1 595 ? 21.646 10.507 29.730 1.00 91.94 595 PRO A O 1
ATOM 4580 N N . SER A 1 596 ? 22.310 9.212 28.017 1.00 89.44 596 SER A N 1
ATOM 4581 C CA . SER A 1 596 ? 21.222 8.245 28.163 1.00 89.44 596 SER A CA 1
ATOM 4582 C C . SER A 1 596 ? 21.473 7.339 29.369 1.00 89.44 596 SER A C 1
ATOM 4584 O O . SER A 1 596 ? 22.589 6.858 29.568 1.00 89.44 596 SER A O 1
ATOM 4586 N N . GLU A 1 597 ? 20.416 7.052 30.127 1.00 88.12 597 GLU A N 1
ATOM 4587 C CA . GLU A 1 597 ? 20.441 6.125 31.268 1.00 88.12 597 GLU A CA 1
ATOM 4588 C C . GLU A 1 597 ? 20.720 4.672 30.847 1.00 88.12 597 GLU A C 1
ATOM 4590 O O . GLU A 1 597 ? 21.169 3.876 31.665 1.00 88.12 597 GLU A O 1
ATOM 4595 N N . LEU A 1 598 ? 20.524 4.335 29.565 1.00 81.94 598 LEU A N 1
ATOM 4596 C CA . LEU A 1 598 ? 20.802 3.005 29.011 1.00 81.94 598 LEU A CA 1
ATOM 4597 C C . LEU A 1 598 ? 22.283 2.794 28.665 1.00 81.94 598 LEU A C 1
ATOM 4599 O O . LEU A 1 598 ? 22.736 1.659 28.544 1.00 81.94 598 LEU A O 1
ATOM 4603 N N . THR A 1 599 ? 23.049 3.876 28.496 1.00 88.44 599 THR A N 1
ATOM 4604 C CA . THR A 1 599 ? 24.468 3.822 28.108 1.00 88.44 599 THR A CA 1
ATOM 4605 C C . THR A 1 599 ? 25.333 4.764 28.962 1.00 88.44 599 THR A C 1
ATOM 4607 O O . THR A 1 599 ? 26.043 5.613 28.420 1.00 88.44 599 THR A O 1
ATOM 4610 N N . PRO A 1 600 ? 25.313 4.667 30.304 1.00 87.62 600 PRO A N 1
ATOM 4611 C CA . PRO A 1 600 ? 26.009 5.625 31.166 1.00 87.62 600 PRO A CA 1
ATOM 4612 C C . PRO A 1 600 ? 27.539 5.477 31.111 1.00 87.62 600 PRO A C 1
ATOM 4614 O O . PRO A 1 600 ? 28.269 6.456 31.259 1.00 87.62 600 PRO A O 1
ATOM 4617 N N . VAL A 1 601 ? 28.046 4.269 30.839 1.00 92.69 601 VAL A N 1
ATOM 4618 C CA . VAL A 1 601 ? 29.492 3.973 30.813 1.00 92.69 601 VAL A CA 1
ATOM 4619 C C . VAL A 1 601 ? 30.215 4.732 29.699 1.00 92.69 601 VAL A C 1
ATOM 4621 O O . VAL A 1 601 ? 31.353 5.162 29.888 1.00 92.69 601 VAL A O 1
ATOM 4624 N N . THR A 1 602 ? 29.559 4.977 28.559 1.00 91.94 602 THR A N 1
ATOM 4625 C CA . THR A 1 602 ? 30.168 5.752 27.468 1.00 91.94 602 THR A CA 1
ATOM 4626 C C . THR A 1 602 ? 30.455 7.186 27.894 1.00 91.94 602 THR A C 1
ATOM 4628 O O . THR A 1 602 ? 31.445 7.764 27.458 1.00 91.94 602 THR A O 1
ATOM 4631 N N . ALA A 1 603 ? 29.634 7.750 28.786 1.00 91.38 603 ALA A N 1
ATOM 4632 C CA . ALA A 1 603 ? 29.859 9.092 29.297 1.00 91.38 603 ALA A CA 1
ATOM 4633 C C . ALA A 1 603 ? 31.083 9.180 30.204 1.00 91.38 603 ALA A C 1
ATOM 4635 O O . ALA A 1 603 ? 31.896 10.091 30.055 1.00 91.38 603 ALA A O 1
ATOM 4636 N N . LEU A 1 604 ? 31.262 8.185 31.073 1.00 91.62 604 LEU A N 1
ATOM 4637 C CA . LEU A 1 604 ? 32.447 8.070 31.921 1.00 91.62 604 LEU A CA 1
ATOM 4638 C C . LEU A 1 604 ? 33.724 7.905 31.085 1.00 91.62 604 LEU A C 1
ATOM 4640 O O . LEU A 1 604 ? 34.718 8.583 31.341 1.00 91.62 604 LEU A O 1
ATOM 4644 N N . ALA A 1 605 ? 33.684 7.063 30.048 1.00 93.69 605 ALA A N 1
ATOM 4645 C CA . ALA A 1 605 ? 34.818 6.859 29.147 1.00 93.69 605 ALA A CA 1
ATOM 4646 C C . ALA A 1 605 ? 35.192 8.146 28.388 1.00 93.69 605 ALA A C 1
ATOM 4648 O O . ALA A 1 605 ? 36.359 8.530 28.350 1.00 93.69 605 ALA A O 1
ATOM 4649 N N . CYS A 1 606 ? 34.207 8.853 27.831 1.00 93.44 606 CYS A N 1
ATOM 4650 C CA . CYS A 1 606 ? 34.425 10.121 27.135 1.00 93.44 606 CYS A CA 1
ATOM 4651 C C . CYS A 1 606 ? 34.962 11.223 28.059 1.00 93.44 606 CYS A C 1
ATOM 4653 O O . CYS A 1 606 ? 35.865 11.960 27.662 1.00 93.44 606 CYS A O 1
ATOM 4655 N N . GLN A 1 607 ? 34.463 11.304 29.295 1.00 90.88 607 GLN A N 1
ATOM 4656 C CA . GLN A 1 607 ? 34.983 12.231 30.300 1.00 90.88 607 GLN A CA 1
ATOM 4657 C C . GLN A 1 607 ? 36.456 11.939 30.620 1.00 90.88 607 GLN A C 1
ATOM 4659 O O . GLN A 1 607 ? 37.266 12.863 30.663 1.00 90.88 607 GLN A O 1
ATOM 4664 N N . ALA A 1 608 ? 36.820 10.663 30.792 1.00 92.81 608 ALA A N 1
ATOM 4665 C CA . ALA A 1 608 ? 38.204 10.260 31.036 1.00 92.81 608 ALA A CA 1
ATOM 4666 C C . ALA A 1 608 ? 39.127 10.625 29.861 1.00 92.81 608 ALA A C 1
ATOM 4668 O O . ALA A 1 608 ? 40.221 11.143 30.080 1.00 92.81 608 ALA A O 1
ATOM 4669 N N . LEU A 1 609 ? 38.674 10.420 28.620 1.00 92.94 609 LEU A N 1
ATOM 4670 C CA . LEU A 1 609 ? 39.432 10.782 27.419 1.00 92.94 609 LEU A CA 1
ATOM 4671 C C . LEU A 1 609 ? 39.649 12.296 27.300 1.00 92.94 609 LEU A C 1
ATOM 4673 O O . LEU A 1 609 ? 40.758 12.726 26.988 1.00 92.94 609 LEU A O 1
ATOM 4677 N N . ILE A 1 610 ? 38.630 13.113 27.589 1.00 89.00 610 ILE A N 1
ATOM 4678 C CA . ILE A 1 610 ? 38.789 14.574 27.604 1.00 89.00 610 ILE A CA 1
ATOM 4679 C C . ILE A 1 610 ? 39.750 15.013 28.704 1.00 89.00 610 ILE A C 1
ATOM 4681 O O . ILE A 1 610 ? 40.595 15.866 28.449 1.00 89.00 610 ILE A O 1
ATOM 4685 N N . ALA A 1 611 ? 39.656 14.435 29.902 1.00 89.00 611 ALA A N 1
ATOM 4686 C CA . ALA A 1 611 ? 40.566 14.765 30.994 1.00 89.00 611 ALA A CA 1
ATOM 4687 C C . ALA A 1 611 ? 42.026 14.447 30.627 1.00 89.00 611 ALA A C 1
ATOM 4689 O O . ALA A 1 611 ? 42.913 15.268 30.855 1.00 89.00 611 ALA A O 1
ATOM 4690 N N . GLN A 1 612 ? 42.269 13.296 29.992 1.00 93.00 612 GLN A N 1
ATOM 4691 C CA . GLN A 1 612 ? 43.594 12.928 29.487 1.00 93.00 612 GLN A CA 1
ATOM 4692 C C . GLN A 1 612 ? 44.085 13.895 28.403 1.00 93.00 612 GLN A C 1
ATOM 4694 O O . GLN A 1 612 ? 45.222 14.360 28.467 1.00 93.00 612 GLN A O 1
ATOM 4699 N N . ALA A 1 613 ? 43.231 14.237 27.434 1.00 89.75 613 ALA A N 1
ATOM 4700 C CA . ALA A 1 613 ? 43.579 15.173 26.368 1.00 89.75 613 ALA A CA 1
ATOM 4701 C C . ALA A 1 613 ? 43.894 16.575 26.914 1.00 89.75 613 ALA A C 1
ATOM 4703 O O . ALA A 1 613 ? 44.871 17.188 26.493 1.00 89.75 613 ALA A O 1
ATOM 4704 N N . ALA A 1 614 ? 43.108 17.058 27.880 1.00 86.75 614 ALA A N 1
ATOM 4705 C CA . ALA A 1 614 ? 43.331 18.339 28.541 1.00 86.75 614 ALA A CA 1
ATOM 4706 C C . ALA A 1 614 ? 44.673 18.362 29.287 1.00 86.75 614 ALA A C 1
ATOM 4708 O O . ALA A 1 614 ? 45.450 19.302 29.120 1.00 86.75 614 ALA A O 1
ATOM 4709 N N . ALA A 1 615 ? 44.984 17.300 30.038 1.00 89.12 615 ALA A N 1
ATOM 4710 C CA . ALA A 1 615 ? 46.261 17.168 30.733 1.00 89.12 615 ALA A CA 1
ATOM 4711 C C . ALA A 1 615 ? 47.453 17.166 29.760 1.00 89.12 615 ALA A C 1
ATOM 4713 O O . ALA A 1 615 ? 48.448 17.841 30.012 1.00 89.12 615 ALA A O 1
ATOM 4714 N N . ALA A 1 616 ? 47.336 16.467 28.625 1.00 91.81 616 ALA A N 1
ATOM 4715 C CA . ALA A 1 616 ? 48.399 16.376 27.623 1.00 91.81 616 ALA A CA 1
ATOM 4716 C C . ALA A 1 616 ? 48.768 17.730 26.989 1.00 91.81 616 ALA A C 1
ATOM 4718 O O . ALA A 1 616 ? 49.910 17.917 26.575 1.00 91.81 616 ALA A O 1
ATOM 4719 N N . VAL A 1 617 ? 47.823 18.673 26.919 1.00 88.81 617 VAL A N 1
ATOM 4720 C CA . VAL A 1 617 ? 48.037 20.007 26.327 1.00 88.81 617 VAL A CA 1
ATOM 4721 C C . VAL A 1 617 ? 48.178 21.121 27.370 1.00 88.81 617 VAL A C 1
ATOM 4723 O O . VAL A 1 617 ? 48.233 22.293 27.007 1.00 88.81 617 VAL A O 1
ATOM 4726 N N . GLY A 1 618 ? 48.214 20.779 28.664 1.00 87.38 618 GLY A N 1
ATOM 4727 C CA . GLY A 1 618 ? 48.271 21.757 29.754 1.00 87.38 618 GLY A CA 1
ATOM 4728 C C . GLY A 1 618 ? 47.012 22.624 29.875 1.00 87.38 618 GLY A C 1
ATOM 4729 O O . GLY A 1 618 ? 47.080 23.732 30.407 1.00 87.38 618 GLY A O 1
ATOM 4730 N N . ALA A 1 619 ? 45.867 22.154 29.369 1.00 80.50 619 ALA A N 1
ATOM 4731 C CA . ALA A 1 619 ? 44.602 22.855 29.533 1.00 80.50 619 ALA A CA 1
ATOM 4732 C C . ALA A 1 619 ? 44.163 22.806 31.010 1.00 80.50 619 ALA A C 1
ATOM 4734 O O . ALA A 1 619 ? 44.329 21.774 31.667 1.00 80.50 619 ALA A O 1
ATOM 4735 N N . PRO A 1 620 ? 43.594 23.900 31.548 1.00 70.12 620 PRO A N 1
ATOM 4736 C CA . PRO A 1 620 ? 43.194 23.954 32.946 1.00 70.12 620 PRO A CA 1
ATOM 4737 C C . PRO A 1 620 ? 42.139 22.877 33.256 1.00 70.12 620 PRO A C 1
ATOM 4739 O O . PRO A 1 620 ? 41.167 22.750 32.501 1.00 70.12 620 PRO A O 1
ATOM 4742 N N . PRO A 1 621 ? 42.292 22.114 34.355 1.00 58.72 621 PRO A N 1
ATOM 4743 C CA . PRO A 1 621 ? 41.254 21.200 34.808 1.00 58.72 621 PRO A CA 1
ATOM 4744 C C . PRO A 1 621 ? 40.038 22.030 35.240 1.00 58.72 621 PRO A C 1
ATOM 4746 O O . PRO A 1 621 ? 40.178 22.968 36.025 1.00 58.72 621 PRO A O 1
ATOM 4749 N N . ARG A 1 622 ? 38.865 21.730 34.676 1.00 51.91 622 ARG A N 1
ATOM 4750 C CA . ARG A 1 622 ? 37.592 22.326 35.106 1.00 51.91 622 ARG A CA 1
ATOM 4751 C C . ARG A 1 622 ? 37.002 21.563 36.278 1.00 51.91 622 ARG A C 1
ATOM 4753 O O . ARG A 1 622 ? 37.032 20.313 36.219 1.00 51.91 622 ARG A O 1
#

InterPro domains:
  IPR009770 2-oxoadipate dioxygenase/decarboxylase [PF07063] (10-364)
  IPR009770 2-oxoadipate dioxygenase/decarboxylase [SM01150] (7-365)
  IPR015590 Aldehyde dehydrogenase domain [PF00171] (550-614)
  IPR016161 Aldehyde/histidinol dehydrogenase [SSF53720] (538-621)
  IPR016162 Aldehyde dehydrogenase, N-terminal [G3DSA:3.40.605.10] (531-622)
  IPR047869 2-oxoadipate dioxygenase/decarboxylase, bacterial-type [cd16348] (4-306)

Secondary structure (DSSP, 8-state):
-BHHHHHHHHHHHHHHHHHHH-HHHHHHHHHHHHHHHHHHHHSTTGGGG--HHHHHH-EEEEEEESSHHHHHHHHHHHHTTT-EEEEEEEGGGSSS--SEEEEEEE--SHHHHHH---EEEEEEE-TT-TTT--HHHHHHHHHHHHH--SS-HHHHHHHHHHHHHTB--HHHHHHHHHHHHHTTSPP-SPEEHHHHHHHHHH-HHHHHHHSSSS---SEEEEB-S-HHHHHHHHHHTT--B-S--BSSPP-SS--BSEEEEEEEPPPEEEEEE-TTS-EEEEEE---EEEEEEE-BPBPHHHHHHHHHHHTSSSHHHHHHHHS-SSHHHHHHTT-B-BGGG-TTSBPBP-S--HHHHHHHHHHT-SS-----S----S---HHHHHHHTTSPPBPHHHHHHHHHHS----GGGGGGT--TTSGGGHHHHHHHHHHHTS---------------------------PPP----------------------------PPPPP-------------------------------------S----------TTPPP-------SEEEEE--SSSTTHHHHHHHHHHHHHT-EEEEE--TT-HHHHHHHHHHHHHHHHHTTPPP-

Organism: NCBI:txid1299334

Foldseek 3Di:
DFLLVLLLVLLVVLLVLVCVQFVVSVVLLVLQLVQQVVCPVPDPLLCLQADSVAQSSEKEWEKEAAALVVVLLVQLLLLLNQWHWADKFQQCPFPQRDQWIWTKTFHLDPVSSRSYTYIYIYIYGLLLFCLQHPPVRSVVLVVLRVPADLADPVLSVVSNVSSVVSHDDPVCSVVSSVRSSVSAHDDQDAFAPVNLVVLVLQNNSSSLHRRDRYMHTLEMEREHSDVPVSVVVCVVVVFAWDPDWDDADDDLAFDEAKTKTKTQTDFRWHWHQYPVRDIDIDTDRGHIYMYMYWTFYFAPQLVVLRVVLVPDPDSVVCVCVRDPRALLVCLVVRTTFAALSDSSNGDINSDDDNNVVSVVSVVSDPDGRRGHPDDGPSPDDQVVSCVSSVHHHHHVNVSSVVRNDDHDDDPPPPPPPPDPDDDPVVPVVVVVVVVVVPDDDDDDDDDDDDDDDDDDDDDDDDDDDDDDDDDDDDFDDDDDDDDDDDDDDDDDDDDDDDDDDDDDDDDDDDDDDDDDDDDDDDDDDDDDDDPDPDDDDDDDDDDPPDDDDPPDDDDDDQAAPAEGEFEADDVCQVPSCVVVVVVNVVNVYHYDYDTHPVPVVVVVVVVVVVVVVCVVVVHDDD

Sequence (622 aa):
METWQLRAKFAAALSAMYGAEVPAYTTLVEVSAQVNRDCLAHRPGAERLGSLARVTAERHGTIRVGSPAELAAVADLFAAFGMVPVGYYDLRTAASPIPVISTAFRPIDAEELARNPFRVFTSMLATRDRRFFDAGLRRRVEAFLARRQLFDPALIARARAVAADGGCDADEADEFVGRAVAAFALSREPIDRAWYDELSQVSAVAADIAGVASTHINHLTPRVLDIDELYRRMTARGVTMIDAIQGPPCTDGPAVLLRQTSFRALAEPRRFRLADGTIRKGTLRVRFGEVEARGVALTPKGRQRYDAAMAAADPAQVWLDYFPSTDAEMAAQGLAYYRGGDPSKPVVYEDFLPASAAGIFRSNLDSDAEAAQVADDSQYSVEWLAGAIDRAIYDPYALYEAHAQEGPHDPAEHRAITRPGAPGTRCYRRRYLARRAGRTRAAGAHTGDRRGAIHRGGNHAHPRRSCDRCCSTSLFDVARHTGAGARRIGGPIGSTTFRAQIRPCHAGHRRGRQDHLRGAGRGAGDDRHLPVRRRLVPSAVRPHHRLRAAGHRLMETWHPLGVVGVITAFNFPVAVWAWNTAVALVCGDAVVWKPSELTPVTALACQALIAQAAAAVGAPPR

pLDDT: mean 75.25, std 27.54, range [19.86, 98.62]